Protein AF-A0A5M3X6G3-F1 (afdb_monomer)

pLDDT: mean 70.98, std 25.76, range [21.92, 98.62]

Organism: NCBI:txid150177

Mean predicted aligned error: 21.23 Å

Sequence (704 aa):
MRSRAGIAAGLLLVACGLAGCAAGDTDVGHRAASPAGEVAQDPITIQSFGLAEDNYIAMLFAEALRQTGRSAETKFIEDTTIEEQGAPATLSLVYDLDLLEHLAGPEFQAVRSQEFQSELPGRLPQSHVVVAPLPVVRKDILIFDSNEIKSEQVTKFFANTPGQEPGDLAGKDVTVRETFGSGLTTELQTRYPLLKLSFEKPDKLRKAVEGRDVPIAIVPETMTSRSGYKTARTPDGFLPERTLLAVTTGIDDATRQLLREVATRLDATAVRKAVAAGPASFPQSARRWLDDKGPKLAPVAQSTSPCAGSCGQAPDLNFLPSGAIIAAFLLLSGSVWLVRRFRLFGPSPRRNRLGEDESGLEPTSTPAHVSDPLPPGLTAGNQLLSAQTAEDEVSAQDPEESVSATQVLEHARQDDPEGENEPFVAGRPPKPIRVRLPPVVTSAIAGTALDWGLIGKTTVRAASVRGRTHSYDGEPRQDAYGVRLSSDRRWVIAVVADGLGSAVRAEIAATAAVARALSIIDDDLATDPRLDWYQVMERIAGAITEAVDSPATGQAQAKASAKPATTLTAVVIPAEGPGEVVCAAVGDSPALLLAEGYWQPIVTAEPKAPMLENVTRSLPGAPHAVRIDRREWQADGLLIITTDGFHDSLGDGRTGFAQHVAEKWKKPPGILEFLRYIDFRASGFHDDRTVVAIWGGEHDTEVA

Structure (mmCIF, N/CA/C/O backbone):
data_AF-A0A5M3X6G3-F1
#
_entry.id   AF-A0A5M3X6G3-F1
#
loop_
_atom_site.group_PDB
_atom_site.id
_atom_site.type_symbol
_atom_site.label_atom_id
_atom_site.label_alt_id
_atom_site.label_comp_id
_atom_site.label_asym_id
_atom_site.label_entity_id
_atom_site.label_seq_id
_atom_site.pdbx_PDB_ins_code
_atom_site.Cartn_x
_atom_site.Cartn_y
_atom_site.Cartn_z
_atom_site.occupancy
_atom_site.B_iso_or_equiv
_atom_site.auth_seq_id
_atom_site.auth_comp_id
_atom_site.auth_asym_id
_atom_site.auth_atom_id
_atom_site.pdbx_PDB_model_num
ATOM 1 N N . MET A 1 1 ? -42.906 39.439 32.242 1.00 36.72 1 MET A N 1
ATOM 2 C CA . MET A 1 1 ? -43.280 40.609 31.409 1.00 36.72 1 MET A CA 1
ATOM 3 C C . MET A 1 1 ? -42.632 41.858 31.998 1.00 36.72 1 MET A C 1
ATOM 5 O O . MET A 1 1 ? -42.722 42.024 33.206 1.00 36.72 1 MET A O 1
ATOM 9 N N . ARG A 1 2 ? -42.052 42.709 31.130 1.00 27.27 2 ARG A N 1
ATOM 10 C CA . ARG A 1 2 ? -41.134 43.856 31.377 1.00 27.27 2 ARG A CA 1
ATOM 11 C C . ARG A 1 2 ? -39.700 43.431 31.737 1.00 27.27 2 ARG A C 1
ATOM 13 O O . ARG A 1 2 ? -39.543 42.582 32.596 1.00 27.27 2 ARG A O 1
ATOM 20 N N . SER A 1 3 ? -38.622 43.952 31.153 1.00 28.05 3 SER A N 1
ATOM 21 C CA . SER A 1 3 ? -38.377 44.770 29.952 1.00 28.05 3 SER A CA 1
ATOM 22 C C . SER A 1 3 ? -36.883 44.635 29.592 1.00 28.05 3 SER A C 1
ATOM 24 O O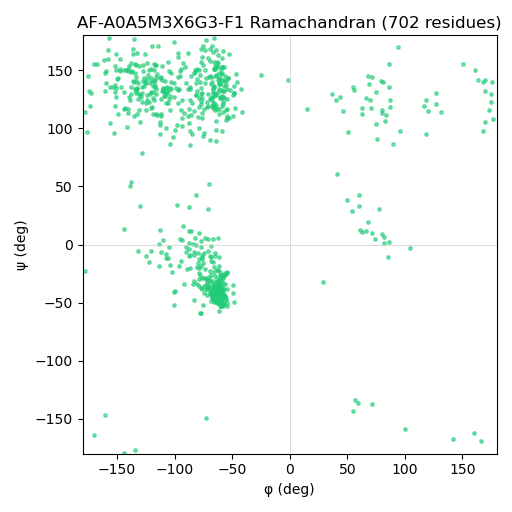 . SER A 1 3 ? -36.078 44.251 30.432 1.00 28.05 3 SER A O 1
ATOM 26 N N . ARG A 1 4 ? -36.545 44.922 28.331 1.00 34.31 4 ARG A N 1
ATOM 27 C CA . ARG A 1 4 ? -35.248 44.729 27.655 1.00 34.31 4 ARG A CA 1
ATOM 28 C C . ARG A 1 4 ? -34.100 45.664 28.083 1.00 34.31 4 ARG A C 1
ATOM 30 O O . ARG A 1 4 ? -34.369 46.800 28.452 1.00 34.31 4 ARG A O 1
ATOM 37 N N . ALA A 1 5 ? -32.891 45.171 27.749 1.00 31.70 5 ALA A N 1
ATOM 38 C CA . ALA A 1 5 ? -31.652 45.847 27.302 1.00 31.70 5 ALA A CA 1
ATOM 39 C C . ALA A 1 5 ? -30.924 46.713 28.341 1.00 31.70 5 ALA A C 1
ATOM 41 O O . ALA A 1 5 ? -31.557 47.449 29.077 1.00 31.70 5 ALA A O 1
ATOM 42 N N . GLY A 1 6 ? -29.600 46.724 28.477 1.00 26.88 6 GLY A N 1
ATOM 43 C CA . GLY A 1 6 ? -28.427 46.310 27.687 1.00 26.88 6 GLY A CA 1
ATOM 44 C C . GLY A 1 6 ? -27.298 47.282 28.106 1.00 26.88 6 GLY A C 1
ATOM 45 O O . GLY A 1 6 ? -27.654 48.344 28.601 1.00 26.88 6 GLY A O 1
ATOM 46 N N . ILE A 1 7 ? -26.002 46.944 27.990 1.00 25.67 7 ILE A N 1
ATOM 47 C CA . ILE A 1 7 ? -24.832 47.865 27.863 1.00 25.67 7 ILE A CA 1
ATOM 48 C C . ILE A 1 7 ? -23.509 47.081 28.017 1.00 25.67 7 ILE A C 1
ATOM 50 O O . ILE A 1 7 ? -23.399 46.173 28.837 1.00 25.67 7 ILE A O 1
ATOM 54 N N . ALA A 1 8 ? -22.521 47.474 27.208 1.00 26.59 8 ALA A N 1
ATOM 55 C CA . ALA A 1 8 ? -21.130 47.026 27.164 1.00 26.59 8 ALA A CA 1
ATOM 56 C C . ALA A 1 8 ? -20.180 47.889 28.029 1.00 26.59 8 ALA A C 1
ATOM 58 O O . ALA A 1 8 ? -20.452 49.067 28.236 1.00 26.59 8 ALA A O 1
ATOM 59 N N . ALA A 1 9 ? -19.039 47.324 28.446 1.00 26.06 9 ALA A N 1
ATOM 60 C CA . ALA A 1 9 ? -17.760 47.973 28.818 1.00 26.06 9 ALA A CA 1
ATOM 61 C C . ALA A 1 9 ? -16.747 46.835 29.110 1.00 26.06 9 ALA A C 1
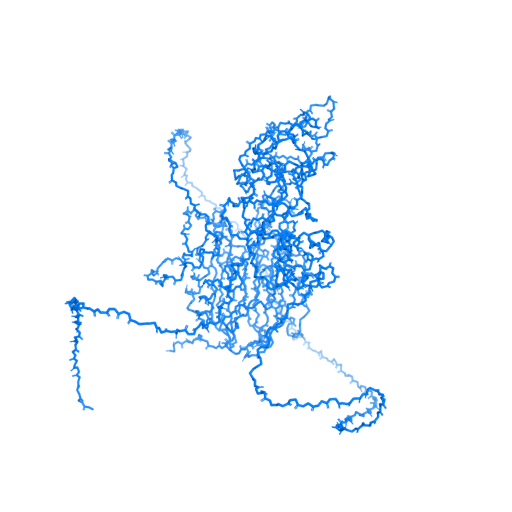ATOM 63 O O . ALA A 1 9 ? -17.169 45.795 29.602 1.00 26.06 9 ALA A O 1
ATOM 64 N N . GLY A 1 10 ? -15.439 46.860 28.841 1.00 25.11 10 GLY A N 1
ATOM 65 C CA . GLY A 1 10 ? -14.467 47.940 28.656 1.00 25.11 10 GLY A CA 1
ATOM 66 C C . GLY A 1 10 ? -13.234 47.619 29.527 1.00 25.11 10 GLY A C 1
ATOM 67 O O . GLY A 1 10 ? -13.358 47.563 30.745 1.00 25.11 10 GLY A O 1
ATOM 68 N N . LEU A 1 11 ? -12.080 47.354 28.897 1.00 24.48 11 LEU A N 1
ATOM 69 C CA . LEU A 1 11 ? -10.770 47.019 29.494 1.00 24.48 11 LEU A CA 1
ATOM 70 C C . LEU A 1 11 ? -10.213 48.112 30.432 1.00 24.48 11 LEU A C 1
ATOM 72 O O . LEU A 1 11 ? -10.357 49.292 30.121 1.00 24.48 11 LEU A O 1
ATOM 76 N N . LEU A 1 12 ? -9.407 47.727 31.438 1.00 22.05 12 LEU A N 1
ATOM 77 C CA . LEU A 1 12 ? -8.282 48.553 31.912 1.00 22.05 12 LEU A CA 1
ATOM 78 C C . LEU A 1 12 ? -7.130 47.720 32.524 1.00 22.05 12 LEU A C 1
ATOM 80 O O . LEU A 1 12 ? -7.343 46.862 33.376 1.00 22.05 12 LEU A O 1
ATOM 84 N N . LEU A 1 13 ? -5.912 48.030 32.070 1.00 24.23 13 LEU A N 1
ATOM 85 C CA . LEU A 1 13 ? -4.588 47.594 32.540 1.00 24.23 13 LEU A CA 1
ATOM 86 C C . LEU A 1 13 ? -4.116 48.442 33.735 1.00 24.23 13 LEU A C 1
ATOM 88 O O . LEU A 1 13 ? -4.338 49.652 33.733 1.00 24.23 13 LEU A O 1
ATOM 92 N N . VAL A 1 14 ? -3.347 47.856 34.663 1.00 23.34 14 VAL A N 1
ATOM 93 C CA . VAL A 1 14 ? -2.443 48.600 35.564 1.00 23.34 14 VAL A CA 1
ATOM 94 C C . VAL A 1 14 ? -1.122 47.842 35.728 1.00 23.34 14 VAL A C 1
ATOM 96 O O . VAL A 1 14 ? -1.103 46.671 36.095 1.00 23.34 14 VAL A O 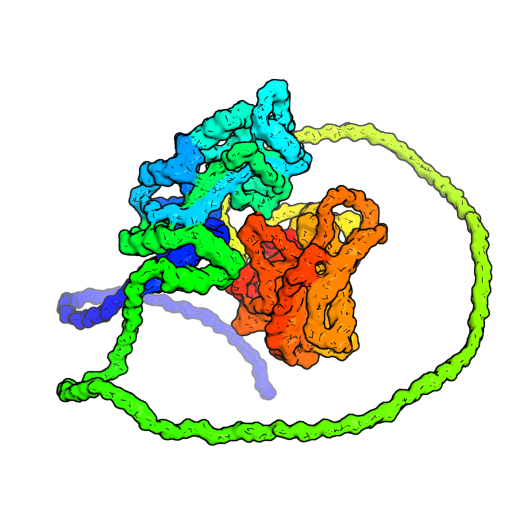1
ATOM 99 N N . ALA A 1 15 ? -0.025 48.554 35.470 1.00 24.38 15 ALA A N 1
ATOM 100 C CA . ALA A 1 15 ? 1.355 48.190 35.770 1.00 24.38 15 ALA A CA 1
ATOM 101 C C . ALA A 1 15 ? 1.853 49.003 36.978 1.00 24.38 15 ALA A C 1
ATOM 103 O O . ALA A 1 15 ? 1.470 50.161 37.120 1.00 24.38 15 ALA A O 1
ATOM 104 N N . CYS A 1 16 ? 2.761 48.443 37.783 1.00 23.52 16 CYS A N 1
ATOM 105 C CA . CYS A 1 16 ? 3.640 49.203 38.678 1.00 23.52 16 CYS A CA 1
ATOM 106 C C . CYS A 1 16 ? 4.946 48.432 38.914 1.00 23.52 16 CYS A C 1
ATOM 108 O O . CYS A 1 16 ? 4.927 47.227 39.154 1.00 23.52 16 CYS A O 1
ATOM 110 N N . GLY A 1 17 ? 6.070 49.151 38.878 1.00 21.92 17 GLY A N 1
ATOM 111 C CA . GLY A 1 17 ? 7.398 48.656 39.223 1.00 21.92 17 GLY A CA 1
ATOM 112 C C . GLY A 1 17 ? 8.164 49.604 40.155 1.00 21.92 17 GLY A C 1
ATOM 113 O O . GLY A 1 17 ? 7.830 50.780 40.259 1.00 21.92 17 GLY A O 1
ATOM 114 N N . LEU A 1 18 ? 9.232 49.029 40.729 1.00 26.78 18 LEU A N 1
ATOM 115 C CA . LEU A 1 18 ? 10.490 49.601 41.253 1.00 26.78 18 LEU A CA 1
ATOM 116 C C . LEU A 1 18 ? 10.584 50.214 42.680 1.00 26.78 18 LEU A C 1
ATOM 118 O O . LEU A 1 18 ? 10.227 51.358 42.918 1.00 26.78 18 LEU A O 1
ATOM 122 N N . ALA A 1 19 ? 11.259 49.428 43.544 1.00 25.84 19 ALA A N 1
ATOM 123 C CA . ALA A 1 19 ? 12.592 49.648 44.161 1.00 25.84 19 ALA A CA 1
ATOM 124 C C . ALA A 1 19 ? 12.812 50.468 45.467 1.00 25.84 19 ALA A C 1
ATOM 126 O O . ALA A 1 19 ? 12.377 51.604 45.609 1.00 25.84 19 ALA A O 1
ATOM 127 N N . GLY A 1 20 ? 13.663 49.880 46.338 1.00 21.92 20 GLY A N 1
ATOM 128 C CA . GLY A 1 20 ? 14.385 50.449 47.504 1.00 21.92 20 GLY A CA 1
ATOM 129 C C . GLY A 1 20 ? 14.143 49.634 48.795 1.00 21.92 20 GLY A C 1
ATOM 130 O O . GLY A 1 20 ? 12.993 49.345 49.084 1.00 21.92 20 GLY A O 1
ATOM 131 N N . CYS A 1 21 ? 15.084 49.185 49.641 1.00 23.92 21 CYS A N 1
ATOM 132 C CA . CYS A 1 21 ? 16.528 49.378 49.841 1.00 23.92 21 CYS A CA 1
ATOM 133 C C . CYS A 1 21 ? 17.120 48.174 50.633 1.00 23.92 21 CYS A C 1
ATOM 135 O O . CYS A 1 21 ? 16.384 47.369 51.197 1.00 23.92 21 CYS A O 1
ATOM 137 N N . ALA A 1 22 ? 18.454 48.079 50.662 1.00 26.20 22 ALA A N 1
ATOM 138 C CA . ALA A 1 22 ? 19.296 46.985 51.167 1.00 26.20 22 ALA A CA 1
ATOM 139 C C . ALA A 1 22 ? 19.470 46.879 52.702 1.00 26.20 22 ALA A C 1
ATOM 141 O O . ALA A 1 22 ? 19.398 47.899 53.383 1.00 26.20 22 ALA A O 1
ATOM 142 N N . ALA A 1 23 ? 19.817 45.675 53.200 1.00 25.97 23 ALA A N 1
ATOM 143 C CA . ALA A 1 23 ? 20.966 45.368 54.090 1.00 25.97 23 ALA A CA 1
ATOM 144 C C . ALA A 1 23 ? 20.835 43.985 54.779 1.00 25.97 23 ALA A C 1
ATOM 146 O O . ALA A 1 23 ? 19.763 43.655 55.275 1.00 25.97 23 ALA A O 1
ATOM 147 N N . GLY A 1 24 ? 21.955 43.254 54.916 1.00 23.95 24 GLY A N 1
ATOM 148 C CA . GLY A 1 24 ? 22.216 42.416 56.101 1.00 23.95 24 GLY A CA 1
ATOM 149 C C . GLY A 1 24 ? 22.366 40.901 55.913 1.00 23.95 24 GLY A C 1
ATOM 150 O O . GLY A 1 24 ? 21.385 40.174 55.929 1.00 23.95 24 GLY A O 1
ATOM 151 N N . ASP A 1 25 ? 23.627 40.490 55.793 1.00 25.03 25 ASP A N 1
ATOM 152 C CA . ASP A 1 25 ? 24.298 39.220 56.118 1.00 25.03 25 ASP A CA 1
ATOM 153 C C . ASP A 1 25 ? 23.567 38.011 56.756 1.00 25.03 25 ASP A C 1
ATOM 155 O O . ASP A 1 25 ? 22.822 38.118 57.724 1.00 25.03 25 ASP A O 1
ATOM 159 N N . THR A 1 26 ? 23.995 36.845 56.242 1.00 30.72 26 THR A N 1
ATOM 160 C CA . THR A 1 26 ? 24.227 35.527 56.878 1.00 30.72 26 THR A CA 1
ATOM 161 C C . THR A 1 26 ? 23.172 34.943 57.822 1.00 30.72 26 THR A C 1
ATOM 163 O O . THR A 1 26 ? 23.079 35.368 58.966 1.00 30.72 26 THR A O 1
ATOM 166 N N . ASP A 1 27 ? 22.563 33.814 57.433 1.00 26.00 27 ASP A N 1
ATOM 167 C CA . ASP A 1 27 ? 22.699 32.594 58.244 1.00 26.00 27 ASP A CA 1
ATOM 168 C C . ASP A 1 27 ? 22.373 31.308 57.465 1.00 26.00 27 ASP A C 1
ATOM 170 O O . ASP A 1 27 ? 21.547 31.267 56.551 1.00 26.00 27 ASP A O 1
ATOM 174 N N . VAL A 1 28 ? 23.084 30.257 57.849 1.00 36.03 28 VAL A N 1
ATOM 175 C CA . VAL A 1 28 ? 23.098 28.903 57.305 1.00 36.03 28 VAL A CA 1
ATOM 176 C C . VAL A 1 28 ? 21.853 28.147 57.773 1.00 36.03 28 VAL A C 1
ATOM 178 O O . VAL A 1 28 ? 21.602 28.017 58.966 1.00 36.03 28 VAL A O 1
ATOM 181 N N . GLY A 1 29 ? 21.089 27.580 56.836 1.00 26.77 29 GLY A N 1
ATOM 182 C CA . GLY A 1 29 ? 19.922 26.754 57.145 1.00 26.77 29 GLY A CA 1
ATOM 183 C C . GLY A 1 29 ? 19.805 25.571 56.194 1.00 26.77 29 GLY A C 1
ATOM 184 O O . GLY A 1 29 ? 19.343 25.718 55.065 1.00 26.77 29 GLY A O 1
ATOM 185 N N . HIS A 1 30 ? 20.231 24.397 56.665 1.00 32.41 30 HIS A N 1
ATOM 186 C CA . HIS A 1 30 ? 20.061 23.094 56.024 1.00 32.41 30 HIS A CA 1
ATOM 187 C C . HIS A 1 30 ? 18.664 22.919 55.401 1.00 32.41 30 HIS A C 1
ATOM 189 O O . HIS A 1 30 ? 17.669 22.781 56.112 1.00 32.41 30 HIS A O 1
ATOM 195 N N . ARG A 1 31 ? 18.599 22.817 54.068 1.00 26.47 31 ARG A N 1
ATOM 196 C CA . ARG A 1 31 ? 17.497 22.137 53.379 1.00 26.47 31 ARG A CA 1
ATOM 197 C C . ARG A 1 31 ? 17.935 20.720 53.044 1.00 26.47 31 ARG A C 1
ATOM 199 O O . ARG A 1 31 ? 18.950 20.513 52.386 1.00 26.47 31 ARG A O 1
ATOM 206 N N . ALA A 1 32 ? 17.161 19.767 53.550 1.00 27.48 32 ALA A N 1
ATOM 207 C CA . ALA A 1 32 ? 17.272 18.354 53.248 1.00 27.48 32 ALA A CA 1
ATOM 208 C C . ALA A 1 32 ? 17.329 18.137 51.729 1.00 27.48 32 ALA A C 1
ATOM 210 O O . ALA A 1 32 ? 16.487 18.648 50.986 1.00 27.48 32 ALA A O 1
ATOM 211 N N . ALA A 1 33 ? 18.335 17.383 51.289 1.00 27.03 33 ALA A N 1
ATOM 212 C CA . ALA A 1 33 ? 18.422 16.888 49.930 1.00 27.03 33 ALA A CA 1
ATOM 213 C C . ALA A 1 33 ? 17.174 16.046 49.633 1.00 27.03 33 ALA A C 1
ATOM 215 O O . ALA A 1 33 ? 16.898 15.063 50.321 1.00 27.03 33 ALA A O 1
ATOM 216 N N . SER A 1 34 ? 16.415 16.451 48.615 1.00 27.97 34 SER A N 1
ATOM 217 C CA . SER A 1 34 ? 15.502 15.531 47.936 1.00 27.97 34 SER A CA 1
ATOM 218 C C . SER A 1 34 ? 16.338 14.397 47.332 1.00 27.97 34 SER A C 1
ATOM 220 O O . SER A 1 34 ? 17.454 14.670 46.878 1.00 27.97 34 SER A O 1
ATOM 222 N N . PRO A 1 35 ? 15.861 13.139 47.339 1.00 33.38 35 PRO A N 1
ATOM 223 C CA . PRO A 1 35 ? 16.593 12.060 46.696 1.00 33.38 35 PRO A CA 1
ATOM 224 C C . PRO A 1 35 ? 16.747 12.416 45.216 1.00 33.38 35 PRO A C 1
ATOM 226 O O . PRO A 1 35 ? 15.798 12.890 44.590 1.00 33.38 35 PRO A O 1
ATOM 229 N N . ALA A 1 36 ? 17.970 12.264 44.706 1.00 32.94 36 ALA A N 1
ATOM 230 C CA . ALA A 1 36 ? 18.313 12.517 43.317 1.00 32.94 36 ALA A CA 1
ATOM 231 C C . ALA A 1 36 ? 17.283 11.831 42.414 1.00 32.94 36 ALA A C 1
ATOM 233 O O . ALA A 1 36 ? 17.127 10.612 42.470 1.00 32.94 36 ALA A O 1
ATOM 234 N N . GLY A 1 37 ? 16.553 12.629 41.634 1.00 31.05 37 GLY A N 1
ATOM 235 C CA . GLY A 1 37 ? 15.714 12.100 40.573 1.00 31.05 37 GLY A CA 1
ATOM 236 C C . GLY A 1 37 ? 16.590 11.277 39.637 1.00 31.05 37 GLY A C 1
ATOM 237 O O . GLY A 1 37 ? 17.673 11.727 39.259 1.00 31.05 37 GLY A O 1
ATOM 238 N N . GLU A 1 38 ? 16.139 10.071 39.298 1.00 35.50 38 GLU A N 1
ATOM 239 C CA . GLU A 1 38 ? 16.630 9.363 38.122 1.00 35.50 38 GLU A CA 1
ATOM 240 C C . GLU A 1 38 ? 16.576 10.343 36.950 1.00 35.50 38 GLU A C 1
ATOM 242 O O . GLU A 1 38 ? 15.502 10.767 36.521 1.00 35.50 38 GLU A O 1
ATOM 247 N N . VAL A 1 39 ? 17.747 10.763 36.476 1.00 37.66 39 VAL A N 1
ATOM 248 C CA . VAL A 1 39 ? 17.858 11.480 35.212 1.00 37.66 39 VAL A CA 1
ATOM 249 C C . VAL A 1 39 ? 17.406 10.478 34.158 1.00 37.66 39 VAL A C 1
ATOM 251 O O . VAL A 1 39 ? 18.110 9.502 33.901 1.00 37.66 39 VAL A O 1
ATOM 254 N N . ALA A 1 40 ? 16.202 10.669 33.618 1.00 44.25 40 ALA A N 1
ATOM 255 C CA . ALA A 1 40 ? 15.722 9.901 32.482 1.00 44.25 40 ALA A CA 1
ATOM 256 C C . ALA A 1 40 ? 16.764 10.044 31.365 1.00 44.25 40 ALA A C 1
ATOM 258 O O . ALA A 1 40 ? 16.984 11.142 30.864 1.00 44.25 40 ALA A O 1
ATOM 259 N N . GLN A 1 41 ? 17.481 8.960 31.064 1.00 62.88 41 GLN A N 1
ATOM 260 C CA . GLN A 1 41 ? 18.448 8.948 29.972 1.00 62.88 41 GLN A CA 1
ATOM 261 C C . GLN A 1 41 ? 17.689 9.116 28.656 1.00 62.88 41 GLN A C 1
ATOM 263 O O . GLN A 1 41 ? 16.661 8.460 28.461 1.00 62.88 41 GLN A O 1
ATOM 268 N N . ASP A 1 42 ? 18.202 9.968 27.769 1.00 73.94 42 ASP A N 1
ATOM 269 C CA . ASP A 1 42 ? 17.629 10.147 26.438 1.00 73.94 42 ASP A CA 1
ATOM 270 C C . ASP A 1 42 ? 17.546 8.792 25.707 1.00 73.94 42 ASP A C 1
ATOM 272 O O . ASP A 1 42 ? 18.438 7.942 25.859 1.00 73.94 42 ASP A O 1
ATOM 276 N N . PRO A 1 43 ? 16.460 8.539 24.952 1.00 84.25 43 PRO A N 1
ATOM 277 C CA . PRO A 1 43 ? 16.277 7.278 24.251 1.00 84.25 43 PRO A CA 1
ATOM 278 C C . PRO A 1 43 ? 17.385 7.056 23.220 1.00 84.25 43 PRO A C 1
ATOM 280 O O . PRO A 1 43 ? 17.795 7.974 22.514 1.00 84.25 43 PRO A O 1
ATOM 283 N N . ILE A 1 44 ? 17.839 5.807 23.093 1.00 90.00 44 ILE A N 1
ATOM 284 C CA . ILE A 1 44 ? 18.743 5.428 22.006 1.00 90.00 44 ILE A CA 1
ATOM 285 C C . ILE A 1 44 ? 17.940 5.411 20.705 1.00 90.00 44 ILE A C 1
ATOM 287 O O . ILE A 1 44 ? 16.964 4.665 20.584 1.00 90.00 44 ILE A O 1
ATOM 291 N N . THR A 1 45 ? 18.365 6.198 19.722 1.00 90.12 45 THR A N 1
ATOM 292 C CA . THR A 1 45 ? 17.752 6.203 18.392 1.00 90.12 45 THR A CA 1
ATOM 293 C C . THR A 1 45 ? 18.300 5.045 17.561 1.00 90.12 45 THR A C 1
ATOM 295 O O . THR A 1 45 ? 19.510 4.882 17.428 1.00 90.12 45 THR A O 1
ATOM 298 N N . ILE A 1 46 ? 17.428 4.236 16.965 1.00 90.81 46 ILE A N 1
ATOM 299 C CA . ILE A 1 46 ? 17.799 3.167 16.034 1.00 90.81 46 ILE A CA 1
ATOM 300 C C . ILE A 1 46 ? 17.309 3.538 14.640 1.00 90.81 46 ILE A C 1
ATOM 302 O O . ILE A 1 46 ? 16.106 3.587 14.392 1.00 90.81 46 ILE A O 1
ATOM 306 N N . GLN A 1 47 ? 18.235 3.797 13.727 1.00 88.12 47 GLN A N 1
ATOM 307 C CA . GLN A 1 47 ? 17.946 4.268 12.378 1.00 88.12 47 GLN A CA 1
ATOM 308 C C . GLN A 1 47 ? 18.029 3.121 11.362 1.00 88.12 47 GLN A C 1
ATOM 310 O O . GLN A 1 47 ? 18.932 2.289 11.443 1.00 88.12 47 GLN A O 1
ATOM 315 N N . SER A 1 48 ? 17.099 3.063 10.403 1.00 83.94 48 SER A N 1
ATOM 316 C CA . SER A 1 48 ? 17.098 2.062 9.321 1.00 83.94 48 SER A CA 1
ATOM 317 C C . SER A 1 48 ? 16.438 2.588 8.042 1.00 83.94 48 SER A C 1
ATOM 319 O O . SER A 1 48 ? 15.664 3.540 8.098 1.00 83.94 48 SER A O 1
ATOM 321 N N . PHE A 1 49 ? 16.661 1.925 6.905 1.00 69.88 49 PHE A N 1
ATOM 322 C CA . PHE A 1 49 ? 16.052 2.278 5.611 1.00 69.88 49 PHE A CA 1
ATOM 323 C C . PHE A 1 49 ? 14.579 1.864 5.444 1.00 69.88 49 PHE A C 1
ATOM 325 O O . PHE A 1 49 ? 14.007 2.014 4.367 1.00 69.88 49 PHE A O 1
ATOM 332 N N . GLY A 1 50 ? 13.953 1.287 6.475 1.00 65.00 50 GLY A N 1
ATOM 333 C CA . GLY A 1 50 ? 12.539 0.890 6.427 1.00 65.00 50 GLY A CA 1
ATOM 334 C C . GLY A 1 50 ? 12.224 -0.363 5.599 1.00 65.00 50 GLY A C 1
ATOM 335 O O . GLY A 1 50 ? 11.057 -0.733 5.482 1.00 65.00 50 GLY A O 1
ATOM 336 N N . LEU A 1 51 ? 13.233 -1.063 5.071 1.00 75.88 51 LEU A N 1
ATOM 337 C CA . LEU A 1 51 ? 13.072 -2.396 4.475 1.00 75.88 51 LEU A CA 1
ATOM 338 C C . LEU A 1 51 ? 12.676 -3.417 5.555 1.00 75.88 51 LEU A C 1
ATOM 340 O O . LEU A 1 51 ? 13.038 -3.248 6.717 1.00 75.88 51 LEU A O 1
ATOM 344 N N . ALA A 1 52 ? 11.940 -4.484 5.214 1.00 73.31 52 ALA A N 1
ATOM 345 C CA . ALA A 1 52 ? 11.412 -5.402 6.236 1.00 73.31 52 ALA A CA 1
ATOM 346 C C . ALA A 1 52 ? 12.493 -6.071 7.087 1.00 73.31 52 ALA A C 1
ATOM 348 O O . ALA A 1 52 ? 12.304 -6.196 8.296 1.00 73.31 52 ALA A O 1
ATOM 349 N N . GLU A 1 53 ? 13.592 -6.521 6.480 1.00 83.88 53 GLU A N 1
ATOM 350 C CA . GLU A 1 53 ? 14.694 -7.141 7.212 1.00 83.88 53 GLU A CA 1
ATOM 351 C C . GLU A 1 53 ? 15.326 -6.141 8.187 1.00 83.88 53 GLU A C 1
ATOM 353 O O . GLU A 1 53 ? 15.447 -6.433 9.376 1.00 83.88 53 GLU A O 1
ATOM 358 N N . ASP A 1 54 ? 15.661 -4.947 7.698 1.00 84.38 54 ASP A N 1
ATOM 359 C CA . ASP A 1 54 ? 16.291 -3.873 8.465 1.00 84.38 54 ASP A CA 1
ATOM 360 C C . ASP A 1 54 ? 15.367 -3.401 9.599 1.00 84.38 54 ASP A C 1
ATOM 362 O O . ASP A 1 54 ? 15.811 -3.229 10.732 1.00 84.38 54 ASP A O 1
ATOM 366 N N . ASN A 1 55 ? 14.064 -3.268 9.328 1.00 82.69 55 ASN A N 1
ATOM 367 C CA . ASN A 1 55 ? 13.049 -2.880 10.306 1.00 82.69 55 ASN A CA 1
ATOM 368 C C . ASN A 1 55 ? 12.871 -3.954 11.390 1.00 82.69 55 ASN A C 1
ATOM 370 O O . ASN A 1 55 ? 12.884 -3.644 12.581 1.00 82.69 55 ASN A O 1
ATOM 374 N N . TYR A 1 56 ? 12.785 -5.235 11.015 1.00 88.44 56 TYR A N 1
ATOM 375 C CA . TYR A 1 56 ? 12.760 -6.320 11.998 1.00 88.44 56 TYR A CA 1
ATOM 376 C C . TYR A 1 56 ? 14.002 -6.287 12.899 1.00 88.44 56 TYR A C 1
ATOM 378 O O . TYR A 1 56 ? 13.884 -6.415 14.118 1.00 88.44 56 TYR A O 1
ATOM 386 N N . ILE A 1 57 ? 15.187 -6.078 12.319 1.00 93.94 57 ILE A N 1
ATOM 387 C CA . ILE A 1 57 ? 16.442 -5.996 13.072 1.00 93.94 57 ILE A CA 1
ATOM 388 C C . ILE A 1 57 ? 16.473 -4.756 13.975 1.00 93.94 57 ILE A C 1
ATOM 390 O O . ILE A 1 57 ? 16.895 -4.856 15.128 1.00 93.94 57 ILE A O 1
ATOM 394 N N . ALA A 1 58 ? 15.974 -3.609 13.510 1.00 90.06 58 ALA A N 1
ATOM 395 C CA . ALA A 1 58 ? 15.848 -2.403 14.323 1.00 90.06 58 ALA A CA 1
ATOM 396 C C . ALA A 1 58 ? 14.943 -2.646 15.540 1.00 90.06 58 ALA A C 1
ATOM 398 O O . ALA A 1 58 ? 15.310 -2.316 16.668 1.00 90.06 58 ALA A O 1
ATOM 399 N N . MET A 1 59 ? 13.796 -3.303 15.338 1.00 89.50 59 MET A N 1
ATOM 400 C CA . MET A 1 59 ? 12.885 -3.678 16.422 1.00 89.50 59 MET A CA 1
ATOM 401 C C . MET A 1 59 ? 13.493 -4.717 17.368 1.00 89.50 59 MET A C 1
ATOM 403 O O . MET A 1 59 ? 13.270 -4.642 18.577 1.00 89.50 59 MET A O 1
ATOM 407 N N . LEU A 1 60 ? 14.284 -5.655 16.844 1.00 95.00 60 LEU A N 1
ATOM 408 C CA . LEU A 1 60 ? 15.026 -6.626 17.643 1.00 95.00 60 LEU A CA 1
ATOM 409 C C . LEU A 1 60 ? 16.033 -5.940 18.572 1.00 95.00 60 LEU A C 1
ATOM 411 O O . LEU A 1 60 ? 16.070 -6.245 19.764 1.00 95.00 60 LEU A O 1
ATOM 415 N N . PHE A 1 61 ? 16.814 -4.991 18.054 1.00 95.56 61 PHE A N 1
ATOM 416 C CA . PHE A 1 61 ? 17.737 -4.211 18.875 1.00 95.56 61 PHE A CA 1
ATOM 417 C C . PHE A 1 61 ? 17.007 -3.321 19.880 1.00 95.56 61 PHE A C 1
ATOM 419 O O . PHE A 1 61 ? 17.407 -3.277 21.042 1.00 95.56 61 PHE A O 1
ATOM 426 N N . ALA A 1 62 ? 15.908 -2.675 19.477 1.00 91.94 62 ALA A N 1
ATOM 427 C CA . ALA A 1 62 ? 15.093 -1.873 20.386 1.00 91.94 62 ALA A CA 1
ATOM 428 C C . ALA A 1 62 ? 14.579 -2.715 21.559 1.00 91.94 62 ALA A C 1
ATOM 430 O O . ALA A 1 62 ? 14.635 -2.288 22.710 1.00 91.94 62 ALA A O 1
ATOM 431 N N . GLU A 1 63 ? 14.108 -3.932 21.287 1.00 92.12 63 GLU A N 1
ATOM 432 C CA . GLU A 1 63 ? 13.615 -4.828 22.326 1.00 92.12 63 GLU A CA 1
ATOM 433 C C . GLU A 1 63 ? 14.736 -5.350 23.234 1.00 92.12 63 GLU A C 1
ATOM 435 O O . GLU A 1 63 ? 14.556 -5.394 24.450 1.00 92.12 63 GLU A O 1
ATOM 440 N N . ALA A 1 64 ? 15.912 -5.664 22.684 1.00 92.88 64 ALA A N 1
ATOM 441 C CA . ALA A 1 64 ? 17.074 -6.057 23.481 1.00 92.88 64 ALA A CA 1
ATOM 442 C C . ALA A 1 64 ? 17.499 -4.948 24.458 1.00 92.88 64 ALA A C 1
ATOM 444 O O . ALA A 1 64 ? 17.791 -5.219 25.622 1.00 92.88 64 ALA A O 1
ATOM 445 N N . LEU A 1 65 ? 17.476 -3.688 24.010 1.00 91.88 65 LEU A N 1
ATOM 446 C CA . LEU A 1 65 ? 17.744 -2.529 24.863 1.00 91.88 65 LEU A CA 1
ATOM 447 C C . LEU A 1 65 ? 16.675 -2.379 25.955 1.00 91.88 65 LEU A C 1
ATOM 449 O O . LEU A 1 65 ? 17.021 -2.234 27.130 1.00 91.88 65 LEU A O 1
ATOM 453 N N . ARG A 1 66 ? 15.388 -2.519 25.611 1.00 88.56 66 ARG A N 1
ATOM 454 C CA . ARG A 1 66 ? 14.281 -2.451 26.585 1.00 88.56 66 ARG A CA 1
ATOM 455 C C . ARG A 1 66 ? 14.367 -3.528 27.663 1.00 88.56 66 ARG A C 1
ATOM 457 O O . ARG A 1 66 ? 14.084 -3.229 28.821 1.00 88.56 66 ARG A O 1
ATOM 464 N N . GLN A 1 67 ? 14.817 -4.742 27.333 1.00 86.69 67 GLN A N 1
ATOM 465 C CA . GLN A 1 67 ? 15.041 -5.805 28.325 1.00 86.69 67 GLN A CA 1
ATOM 466 C C . GLN A 1 67 ? 16.116 -5.441 29.368 1.00 86.69 67 GLN A C 1
ATOM 468 O O . GLN A 1 67 ? 16.098 -5.977 30.475 1.00 86.69 67 GLN A O 1
ATOM 473 N N . THR A 1 68 ? 17.010 -4.497 29.053 1.00 85.06 68 THR A N 1
ATOM 474 C CA . THR A 1 68 ? 18.005 -3.949 29.997 1.00 85.06 68 THR A CA 1
ATOM 475 C C . THR A 1 68 ? 17.560 -2.672 30.712 1.00 85.06 68 THR A C 1
ATOM 477 O O . THR A 1 68 ? 18.338 -2.092 31.465 1.00 85.06 68 THR A O 1
ATOM 480 N N . GLY A 1 69 ? 16.321 -2.218 30.496 1.00 82.81 69 GLY A N 1
ATOM 481 C CA . GLY A 1 69 ? 15.806 -0.968 31.060 1.00 82.81 69 GLY A CA 1
ATOM 482 C C . GLY A 1 69 ? 16.236 0.295 30.306 1.00 82.81 69 GLY A C 1
ATOM 483 O O . GLY A 1 69 ? 15.982 1.396 30.788 1.00 82.81 69 GLY A O 1
ATOM 484 N N . ARG A 1 70 ? 16.863 0.172 29.126 1.00 84.56 70 ARG A N 1
ATOM 485 C CA . ARG A 1 70 ? 17.209 1.315 28.266 1.00 84.56 70 ARG A CA 1
ATOM 486 C C . ARG A 1 70 ? 16.032 1.662 27.355 1.00 84.56 70 ARG A C 1
ATOM 488 O O . ARG A 1 70 ? 15.439 0.778 26.735 1.00 84.56 70 ARG A O 1
ATOM 495 N N . SER A 1 71 ? 15.707 2.950 27.253 1.00 85.56 71 SER A N 1
ATOM 496 C CA . SER A 1 71 ? 14.727 3.431 26.277 1.00 85.56 71 SER A CA 1
ATOM 497 C C . SER A 1 71 ? 15.328 3.401 24.871 1.00 85.56 71 SER A C 1
ATOM 499 O O . SER A 1 71 ? 16.501 3.731 24.688 1.00 85.56 71 SER A O 1
ATOM 501 N N . ALA A 1 72 ? 14.531 2.987 23.888 1.00 88.62 72 ALA A N 1
ATOM 502 C CA . ALA A 1 72 ? 14.941 2.915 22.493 1.00 88.62 72 ALA A CA 1
ATOM 503 C C . ALA A 1 72 ? 13.764 3.212 21.559 1.00 88.62 72 ALA A C 1
ATOM 505 O O . ALA A 1 72 ? 12.664 2.662 21.730 1.00 88.62 72 ALA A O 1
ATOM 506 N N . GLU A 1 73 ? 14.032 4.028 20.547 1.00 83.75 73 GLU A N 1
ATOM 507 C CA . GLU A 1 73 ? 13.094 4.410 19.496 1.00 83.75 73 GLU A CA 1
ATOM 508 C C . GLU A 1 73 ? 13.643 4.047 18.117 1.00 83.75 73 GLU A C 1
ATOM 510 O O . GLU A 1 73 ? 14.851 3.997 17.912 1.00 83.75 73 GLU A O 1
ATOM 515 N N . THR A 1 74 ? 12.755 3.758 17.170 1.00 80.19 74 THR A N 1
ATOM 516 C CA . THR A 1 74 ? 13.130 3.411 15.795 1.00 80.19 74 THR A CA 1
ATOM 517 C C . THR A 1 74 ? 12.757 4.551 14.860 1.00 80.19 74 THR A C 1
ATOM 519 O O . THR A 1 74 ? 11.615 5.006 14.884 1.00 80.19 74 THR A O 1
ATOM 522 N N . LYS A 1 75 ? 13.691 4.974 14.009 1.00 77.81 75 LYS A N 1
ATOM 523 C CA . LYS A 1 75 ? 13.522 6.049 13.029 1.00 77.81 75 LYS A CA 1
ATOM 524 C C . LYS A 1 75 ? 13.862 5.534 11.631 1.00 77.81 75 LYS A C 1
ATOM 526 O O . LYS A 1 75 ? 14.836 4.802 11.455 1.00 77.81 75 LYS A O 1
ATOM 531 N N . PHE A 1 76 ? 13.073 5.923 10.634 1.00 72.88 76 PHE A N 1
ATOM 532 C CA . PHE A 1 76 ? 13.395 5.639 9.237 1.00 72.88 76 PHE A CA 1
ATOM 533 C C . PHE A 1 76 ? 14.221 6.771 8.633 1.00 72.88 76 PHE A C 1
ATOM 535 O O . PHE A 1 76 ? 13.961 7.943 8.909 1.00 72.88 76 PHE A O 1
ATOM 542 N N . ILE A 1 77 ? 15.224 6.402 7.842 1.00 68.88 77 ILE A N 1
ATOM 543 C CA . ILE A 1 77 ? 16.105 7.324 7.126 1.00 68.88 77 ILE A CA 1
ATOM 544 C C . ILE A 1 77 ? 16.050 7.028 5.628 1.00 68.88 77 ILE A C 1
ATOM 546 O O . ILE A 1 77 ? 15.883 5.879 5.219 1.00 68.88 77 ILE A O 1
ATOM 550 N N . GLU A 1 78 ? 16.163 8.078 4.819 1.00 56.44 78 GLU A N 1
ATOM 551 C CA . GLU A 1 78 ? 16.121 7.976 3.355 1.00 56.44 78 GLU A CA 1
ATOM 552 C C . GLU A 1 78 ? 17.515 7.904 2.720 1.00 56.44 78 GLU A C 1
ATOM 554 O O . GLU A 1 78 ? 17.638 7.434 1.589 1.00 56.44 78 GLU A O 1
ATOM 559 N N . ASP A 1 79 ? 18.554 8.316 3.453 1.00 61.66 79 ASP A N 1
ATOM 560 C CA . ASP A 1 79 ? 19.948 8.329 3.008 1.00 61.66 79 ASP A CA 1
ATOM 561 C C . ASP A 1 79 ? 20.862 7.684 4.062 1.00 61.66 79 ASP A C 1
ATOM 563 O O . ASP A 1 79 ? 20.575 7.667 5.257 1.00 61.66 79 ASP A O 1
ATOM 567 N N . THR A 1 80 ? 21.981 7.154 3.588 1.00 62.78 80 THR A N 1
ATOM 568 C CA . THR A 1 80 ? 23.140 6.619 4.308 1.00 62.78 80 THR A CA 1
ATOM 569 C C . THR A 1 80 ? 23.904 7.615 5.178 1.00 62.78 80 THR A C 1
ATOM 571 O O . THR A 1 80 ? 24.942 7.246 5.733 1.00 62.78 80 THR A O 1
ATOM 574 N N . THR A 1 81 ? 23.434 8.855 5.324 1.00 64.75 81 THR A N 1
ATOM 575 C CA . THR A 1 81 ? 24.099 9.863 6.154 1.00 64.75 81 THR A CA 1
ATOM 576 C C . THR A 1 81 ? 24.223 9.370 7.589 1.00 64.75 81 THR A C 1
ATOM 578 O O . THR A 1 81 ? 23.214 9.076 8.234 1.00 64.75 81 THR A O 1
ATOM 581 N N . ILE A 1 82 ? 25.452 9.310 8.102 1.00 68.69 82 ILE A N 1
ATOM 582 C CA . ILE A 1 82 ? 25.698 9.075 9.524 1.00 68.69 82 ILE A CA 1
ATOM 583 C C . ILE A 1 82 ? 26.089 10.406 10.173 1.00 68.69 82 ILE A C 1
ATOM 585 O O . ILE A 1 82 ? 26.954 11.113 9.661 1.00 68.69 82 ILE A O 1
ATOM 589 N N . GLU A 1 83 ? 25.409 10.774 11.262 1.00 62.06 83 GLU A N 1
ATOM 590 C CA . GLU A 1 83 ? 25.578 12.072 11.929 1.00 62.06 83 GLU A CA 1
ATOM 591 C C . GLU A 1 83 ? 27.007 12.277 12.464 1.00 62.06 83 GLU A C 1
ATOM 593 O O . GLU A 1 83 ? 27.605 11.378 13.054 1.00 62.06 83 GLU A O 1
ATOM 598 N N . GLU A 1 84 ? 27.561 13.481 12.299 1.00 55.81 84 GLU A N 1
ATOM 599 C CA . GLU A 1 84 ? 28.913 13.811 12.761 1.00 55.81 84 GLU A CA 1
ATOM 600 C C . GLU A 1 84 ? 29.020 13.957 14.299 1.00 55.81 84 GLU A C 1
ATOM 602 O O . GLU A 1 84 ? 28.056 13.822 15.054 1.00 55.81 84 GLU A O 1
ATOM 607 N N . GLN A 1 85 ? 30.244 14.174 14.798 1.00 50.34 85 GLN A N 1
ATOM 608 C CA . GLN A 1 85 ? 30.570 14.206 16.230 1.00 50.34 85 GLN A CA 1
ATOM 609 C C . GLN A 1 85 ? 29.620 15.097 17.056 1.00 50.34 85 GLN A C 1
ATOM 611 O O . GLN A 1 85 ? 29.432 16.270 16.750 1.00 50.34 85 GLN A O 1
ATOM 616 N N . GLY A 1 86 ? 29.090 14.553 18.158 1.00 53.31 86 GLY A N 1
ATOM 617 C CA . GLY A 1 86 ? 28.119 15.236 19.028 1.00 53.31 86 GLY A CA 1
ATOM 618 C C . GLY A 1 86 ? 26.677 14.741 18.876 1.00 53.31 86 GLY A C 1
ATOM 619 O O . GLY A 1 86 ? 25.816 15.182 19.633 1.00 53.31 86 GLY A O 1
ATOM 620 N N . ALA A 1 87 ? 26.433 13.809 17.949 1.00 60.81 87 ALA A N 1
ATOM 621 C CA . ALA A 1 87 ? 25.152 13.138 17.762 1.00 60.81 87 ALA A CA 1
ATOM 622 C C . ALA A 1 87 ? 24.638 12.433 19.041 1.00 60.81 87 ALA A C 1
ATOM 624 O O . ALA A 1 87 ? 25.444 11.878 19.805 1.00 60.81 87 ALA A O 1
ATOM 625 N N . PRO A 1 88 ? 23.310 12.412 19.270 1.00 73.75 88 PRO A N 1
ATOM 626 C CA . PRO A 1 88 ? 22.691 11.625 20.334 1.00 73.75 88 PRO A CA 1
ATOM 627 C C . PRO A 1 88 ? 23.014 10.131 20.178 1.00 73.75 88 PRO A C 1
ATOM 629 O O . PRO A 1 88 ? 23.398 9.664 19.104 1.00 73.75 88 PRO A O 1
ATOM 632 N N . ALA A 1 89 ? 22.864 9.363 21.262 1.00 88.75 89 ALA A N 1
ATOM 633 C CA . ALA A 1 89 ? 23.152 7.930 21.278 1.00 88.75 89 ALA A CA 1
ATOM 634 C C . ALA A 1 89 ? 22.355 7.192 20.184 1.00 88.75 89 ALA A C 1
ATOM 636 O O . ALA A 1 89 ? 21.144 7.006 20.306 1.00 88.75 89 ALA A O 1
ATOM 637 N N . THR A 1 90 ? 23.047 6.762 19.126 1.00 91.06 90 THR A N 1
ATOM 638 C CA . THR A 1 90 ? 22.426 6.275 17.889 1.00 91.06 90 THR A CA 1
ATOM 639 C C . THR A 1 90 ? 23.032 4.950 17.434 1.00 91.06 90 THR A C 1
ATOM 641 O O . THR A 1 90 ? 24.247 4.743 17.495 1.00 91.06 90 THR A O 1
ATOM 644 N N . LEU A 1 91 ? 22.170 4.048 16.967 1.00 93.06 91 LEU A N 1
ATOM 645 C CA . LEU A 1 91 ? 22.504 2.825 16.243 1.00 93.06 91 LEU A CA 1
ATOM 646 C C . LEU A 1 91 ? 21.952 2.933 14.816 1.00 93.06 91 LEU A C 1
ATOM 648 O O . LEU A 1 91 ? 20.742 2.874 14.620 1.00 93.06 91 LEU A O 1
ATOM 652 N N . SER A 1 92 ? 22.823 3.038 13.821 1.00 92.06 92 SER A N 1
ATOM 653 C CA . SER A 1 92 ? 22.447 3.108 12.408 1.00 92.06 92 SER A CA 1
ATOM 654 C C . SER A 1 92 ? 22.623 1.744 11.740 1.00 92.06 92 SER A C 1
ATOM 656 O O . SER A 1 92 ? 23.691 1.129 11.822 1.00 92.06 92 SER A O 1
ATOM 658 N N . LEU A 1 93 ? 21.562 1.265 11.087 1.00 92.25 93 LEU A N 1
ATOM 659 C CA . LEU A 1 93 ? 21.573 0.079 10.235 1.00 92.25 93 LEU A CA 1
ATOM 660 C C . LEU A 1 93 ? 21.823 0.516 8.793 1.00 92.25 93 LEU A C 1
ATOM 662 O O . LEU A 1 93 ? 20.921 1.029 8.133 1.00 92.25 93 LEU A O 1
ATOM 666 N N . VAL A 1 94 ? 23.058 0.340 8.329 1.00 90.75 94 VAL A N 1
ATOM 667 C CA . VAL A 1 94 ? 23.538 0.864 7.043 1.00 90.75 94 VAL A CA 1
ATOM 668 C C . VAL A 1 94 ? 24.303 -0.197 6.270 1.00 90.75 94 VAL A C 1
ATOM 670 O O . VAL A 1 94 ? 24.996 -1.016 6.864 1.00 90.75 94 VAL A O 1
ATOM 673 N N . TYR A 1 95 ? 24.183 -0.216 4.947 1.00 91.19 95 TYR A N 1
ATOM 674 C CA . TYR A 1 95 ? 24.908 -1.178 4.119 1.00 91.19 95 TYR A CA 1
ATOM 675 C C . TYR A 1 95 ? 26.373 -0.763 3.947 1.00 91.19 95 TYR A C 1
ATOM 677 O O . TYR A 1 95 ? 26.676 0.414 3.760 1.00 91.19 95 TYR A O 1
ATOM 685 N N . ASP A 1 96 ? 27.283 -1.736 4.001 1.00 92.44 96 ASP A N 1
ATOM 686 C CA . ASP A 1 96 ? 28.731 -1.512 3.925 1.00 92.44 96 ASP A CA 1
ATOM 687 C C . ASP A 1 96 ? 29.178 -0.757 2.667 1.00 92.44 96 ASP A C 1
ATOM 689 O O . ASP A 1 96 ? 29.964 0.182 2.773 1.00 92.44 96 ASP A O 1
ATOM 693 N N . LEU A 1 97 ? 28.663 -1.139 1.497 1.00 91.94 97 LEU A N 1
ATOM 694 C CA . LEU A 1 97 ? 28.977 -0.497 0.225 1.00 91.94 97 LEU A CA 1
ATOM 695 C C . LEU A 1 97 ? 28.447 0.936 0.168 1.00 91.94 97 LEU A C 1
ATOM 697 O O . LEU A 1 97 ? 29.201 1.834 -0.180 1.00 91.94 97 LEU A O 1
ATOM 701 N N . ASP A 1 98 ? 27.190 1.164 0.552 1.00 88.69 98 ASP A N 1
ATOM 702 C CA . ASP A 1 98 ? 26.593 2.506 0.511 1.00 88.69 98 ASP A CA 1
ATOM 703 C C . ASP A 1 98 ? 27.328 3.466 1.457 1.00 88.69 98 ASP A C 1
ATOM 705 O O . ASP A 1 98 ? 27.618 4.609 1.112 1.00 88.69 98 ASP A O 1
ATOM 709 N N . LEU A 1 99 ? 27.714 2.970 2.635 1.00 89.75 99 LEU A N 1
ATOM 710 C CA . LEU A 1 99 ? 28.514 3.733 3.582 1.00 89.75 99 LEU A CA 1
ATOM 711 C C . LEU A 1 99 ? 29.927 4.013 3.059 1.00 89.75 99 LEU A C 1
ATOM 713 O O . LEU A 1 99 ? 30.442 5.120 3.212 1.00 89.75 99 LEU A O 1
ATOM 717 N N . LEU A 1 100 ? 30.575 3.019 2.449 1.00 90.62 100 LEU A N 1
ATOM 718 C CA . LEU A 1 100 ? 31.904 3.204 1.876 1.00 90.62 100 LEU A CA 1
ATOM 719 C C . LEU A 1 100 ? 31.871 4.224 0.737 1.00 90.62 100 LEU A C 1
ATOM 721 O O . LEU A 1 100 ? 32.743 5.082 0.673 1.00 90.62 100 LEU A O 1
ATOM 725 N N . GLU A 1 101 ? 30.854 4.167 -0.116 1.00 90.25 101 GLU A N 1
ATOM 726 C CA . GLU A 1 101 ? 30.622 5.130 -1.189 1.00 90.25 101 GLU A CA 1
ATOM 727 C C . GLU A 1 101 ? 30.400 6.547 -0.670 1.00 90.25 101 GLU A C 1
ATOM 729 O O . GLU A 1 101 ? 30.980 7.492 -1.202 1.00 90.25 101 GLU A O 1
ATOM 734 N N . HIS A 1 102 ? 29.620 6.694 0.401 1.00 87.88 102 HIS A N 1
ATOM 735 C CA . HIS A 1 102 ? 29.408 7.981 1.050 1.00 87.88 102 HIS A CA 1
ATOM 736 C C . HIS A 1 102 ? 30.719 8.571 1.605 1.00 87.88 102 HIS A C 1
ATOM 738 O O . HIS A 1 102 ? 30.984 9.760 1.443 1.00 87.88 102 HIS A O 1
ATOM 744 N N . LEU A 1 103 ? 31.569 7.744 2.227 1.00 88.19 103 LEU A N 1
ATOM 745 C CA . LEU A 1 103 ? 32.804 8.193 2.887 1.00 88.19 103 LEU A CA 1
ATOM 746 C C . LEU A 1 103 ? 34.005 8.344 1.943 1.00 88.19 103 LEU A C 1
ATOM 748 O O . LEU A 1 103 ? 34.880 9.175 2.180 1.00 88.19 103 LEU A O 1
ATOM 752 N N . ALA A 1 104 ? 34.108 7.494 0.923 1.00 88.31 104 ALA A N 1
ATOM 753 C CA . ALA A 1 104 ? 35.259 7.419 0.023 1.00 88.31 104 ALA A CA 1
ATOM 754 C C . ALA A 1 104 ? 34.987 8.012 -1.365 1.00 88.31 104 ALA A C 1
ATOM 756 O O . ALA A 1 104 ? 35.926 8.159 -2.151 1.00 88.31 104 ALA A O 1
ATOM 757 N N . GLY A 1 105 ? 33.725 8.296 -1.698 1.00 86.56 105 GLY A N 1
ATOM 758 C CA . GLY A 1 105 ? 33.330 8.581 -3.072 1.00 86.56 105 GLY A CA 1
ATOM 759 C C . GLY A 1 105 ? 33.742 7.434 -4.012 1.00 86.56 105 GLY A C 1
ATOM 760 O O . GLY A 1 105 ? 33.721 6.269 -3.613 1.00 86.56 105 GLY A O 1
ATOM 761 N N . PRO A 1 106 ? 34.167 7.727 -5.253 1.00 87.31 106 PRO A N 1
ATOM 762 C CA . PRO A 1 106 ? 34.550 6.699 -6.223 1.00 87.31 106 PRO A CA 1
ATOM 763 C C . PRO A 1 106 ? 35.944 6.079 -5.998 1.00 87.31 106 PRO A C 1
ATOM 765 O O . PRO A 1 106 ? 36.352 5.203 -6.759 1.00 87.31 106 PRO A O 1
ATOM 768 N N . GLU A 1 107 ? 36.728 6.514 -5.009 1.00 88.31 107 GLU A N 1
ATOM 769 C CA . GLU A 1 107 ? 38.174 6.222 -4.975 1.00 88.31 107 GLU A CA 1
ATOM 770 C C . GLU A 1 107 ? 38.558 4.850 -4.387 1.00 88.31 107 GLU A C 1
ATOM 772 O O . GLU A 1 107 ? 39.716 4.436 -4.484 1.00 88.31 107 GLU A O 1
ATOM 777 N N . PHE A 1 108 ? 37.622 4.109 -3.787 1.00 92.06 108 PHE A N 1
ATOM 778 C CA . PHE A 1 108 ? 37.933 2.813 -3.170 1.00 92.06 108 PHE A CA 1
ATOM 779 C C . PHE A 1 108 ? 38.189 1.701 -4.204 1.00 92.06 108 PHE A C 1
ATOM 781 O O . PHE A 1 108 ? 37.649 1.708 -5.317 1.00 92.06 108 PHE A O 1
ATOM 788 N N . GLN A 1 109 ? 39.037 0.738 -3.818 1.00 93.06 109 GLN A N 1
ATOM 789 C CA . GLN A 1 109 ? 39.464 -0.387 -4.666 1.00 93.06 109 GLN A CA 1
ATOM 790 C C . GLN A 1 109 ? 38.790 -1.709 -4.305 1.00 93.06 109 GLN A C 1
ATOM 792 O O . GLN A 1 109 ? 38.817 -2.640 -5.107 1.00 93.06 109 GLN A O 1
ATOM 797 N N . ALA A 1 110 ? 38.203 -1.806 -3.113 1.00 93.19 110 ALA A N 1
ATOM 798 C CA . ALA A 1 110 ? 37.447 -2.976 -2.706 1.00 93.19 110 ALA A CA 1
ATOM 799 C C . ALA A 1 110 ? 36.352 -3.336 -3.730 1.00 93.19 110 ALA A C 1
ATOM 801 O O . ALA A 1 110 ? 35.713 -2.462 -4.323 1.00 93.19 110 ALA A O 1
ATOM 802 N N . VAL A 1 111 ? 36.126 -4.637 -3.922 1.00 93.19 111 VAL A N 1
ATOM 803 C CA . VAL A 1 111 ? 35.137 -5.192 -4.865 1.00 93.19 111 VAL A CA 1
ATOM 804 C C . VAL A 1 111 ? 34.139 -6.146 -4.209 1.00 93.19 111 VAL A C 1
ATOM 806 O O . VAL A 1 111 ? 33.160 -6.554 -4.836 1.00 93.19 111 VAL A O 1
ATOM 809 N N . ARG A 1 112 ? 34.370 -6.524 -2.947 1.00 91.31 112 ARG A N 1
ATOM 810 C CA . ARG A 1 112 ? 33.522 -7.448 -2.181 1.00 91.31 112 ARG A CA 1
ATOM 811 C C . ARG A 1 112 ? 33.239 -6.915 -0.786 1.00 91.31 112 ARG A C 1
ATOM 813 O O . ARG A 1 112 ? 34.077 -6.252 -0.188 1.00 91.31 112 ARG A O 1
ATOM 820 N N . SER A 1 113 ? 32.121 -7.351 -0.212 1.00 86.75 113 SER A N 1
ATOM 821 C CA . SER A 1 113 ? 31.682 -6.985 1.142 1.00 86.75 113 SER A CA 1
ATOM 822 C C . SER A 1 113 ? 32.758 -7.137 2.232 1.00 86.75 113 SER A C 1
ATOM 824 O O . SER A 1 113 ? 32.938 -6.243 3.054 1.00 86.75 113 SER A O 1
ATOM 826 N N . GLN A 1 114 ? 33.557 -8.212 2.209 1.00 89.69 114 GLN A N 1
ATOM 827 C CA . GLN A 1 114 ? 34.661 -8.391 3.169 1.00 89.69 114 GLN A CA 1
ATOM 828 C C . GLN A 1 114 ? 35.746 -7.310 3.041 1.00 89.69 114 GLN A C 1
ATOM 830 O O . GLN A 1 114 ? 36.308 -6.873 4.043 1.00 89.69 114 GLN A O 1
ATOM 835 N N . GLU A 1 115 ? 36.031 -6.875 1.815 1.00 93.75 115 GLU A N 1
ATOM 836 C CA . GLU A 1 115 ? 37.005 -5.823 1.531 1.00 93.75 115 GLU A CA 1
ATOM 837 C C . GLU A 1 115 ? 36.426 -4.455 1.912 1.00 93.75 115 GLU A C 1
ATOM 839 O O . GLU A 1 115 ? 37.114 -3.686 2.584 1.00 93.75 115 GLU A O 1
ATOM 844 N N . PHE A 1 116 ? 35.140 -4.197 1.615 1.00 92.75 116 PHE A N 1
ATOM 845 C CA . PHE A 1 116 ? 34.442 -2.977 2.048 1.00 92.75 116 PHE A CA 1
ATOM 846 C C . PHE A 1 116 ? 34.552 -2.801 3.566 1.00 92.75 116 PHE A C 1
ATOM 848 O O . PHE A 1 116 ? 35.012 -1.772 4.058 1.00 92.75 116 PHE A O 1
ATOM 855 N N . GLN A 1 117 ? 34.223 -3.855 4.317 1.00 90.44 117 GLN A N 1
ATOM 856 C CA . GLN A 1 117 ? 34.286 -3.863 5.780 1.00 90.44 117 GLN A CA 1
ATOM 857 C C . GLN A 1 117 ? 35.703 -3.666 6.329 1.00 90.44 117 GLN A C 1
ATOM 859 O O . GLN A 1 117 ? 35.854 -3.119 7.420 1.00 90.44 117 GLN A O 1
ATOM 864 N N . SER A 1 118 ? 36.738 -4.087 5.598 1.00 90.38 118 SER A N 1
ATOM 865 C CA . SER A 1 118 ? 38.133 -3.889 6.007 1.00 90.38 118 SER A CA 1
ATOM 866 C C . SER A 1 118 ? 38.618 -2.445 5.827 1.00 90.38 118 SER A C 1
ATOM 868 O O . SER A 1 118 ? 39.459 -1.990 6.601 1.00 90.38 118 SER A O 1
ATOM 870 N N . GLU A 1 119 ? 38.063 -1.707 4.859 1.00 89.75 119 GLU A N 1
ATOM 871 C CA . GLU A 1 119 ? 38.407 -0.301 4.611 1.00 89.75 119 GLU A CA 1
ATOM 872 C C . GLU A 1 119 ? 37.650 0.674 5.531 1.00 89.75 119 GLU A C 1
ATOM 874 O O . GLU A 1 119 ? 38.189 1.723 5.892 1.00 89.75 119 GLU A O 1
ATOM 879 N N . LEU A 1 120 ? 36.421 0.336 5.941 1.00 89.12 120 LEU A N 1
ATOM 880 C CA . LEU A 1 120 ? 35.541 1.231 6.707 1.00 89.12 120 LEU A CA 1
ATOM 881 C C . LEU A 1 120 ? 36.147 1.776 8.019 1.00 89.12 120 LEU A C 1
ATOM 883 O O . LEU A 1 120 ? 36.056 2.985 8.233 1.00 89.12 120 LEU A O 1
ATOM 887 N N . PRO A 1 121 ? 36.797 0.980 8.897 1.00 84.25 121 PRO A N 1
ATOM 888 C CA . PRO A 1 121 ? 37.340 1.494 10.159 1.00 84.25 121 PRO A CA 1
ATOM 889 C C . PRO A 1 121 ? 38.365 2.622 9.995 1.00 84.25 121 PRO A C 1
ATOM 891 O O . PRO A 1 121 ? 38.468 3.474 10.870 1.00 84.25 121 PRO A O 1
ATOM 894 N N . GLY A 1 122 ? 39.113 2.643 8.886 1.00 85.06 122 GLY A N 1
ATOM 895 C CA . GLY A 1 122 ? 40.074 3.711 8.589 1.00 85.06 122 GLY A CA 1
ATOM 896 C C . GLY A 1 122 ? 39.436 4.992 8.042 1.00 85.06 122 GLY A C 1
ATOM 897 O O . GLY A 1 122 ? 40.114 6.014 7.965 1.00 85.06 122 GLY A O 1
ATOM 898 N N . ARG A 1 123 ? 38.157 4.938 7.653 1.00 88.25 123 ARG A N 1
ATOM 899 C CA . ARG A 1 123 ? 37.414 6.035 7.012 1.00 88.25 123 ARG A CA 1
ATOM 900 C C . ARG A 1 123 ? 36.284 6.593 7.880 1.00 88.25 123 ARG A C 1
ATOM 902 O O . ARG A 1 123 ? 35.818 7.698 7.627 1.00 88.25 123 ARG A O 1
ATOM 909 N N . LEU A 1 124 ? 35.841 5.847 8.889 1.00 87.75 124 LEU A N 1
ATOM 910 C CA . LEU A 1 124 ? 34.796 6.279 9.812 1.00 87.75 124 LEU A CA 1
ATOM 911 C C . LEU A 1 124 ? 35.280 7.406 10.740 1.00 87.75 124 LEU A C 1
ATOM 913 O O . LEU A 1 124 ? 36.426 7.373 11.201 1.00 87.75 124 LEU A O 1
ATOM 917 N N . PRO A 1 125 ? 34.413 8.374 11.098 1.00 86.69 125 PRO A N 1
ATOM 918 C CA . PRO A 1 125 ? 34.743 9.335 12.142 1.00 86.69 125 PRO A CA 1
ATOM 919 C C . PRO A 1 125 ? 35.021 8.614 13.468 1.00 86.69 125 PRO A C 1
ATOM 921 O O . PRO A 1 125 ? 34.364 7.628 13.788 1.00 86.69 125 PRO A O 1
ATOM 924 N N . GLN A 1 126 ? 35.935 9.137 14.292 1.00 83.38 126 GLN A N 1
ATOM 925 C CA . GLN A 1 126 ? 36.368 8.480 15.543 1.00 83.38 126 GLN A CA 1
ATOM 926 C C . GLN A 1 126 ? 35.231 8.161 16.533 1.00 83.38 126 GLN A C 1
ATOM 928 O O . GLN A 1 126 ? 35.374 7.275 17.371 1.00 83.38 126 GLN A O 1
ATOM 933 N N . SER A 1 127 ? 34.113 8.886 16.459 1.00 84.50 127 SER A N 1
ATOM 934 C CA . SER A 1 127 ? 32.922 8.667 17.287 1.00 84.50 127 SER A CA 1
ATOM 935 C C . SER A 1 127 ? 32.078 7.459 16.862 1.00 84.50 127 SER A C 1
ATOM 937 O O . SER A 1 127 ? 31.170 7.081 17.602 1.00 84.50 127 SER A O 1
ATOM 939 N N . HIS A 1 128 ? 32.363 6.870 15.699 1.00 89.50 128 HIS A N 1
ATOM 940 C CA . HIS A 1 128 ? 31.599 5.788 15.092 1.00 89.50 128 HIS A CA 1
ATOM 941 C C . HIS A 1 128 ? 32.307 4.455 15.257 1.00 89.50 128 HIS A C 1
ATOM 943 O O . HIS A 1 128 ? 33.501 4.319 14.990 1.00 89.50 128 HIS A O 1
ATOM 949 N N . VAL A 1 129 ? 31.549 3.435 15.646 1.00 91.19 129 VAL A N 1
ATOM 950 C CA . VAL A 1 129 ? 32.083 2.086 15.829 1.00 91.19 129 VAL A CA 1
ATOM 951 C C . VAL A 1 129 ? 31.195 1.074 15.128 1.00 91.19 129 VAL A C 1
ATOM 953 O O . VAL A 1 129 ? 30.003 0.980 15.419 1.00 91.19 129 VAL A O 1
ATOM 956 N N . VAL A 1 130 ? 31.792 0.270 14.244 1.00 93.06 130 VAL A N 1
ATOM 957 C CA . VAL A 1 130 ? 31.123 -0.895 13.655 1.00 93.06 130 VAL A CA 1
ATOM 958 C C . VAL A 1 130 ? 30.962 -1.971 14.730 1.00 93.06 130 VAL A C 1
ATOM 960 O O . VAL A 1 130 ? 31.931 -2.479 15.309 1.00 93.06 130 VAL A O 1
ATOM 963 N N . VAL A 1 131 ? 29.713 -2.323 15.011 1.00 92.12 131 VAL A N 1
ATOM 964 C CA . VAL A 1 131 ? 29.347 -3.354 15.982 1.00 92.12 131 VAL A CA 1
ATOM 965 C C . VAL A 1 131 ? 29.550 -4.732 15.375 1.00 92.12 131 VAL A C 1
ATOM 967 O O . VAL A 1 131 ? 30.326 -5.523 15.904 1.00 92.12 131 VAL A O 1
ATOM 970 N N . ALA A 1 132 ? 28.868 -5.024 14.271 1.00 90.50 132 ALA A N 1
ATOM 971 C CA . ALA A 1 132 ? 28.973 -6.290 13.557 1.00 90.50 132 ALA A CA 1
ATOM 972 C C . ALA A 1 132 ? 28.305 -6.188 12.174 1.00 90.50 132 ALA A C 1
ATOM 974 O O . ALA A 1 132 ? 27.375 -5.389 12.013 1.00 90.50 132 ALA A O 1
ATOM 975 N N . PRO A 1 133 ? 28.722 -7.021 11.203 1.00 94.25 133 PRO A N 1
ATOM 976 C CA . PRO A 1 133 ? 27.891 -7.323 10.048 1.00 94.25 133 PRO A CA 1
ATOM 977 C C . PRO A 1 133 ? 26.659 -8.131 10.476 1.00 94.25 133 PRO A C 1
ATOM 979 O O . PRO A 1 133 ? 26.726 -8.972 11.375 1.00 94.25 133 PRO A O 1
ATOM 982 N N . LEU A 1 134 ? 25.533 -7.866 9.826 1.00 95.94 134 LEU A N 1
ATOM 983 C CA . LEU A 1 134 ? 24.237 -8.493 10.068 1.00 95.94 134 LEU A CA 1
ATOM 984 C C . LEU A 1 134 ? 23.913 -9.480 8.937 1.00 95.94 134 LEU A C 1
ATOM 986 O O . LEU A 1 134 ? 24.442 -9.351 7.833 1.00 95.94 134 LEU A O 1
ATOM 990 N N . PRO A 1 135 ? 23.039 -10.478 9.163 1.00 94.44 135 PRO A N 1
ATOM 991 C CA . PRO A 1 135 ? 22.791 -11.549 8.197 1.00 94.44 135 PRO A CA 1
ATOM 992 C C . PRO A 1 135 ? 21.812 -11.135 7.081 1.00 94.44 135 PRO A C 1
ATOM 994 O O . PRO A 1 135 ? 20.918 -11.900 6.713 1.00 94.44 135 PRO A O 1
ATOM 997 N N . VAL A 1 136 ? 21.972 -9.919 6.557 1.00 91.31 136 VAL A N 1
ATOM 998 C CA . VAL A 1 136 ? 21.180 -9.339 5.469 1.00 91.31 136 VAL A CA 1
ATOM 999 C C . VAL A 1 136 ? 22.146 -8.897 4.382 1.00 91.31 136 VAL A C 1
ATOM 1001 O O . VAL A 1 136 ? 22.980 -8.018 4.597 1.00 91.31 136 VAL A O 1
ATOM 1004 N N . VAL A 1 137 ? 22.033 -9.539 3.222 1.00 90.12 137 VAL A N 1
ATOM 1005 C CA . VAL A 1 137 ? 22.842 -9.250 2.039 1.00 90.12 137 VAL A CA 1
ATOM 1006 C C . VAL A 1 137 ? 21.905 -8.856 0.913 1.00 90.12 137 VAL A C 1
ATOM 1008 O O . VAL A 1 137 ? 20.924 -9.553 0.644 1.00 90.12 137 VAL A O 1
ATOM 1011 N N . ARG A 1 138 ? 22.223 -7.752 0.249 1.00 86.38 138 ARG A N 1
ATOM 1012 C CA . ARG A 1 138 ? 21.537 -7.275 -0.950 1.00 86.38 138 ARG A CA 1
ATOM 1013 C C . ARG A 1 138 ? 22.517 -7.240 -2.107 1.00 86.38 138 ARG A C 1
ATOM 1015 O O . ARG A 1 138 ? 23.726 -7.155 -1.901 1.00 86.38 138 ARG A O 1
ATOM 1022 N N . LYS A 1 139 ? 21.999 -7.323 -3.326 1.00 87.38 139 LYS A N 1
ATOM 1023 C CA . LYS A 1 139 ? 22.813 -7.189 -4.533 1.00 87.38 139 LYS A CA 1
ATOM 1024 C C . LYS A 1 139 ? 22.358 -5.986 -5.328 1.00 87.38 139 LYS A C 1
ATOM 1026 O O . LYS A 1 139 ? 21.178 -5.639 -5.321 1.00 87.38 139 LYS A O 1
ATOM 1031 N N . ASP A 1 140 ? 23.291 -5.395 -6.046 1.00 91.00 140 ASP A N 1
ATOM 1032 C CA . ASP A 1 140 ? 22.927 -4.566 -7.179 1.00 91.00 140 ASP A CA 1
ATOM 1033 C C . ASP A 1 140 ? 22.295 -5.451 -8.256 1.00 91.00 140 ASP A C 1
ATOM 1035 O O . ASP A 1 140 ? 22.605 -6.641 -8.382 1.00 91.00 140 ASP A O 1
ATOM 1039 N N . ILE A 1 141 ? 21.400 -4.865 -9.038 1.00 89.69 141 ILE A N 1
ATOM 1040 C CA . ILE A 1 141 ? 20.712 -5.524 -10.140 1.00 89.69 141 ILE A CA 1
ATOM 1041 C C . ILE A 1 141 ? 20.852 -4.714 -11.418 1.00 89.69 141 ILE A C 1
ATOM 1043 O O . ILE A 1 141 ? 20.945 -3.486 -11.404 1.00 89.69 141 ILE A O 1
ATOM 1047 N N . LEU A 1 142 ? 20.860 -5.436 -12.536 1.00 90.12 142 LEU A N 1
ATOM 1048 C CA . LEU A 1 142 ? 20.889 -4.842 -13.859 1.00 90.12 142 LEU A CA 1
ATOM 1049 C C . LEU A 1 142 ? 19.464 -4.572 -14.351 1.00 90.12 142 LEU A C 1
ATOM 1051 O O . LEU A 1 142 ? 18.703 -5.481 -14.683 1.00 90.12 142 LEU A O 1
ATOM 1055 N N . ILE A 1 143 ? 19.190 -3.283 -14.403 1.00 90.88 143 ILE A N 1
ATOM 1056 C CA . ILE A 1 143 ? 18.124 -2.513 -15.022 1.00 90.88 143 ILE A CA 1
ATOM 1057 C C . ILE A 1 143 ? 17.985 -2.455 -16.538 1.00 90.88 143 ILE A C 1
ATOM 1059 O O . ILE A 1 143 ? 18.957 -2.018 -17.131 1.00 90.88 143 ILE A O 1
ATOM 1063 N N . PHE A 1 144 ? 16.859 -2.730 -17.205 1.00 89.44 144 PHE A N 1
ATOM 1064 C CA . PHE A 1 144 ? 16.663 -2.186 -18.570 1.00 89.44 144 PHE A CA 1
ATOM 1065 C C . PHE A 1 144 ? 15.203 -1.898 -18.947 1.00 89.44 144 PHE A C 1
ATOM 1067 O O . PHE A 1 144 ? 14.281 -2.622 -18.556 1.00 89.44 144 PHE A O 1
ATOM 1074 N N . ASP A 1 145 ? 14.996 -0.822 -19.705 1.00 87.44 145 ASP A N 1
ATOM 1075 C CA . ASP A 1 145 ? 13.689 -0.431 -20.213 1.00 87.44 145 ASP A CA 1
ATOM 1076 C C . ASP A 1 145 ? 13.316 -1.337 -21.392 1.00 87.44 145 ASP A C 1
ATOM 1078 O O . ASP A 1 145 ? 13.931 -1.296 -22.457 1.00 87.44 145 ASP A O 1
ATOM 1082 N N . SER A 1 146 ? 12.281 -2.161 -21.215 1.00 83.00 146 SER A N 1
ATOM 1083 C CA . SER A 1 146 ? 11.867 -3.118 -22.245 1.00 83.00 146 SER A CA 1
ATOM 1084 C C . SER A 1 146 ? 11.141 -2.514 -23.456 1.00 83.00 146 SER A C 1
ATOM 1086 O O . SER A 1 146 ? 10.910 -3.231 -24.432 1.00 83.00 146 SER A O 1
ATOM 1088 N N . ASN A 1 147 ? 10.805 -1.220 -23.415 1.00 81.62 147 ASN A N 1
ATOM 1089 C CA . ASN A 1 147 ? 10.328 -0.461 -24.571 1.00 81.62 147 ASN A CA 1
ATOM 1090 C C . ASN A 1 147 ? 11.484 -0.035 -25.486 1.00 81.62 147 ASN A C 1
ATOM 1092 O O . ASN A 1 147 ? 11.283 0.079 -26.695 1.00 81.62 147 ASN A O 1
ATOM 1096 N N . GLU A 1 148 ? 12.678 0.171 -24.925 1.00 81.56 148 GLU A N 1
ATOM 1097 C CA . GLU A 1 148 ? 13.868 0.603 -25.667 1.00 81.56 148 GLU A CA 1
ATOM 1098 C C . GLU A 1 148 ? 14.819 -0.556 -25.991 1.00 81.56 148 GLU A C 1
ATOM 1100 O O . GLU A 1 148 ? 15.361 -0.625 -27.094 1.00 81.56 148 GLU A O 1
ATOM 1105 N N . ILE A 1 149 ? 15.004 -1.491 -25.054 1.00 84.06 149 ILE A N 1
ATOM 1106 C CA . ILE A 1 149 ? 15.995 -2.566 -25.140 1.00 84.06 149 ILE A CA 1
ATOM 1107 C C . ILE A 1 149 ? 15.312 -3.928 -24.992 1.00 84.06 149 ILE A C 1
ATOM 1109 O O . ILE A 1 149 ? 14.647 -4.232 -24.000 1.00 84.06 149 ILE A O 1
ATOM 1113 N N . LYS A 1 150 ? 15.511 -4.819 -25.969 1.00 84.00 150 LYS A N 1
ATOM 1114 C CA . LYS A 1 150 ? 15.007 -6.197 -25.892 1.00 84.00 150 LYS A CA 1
ATOM 1115 C C . LYS A 1 150 ? 15.888 -7.049 -24.982 1.00 84.00 150 LYS A C 1
ATOM 1117 O O . LYS A 1 150 ? 17.110 -6.950 -25.017 1.00 84.00 150 LYS A O 1
ATOM 1122 N N . SER A 1 151 ? 15.283 -7.995 -24.262 1.00 83.94 151 SER A N 1
ATOM 1123 C CA . SER A 1 151 ? 16.008 -8.917 -23.370 1.00 83.94 151 SER A CA 1
ATOM 1124 C C . SER A 1 151 ? 17.136 -9.679 -24.077 1.00 83.94 151 SER A C 1
ATOM 1126 O O . SER A 1 151 ? 18.215 -9.830 -23.517 1.00 83.94 151 SER A O 1
ATOM 1128 N N . GLU A 1 152 ? 16.931 -10.089 -25.334 1.00 80.75 152 GLU A N 1
ATOM 1129 C CA . GLU A 1 152 ? 17.969 -10.746 -26.141 1.00 80.75 152 GLU A CA 1
ATOM 1130 C C . GLU A 1 152 ? 19.187 -9.853 -26.412 1.00 80.75 152 GLU A C 1
ATOM 1132 O O . GLU A 1 152 ? 20.295 -10.373 -26.521 1.00 80.75 152 GLU A O 1
ATOM 1137 N N . GLN A 1 153 ? 19.001 -8.531 -26.534 1.00 80.94 153 GLN A N 1
ATOM 1138 C CA . GLN A 1 153 ? 20.108 -7.585 -26.719 1.00 80.94 153 GLN A CA 1
ATOM 1139 C C . GLN A 1 153 ? 20.958 -7.525 -25.453 1.00 80.94 153 GLN A C 1
ATOM 1141 O O . GLN A 1 153 ? 22.174 -7.643 -25.545 1.00 80.94 153 GLN A O 1
ATOM 1146 N N . VAL A 1 154 ? 20.324 -7.458 -24.277 1.00 82.38 154 VAL A N 1
ATOM 1147 C CA . VAL A 1 154 ? 21.026 -7.493 -22.985 1.00 82.38 154 VAL A CA 1
ATOM 1148 C C . VAL A 1 154 ? 21.778 -8.813 -22.817 1.00 82.38 154 VAL A C 1
ATOM 1150 O O . VAL A 1 154 ? 22.969 -8.815 -22.521 1.00 82.38 154 VAL A O 1
ATOM 1153 N N . THR A 1 155 ? 21.131 -9.951 -23.084 1.00 79.38 155 THR A N 1
ATOM 1154 C CA . THR A 1 155 ? 21.794 -11.261 -22.994 1.00 79.38 155 THR A CA 1
ATOM 1155 C C . THR A 1 155 ? 22.991 -11.362 -23.941 1.00 79.38 155 THR A C 1
ATOM 1157 O O . THR A 1 155 ? 24.055 -11.799 -23.515 1.00 79.38 155 THR A O 1
ATOM 1160 N N . LYS A 1 156 ? 22.854 -10.932 -25.204 1.00 76.69 156 LYS A N 1
ATOM 1161 C CA . LYS A 1 156 ? 23.952 -10.949 -26.188 1.00 76.69 156 LYS A CA 1
ATOM 1162 C C . LYS A 1 156 ? 25.086 -9.999 -25.815 1.00 76.69 156 LYS A C 1
ATOM 1164 O O . LYS A 1 156 ? 26.243 -10.356 -26.006 1.00 76.69 156 LYS A O 1
ATOM 1169 N N . PHE A 1 157 ? 24.762 -8.823 -25.285 1.00 79.12 157 PHE A N 1
ATOM 1170 C CA . PHE A 1 157 ? 25.745 -7.824 -24.880 1.00 79.12 157 PHE A CA 1
ATOM 1171 C C . PHE A 1 157 ? 26.664 -8.349 -23.774 1.00 79.12 157 PHE A C 1
ATOM 1173 O O . PHE A 1 157 ? 27.883 -8.257 -23.892 1.00 79.12 157 PHE A O 1
ATOM 1180 N N . PHE A 1 158 ? 26.098 -8.972 -22.737 1.00 75.88 158 PHE A N 1
ATOM 1181 C CA . PHE A 1 158 ? 26.909 -9.494 -21.638 1.00 75.88 158 PHE A CA 1
ATOM 1182 C C . PHE A 1 158 ? 27.566 -10.853 -21.946 1.00 75.88 158 PHE A C 1
ATOM 1184 O O . PHE A 1 158 ? 28.552 -11.193 -21.302 1.00 75.88 158 PHE A O 1
ATOM 1191 N N . ALA A 1 159 ? 27.093 -11.622 -22.936 1.00 71.00 159 ALA A N 1
ATOM 1192 C CA . ALA A 1 159 ? 27.575 -12.977 -23.246 1.00 71.00 159 ALA A CA 1
ATOM 1193 C C . ALA A 1 159 ? 29.026 -13.090 -23.778 1.00 71.00 159 ALA A C 1
ATOM 1195 O O . ALA A 1 159 ? 29.435 -14.201 -24.111 1.00 71.00 159 ALA A O 1
ATOM 1196 N N . ASN A 1 160 ? 29.809 -11.999 -23.854 1.00 60.50 160 ASN A N 1
ATOM 1197 C CA . ASN A 1 160 ? 31.236 -11.992 -24.228 1.00 60.50 160 ASN A CA 1
ATOM 1198 C C . ASN A 1 160 ? 31.573 -12.943 -25.396 1.00 60.50 160 ASN A C 1
ATOM 1200 O O . ASN A 1 160 ? 32.341 -13.890 -25.230 1.00 60.50 160 ASN A O 1
ATOM 1204 N N . THR A 1 161 ? 30.986 -12.747 -26.581 1.00 54.47 161 THR A N 1
ATOM 1205 C CA . THR A 1 161 ? 31.274 -13.623 -27.733 1.00 54.47 161 THR A CA 1
ATOM 1206 C C . THR A 1 161 ? 32.426 -13.057 -28.575 1.00 54.47 161 THR A C 1
ATOM 1208 O O . THR A 1 161 ? 32.257 -12.008 -29.198 1.00 54.47 161 THR A O 1
ATOM 1211 N N . PRO A 1 162 ? 33.603 -13.714 -28.643 1.00 46.75 162 PRO A N 1
ATOM 1212 C CA . PRO A 1 162 ? 34.708 -13.248 -29.476 1.00 46.75 162 PRO A CA 1
ATOM 1213 C C . PRO A 1 162 ? 34.349 -13.367 -30.963 1.00 46.75 162 PRO A C 1
ATOM 1215 O O . PRO A 1 162 ? 33.983 -14.444 -31.430 1.00 46.75 162 PRO A O 1
ATOM 1218 N N . GLY A 1 163 ? 34.481 -12.276 -31.721 1.00 49.50 163 GLY A N 1
ATOM 1219 C CA . GLY A 1 163 ? 34.320 -12.277 -33.182 1.00 49.50 163 GLY A CA 1
ATOM 1220 C C . GLY A 1 163 ? 32.890 -12.105 -33.711 1.00 49.50 163 GLY A C 1
ATOM 1221 O O . GLY A 1 163 ? 32.712 -12.104 -34.927 1.00 49.50 163 GLY A O 1
ATOM 1222 N N . GLN A 1 164 ? 31.885 -11.923 -32.848 1.00 48.00 164 GLN A N 1
ATOM 1223 C CA . GLN A 1 164 ? 30.594 -11.347 -33.245 1.00 48.00 164 GLN A CA 1
ATOM 1224 C C . GLN A 1 164 ? 30.594 -9.843 -32.963 1.00 48.00 164 GLN A C 1
ATOM 1226 O O . GLN A 1 164 ? 31.174 -9.403 -31.971 1.00 48.00 164 GLN A O 1
ATOM 1231 N N . GLU A 1 165 ? 29.934 -9.057 -33.821 1.00 52.81 165 GLU A N 1
ATOM 1232 C CA . GLU A 1 165 ? 29.605 -7.673 -33.469 1.00 52.81 165 GLU A CA 1
ATOM 1233 C C . GLU A 1 165 ? 28.831 -7.688 -32.141 1.00 52.81 165 GLU A C 1
ATOM 1235 O O . GLU A 1 165 ? 27.933 -8.530 -31.989 1.00 52.81 165 GLU A O 1
ATOM 1240 N N . PRO A 1 166 ? 29.181 -6.821 -31.170 1.00 53.47 166 PRO A N 1
ATOM 1241 C CA . PRO A 1 166 ? 28.451 -6.722 -29.915 1.00 53.47 166 PRO A CA 1
ATOM 1242 C C . PRO A 1 166 ? 26.956 -6.636 -30.217 1.00 53.47 166 PRO A C 1
ATOM 1244 O O . PRO A 1 166 ? 26.554 -5.911 -31.127 1.00 53.47 166 PRO A O 1
ATOM 1247 N N . GLY A 1 167 ? 26.123 -7.370 -29.476 1.00 54.12 167 GLY A N 1
ATOM 1248 C CA . GLY A 1 167 ? 24.690 -7.100 -29.508 1.00 54.12 167 GLY A CA 1
ATOM 1249 C C . GLY A 1 167 ? 24.495 -5.627 -29.166 1.00 54.12 167 GLY A C 1
ATOM 1250 O O . GLY A 1 167 ? 24.775 -5.231 -28.039 1.00 54.12 167 GLY A O 1
ATOM 1251 N N . ASP A 1 168 ? 24.112 -4.816 -30.150 1.00 61.31 168 ASP A N 1
ATOM 1252 C CA . ASP A 1 168 ? 24.049 -3.372 -29.977 1.00 61.31 168 ASP A CA 1
ATOM 1253 C C . ASP A 1 168 ? 22.968 -3.052 -28.937 1.00 61.31 168 ASP A C 1
ATOM 1255 O O . ASP A 1 168 ? 21.778 -3.308 -29.167 1.00 61.31 168 ASP A O 1
ATOM 1259 N N . LEU A 1 169 ? 23.367 -2.481 -27.796 1.00 67.56 169 LEU A N 1
ATOM 1260 C CA . LEU A 1 169 ? 22.458 -1.815 -26.855 1.00 67.56 169 LEU A CA 1
ATOM 1261 C C . LEU A 1 169 ? 21.939 -0.488 -27.451 1.00 67.56 169 LEU A C 1
ATOM 1263 O O . LEU A 1 169 ? 21.717 0.467 -26.720 1.00 67.56 169 LEU A O 1
ATOM 1267 N N . ALA A 1 170 ? 21.797 -0.396 -28.779 1.00 59.28 170 ALA A N 1
ATOM 1268 C CA . ALA A 1 170 ? 21.535 0.827 -29.537 1.00 59.28 170 ALA A CA 1
ATOM 1269 C C . ALA A 1 170 ? 22.487 1.989 -29.173 1.00 59.28 170 ALA A C 1
ATOM 1271 O O . ALA A 1 170 ? 22.063 3.141 -29.065 1.00 59.28 170 ALA A O 1
ATOM 1272 N N . GLY A 1 171 ? 23.765 1.684 -28.925 1.00 66.81 171 GLY A N 1
ATOM 1273 C CA . GLY A 1 171 ? 24.790 2.651 -28.529 1.00 66.81 171 GLY A CA 1
ATOM 1274 C C . GLY A 1 171 ? 24.609 3.263 -27.135 1.00 66.81 171 GLY A C 1
ATOM 1275 O O . GLY A 1 171 ? 25.161 4.333 -26.886 1.00 66.81 171 GLY A O 1
ATOM 1276 N N . LYS A 1 172 ? 23.826 2.639 -26.245 1.00 80.06 172 LYS A N 1
ATOM 1277 C CA . LYS A 1 172 ? 23.584 3.131 -24.882 1.00 80.06 172 LYS A CA 1
ATOM 1278 C C . LYS A 1 172 ? 24.632 2.609 -23.896 1.00 80.06 172 LYS A C 1
ATOM 1280 O O . LYS A 1 172 ? 24.915 1.411 -23.861 1.00 80.06 172 LYS A O 1
ATOM 1285 N N . ASP A 1 173 ? 25.150 3.510 -23.070 1.00 89.00 173 ASP A N 1
ATOM 1286 C CA . ASP A 1 173 ? 26.011 3.171 -21.937 1.00 89.00 173 ASP A CA 1
ATOM 1287 C C . ASP A 1 173 ? 25.163 2.667 -20.759 1.00 89.00 173 ASP A C 1
ATOM 1289 O O . ASP A 1 173 ? 24.002 3.055 -20.602 1.00 89.00 173 ASP A O 1
ATOM 1293 N N . VAL A 1 174 ? 25.735 1.789 -19.933 1.00 91.75 174 VAL A N 1
ATOM 1294 C CA . VAL A 1 174 ? 25.083 1.308 -18.710 1.00 91.75 174 VAL A CA 1
ATOM 1295 C C . VAL A 1 174 ? 25.313 2.324 -17.604 1.00 91.75 174 VAL A C 1
ATOM 1297 O O . VAL A 1 174 ? 26.449 2.518 -17.167 1.00 91.75 174 VAL A O 1
ATOM 1300 N N . THR A 1 175 ? 24.238 2.956 -17.139 1.00 95.00 175 THR A N 1
ATOM 1301 C CA . THR A 1 175 ? 24.349 3.994 -16.115 1.00 95.00 175 THR A CA 1
ATOM 1302 C C . THR A 1 175 ? 24.578 3.388 -14.736 1.00 95.00 175 THR A C 1
ATOM 1304 O O . THR A 1 175 ? 23.844 2.506 -14.288 1.00 95.00 175 THR A O 1
ATOM 1307 N N . VAL A 1 176 ? 25.586 3.889 -14.035 1.00 94.88 176 VAL A N 1
ATOM 1308 C CA . VAL A 1 176 ? 25.873 3.577 -12.635 1.00 94.88 176 VAL A CA 1
ATOM 1309 C C . VAL A 1 176 ? 25.958 4.869 -11.831 1.00 94.88 176 VAL A C 1
ATOM 1311 O O . VAL A 1 176 ? 26.055 5.967 -12.380 1.00 94.88 176 VAL A O 1
ATOM 1314 N N . ARG A 1 177 ? 25.891 4.753 -10.508 1.00 92.75 177 ARG A N 1
ATOM 1315 C CA . ARG A 1 177 ? 26.090 5.898 -9.612 1.00 92.75 177 ARG A CA 1
ATOM 1316 C C . ARG A 1 177 ? 27.517 6.442 -9.736 1.00 92.75 177 ARG A C 1
ATOM 1318 O O . ARG A 1 177 ? 28.452 5.679 -9.930 1.00 92.75 177 ARG A O 1
ATOM 1325 N N . GLU A 1 178 ? 27.721 7.748 -9.609 1.00 92.88 178 GLU A N 1
ATOM 1326 C CA . GLU A 1 178 ? 29.063 8.350 -9.714 1.00 92.88 178 GLU A CA 1
ATOM 1327 C C . GLU A 1 178 ? 30.002 7.928 -8.577 1.00 92.88 178 GLU A C 1
ATOM 1329 O O . GLU A 1 178 ? 31.217 7.995 -8.719 1.00 92.88 178 GLU A O 1
ATOM 1334 N N . THR A 1 179 ? 29.439 7.437 -7.474 1.00 89.00 179 THR A N 1
ATOM 1335 C CA . THR A 1 179 ? 30.156 6.846 -6.342 1.00 89.00 179 THR A CA 1
ATOM 1336 C C . THR A 1 179 ? 30.541 5.382 -6.569 1.00 89.00 179 THR A C 1
ATOM 1338 O O . THR A 1 179 ? 31.163 4.781 -5.701 1.00 89.00 179 THR A O 1
ATOM 1341 N N . PHE A 1 180 ? 30.203 4.791 -7.722 1.00 87.75 180 PHE A N 1
ATOM 1342 C CA . PHE A 1 180 ? 30.479 3.392 -8.052 1.00 87.75 180 PHE A CA 1
ATOM 1343 C C . PHE A 1 180 ? 31.995 3.161 -8.124 1.00 87.75 180 PHE A C 1
ATOM 1345 O O . PHE A 1 180 ? 32.642 3.503 -9.114 1.00 87.75 180 PHE A O 1
ATOM 1352 N N . GLY A 1 181 ? 32.563 2.631 -7.038 1.00 90.88 181 GLY A N 1
ATOM 1353 C CA . GLY A 1 181 ? 34.004 2.613 -6.780 1.00 90.88 181 GLY A CA 1
ATOM 1354 C C . GLY A 1 181 ? 34.875 2.175 -7.956 1.00 90.88 181 GLY A C 1
ATOM 1355 O O . GLY A 1 181 ? 34.515 1.312 -8.759 1.00 90.88 181 GLY A O 1
ATOM 1356 N N . SER A 1 182 ? 36.068 2.752 -8.043 1.00 92.00 182 SER A N 1
ATOM 1357 C CA . SER A 1 182 ? 37.023 2.495 -9.124 1.00 92.00 182 SER A CA 1
ATOM 1358 C C . SER A 1 182 ? 37.448 1.023 -9.217 1.00 92.00 182 SER A C 1
ATOM 1360 O O . SER A 1 182 ? 37.616 0.512 -10.328 1.00 92.00 182 SER A O 1
ATOM 1362 N N . GLY A 1 183 ? 37.523 0.309 -8.088 1.00 93.75 183 GLY A N 1
ATOM 1363 C CA . GLY A 1 183 ? 37.718 -1.144 -8.067 1.00 93.75 183 GLY A CA 1
ATOM 1364 C C . GLY A 1 183 ? 36.569 -1.902 -8.738 1.00 93.75 183 GLY A C 1
ATOM 1365 O O . GLY A 1 183 ? 36.800 -2.726 -9.622 1.00 93.75 183 GLY A O 1
ATOM 1366 N N . LEU A 1 184 ? 35.318 -1.574 -8.389 1.00 94.38 184 LEU A N 1
ATOM 1367 C CA . LEU A 1 184 ? 34.115 -2.171 -8.989 1.00 94.38 184 LEU A CA 1
ATOM 1368 C C . LEU A 1 184 ? 33.999 -1.860 -10.483 1.00 94.38 184 LEU A C 1
ATOM 1370 O O . LEU A 1 184 ? 33.658 -2.738 -11.274 1.00 94.38 184 LEU A O 1
ATOM 1374 N N . THR A 1 185 ? 34.322 -0.627 -10.872 1.00 93.94 185 THR A N 1
ATOM 1375 C CA . THR A 1 185 ? 34.389 -0.196 -12.273 1.00 93.94 185 THR A CA 1
ATOM 1376 C C . THR A 1 185 ? 35.401 -1.036 -13.053 1.00 93.94 185 THR A C 1
ATOM 1378 O O . THR A 1 185 ? 35.066 -1.601 -14.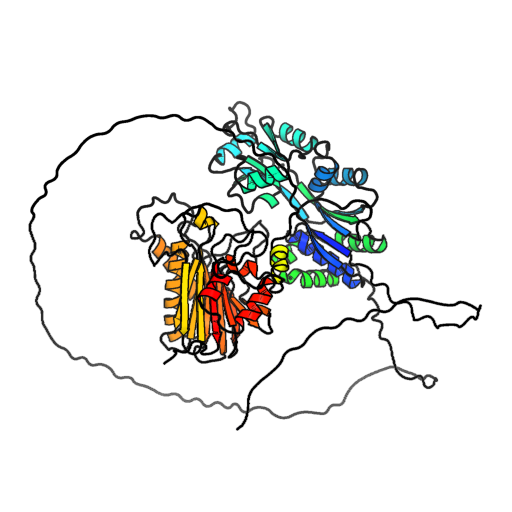096 1.00 93.94 185 THR A O 1
ATOM 1381 N N . THR A 1 186 ? 36.618 -1.178 -12.519 1.00 94.50 186 THR A N 1
ATOM 1382 C CA . THR A 1 186 ? 37.695 -1.961 -13.142 1.00 94.50 186 THR A CA 1
ATOM 1383 C C . THR A 1 186 ? 37.316 -3.435 -13.255 1.00 94.50 186 THR A C 1
ATOM 1385 O O . THR A 1 186 ? 37.532 -4.050 -14.299 1.00 94.50 186 THR A O 1
ATOM 1388 N N . GLU A 1 187 ? 36.710 -4.006 -12.214 1.00 93.75 187 GLU A N 1
ATOM 1389 C CA . GLU A 1 187 ? 36.269 -5.402 -12.198 1.00 93.75 187 GLU A CA 1
ATOM 1390 C C . GLU A 1 187 ? 35.149 -5.653 -13.220 1.00 93.75 187 GLU A C 1
ATOM 1392 O O . GLU A 1 187 ? 35.220 -6.620 -13.982 1.00 93.75 187 GLU A O 1
ATOM 1397 N N . LEU A 1 188 ? 34.150 -4.763 -13.310 1.00 90.19 188 LEU A N 1
ATOM 1398 C CA . LEU A 1 188 ? 33.089 -4.858 -14.318 1.00 90.19 188 LEU A CA 1
ATOM 1399 C C . LEU A 1 188 ? 33.639 -4.758 -15.741 1.00 90.19 188 LEU A C 1
ATOM 1401 O O . LEU A 1 188 ? 33.267 -5.568 -16.584 1.00 90.19 188 LEU A O 1
ATOM 1405 N N . GLN A 1 189 ? 34.533 -3.807 -16.015 1.00 89.06 189 GLN A N 1
ATOM 1406 C CA . GLN A 1 189 ? 35.140 -3.641 -17.340 1.00 89.06 189 GLN A CA 1
ATOM 1407 C C . GLN A 1 189 ? 36.093 -4.790 -17.692 1.00 89.06 189 GLN A C 1
ATOM 1409 O O . GLN A 1 189 ? 36.177 -5.191 -18.849 1.00 89.06 189 GLN A O 1
ATOM 1414 N N . THR A 1 190 ? 36.777 -5.372 -16.706 1.00 89.94 190 THR A N 1
ATOM 1415 C CA . THR A 1 190 ? 37.624 -6.558 -16.911 1.00 89.94 190 THR A CA 1
ATOM 1416 C C . THR A 1 190 ? 36.778 -7.778 -17.269 1.00 89.94 190 THR A C 1
ATOM 1418 O O . THR A 1 190 ? 37.125 -8.530 -18.181 1.00 89.94 190 THR A O 1
ATOM 1421 N N . ARG A 1 191 ? 35.648 -7.969 -16.577 1.00 87.69 191 ARG A N 1
ATOM 1422 C CA . ARG A 1 191 ? 34.699 -9.056 -16.859 1.00 87.69 191 ARG A CA 1
ATOM 1423 C C . ARG A 1 191 ? 33.946 -8.840 -18.160 1.00 87.69 191 ARG A C 1
ATOM 1425 O O . ARG A 1 191 ? 33.699 -9.808 -18.870 1.00 87.69 191 ARG A O 1
ATOM 1432 N N . TYR A 1 192 ? 33.613 -7.596 -18.485 1.00 85.12 192 TYR A N 1
ATOM 1433 C CA . TYR A 1 192 ? 32.820 -7.209 -19.647 1.00 85.12 192 TYR A CA 1
ATOM 1434 C C . TYR A 1 192 ? 33.552 -6.119 -20.443 1.00 85.12 192 TYR A C 1
ATOM 1436 O O . TYR A 1 192 ? 33.186 -4.951 -20.351 1.00 85.12 192 TYR A O 1
ATOM 1444 N N . PRO A 1 193 ? 34.565 -6.462 -21.266 1.00 82.00 193 PRO A N 1
ATOM 1445 C CA . PRO A 1 193 ? 35.407 -5.468 -21.952 1.00 82.00 193 PRO A CA 1
ATOM 1446 C C . PRO A 1 193 ? 34.667 -4.545 -22.927 1.00 82.00 193 PRO A C 1
ATOM 1448 O O . PRO A 1 193 ? 35.185 -3.501 -23.312 1.00 82.00 193 PRO A O 1
ATOM 1451 N N . LEU A 1 194 ? 33.465 -4.942 -23.355 1.00 78.56 194 LEU A N 1
ATOM 1452 C CA . LEU A 1 194 ? 32.593 -4.162 -24.237 1.00 78.56 194 LEU A CA 1
ATOM 1453 C C . LEU A 1 194 ? 31.635 -3.236 -23.465 1.00 78.56 194 LEU A C 1
ATOM 1455 O O . LEU A 1 194 ? 30.929 -2.438 -24.082 1.00 78.56 194 LEU A O 1
ATOM 1459 N N . LEU A 1 195 ? 31.602 -3.339 -22.133 1.00 84.88 195 LEU A N 1
ATOM 1460 C CA . LEU A 1 195 ? 30.767 -2.526 -21.261 1.00 84.88 195 LEU A CA 1
ATOM 1461 C C . LEU A 1 195 ? 31.287 -1.092 -21.207 1.00 84.88 195 LEU A C 1
ATOM 1463 O O . LEU A 1 195 ? 32.386 -0.826 -20.720 1.00 84.88 195 LEU A O 1
ATOM 1467 N N . LYS A 1 196 ? 30.453 -0.156 -21.654 1.00 87.56 196 LYS A N 1
ATOM 1468 C CA . LYS A 1 196 ? 30.642 1.269 -21.401 1.00 87.56 196 LYS A CA 1
ATOM 1469 C C . LYS A 1 196 ? 29.762 1.691 -20.239 1.00 87.56 196 LYS A C 1
ATOM 1471 O O . LYS A 1 196 ? 28.592 1.309 -20.183 1.00 87.56 196 LYS A O 1
ATOM 1476 N N . LEU A 1 197 ? 30.345 2.456 -19.324 1.00 91.69 197 LEU A N 1
ATOM 1477 C CA . LEU A 1 197 ? 29.661 2.973 -18.149 1.00 91.69 197 LEU A CA 1
ATOM 1478 C C . LEU A 1 197 ? 29.480 4.479 -18.286 1.00 91.69 197 LEU A C 1
ATOM 1480 O O . LEU A 1 197 ? 30.435 5.195 -18.592 1.00 91.69 197 LEU A O 1
ATOM 1484 N N . SER A 1 198 ? 28.266 4.936 -18.018 1.00 94.25 198 SER A N 1
ATOM 1485 C CA . SER A 1 198 ? 27.956 6.333 -17.737 1.00 94.25 198 SER A CA 1
ATOM 1486 C C . SER A 1 198 ? 27.749 6.490 -16.232 1.00 94.25 198 SER A C 1
ATOM 1488 O O . SER A 1 198 ? 27.290 5.570 -15.556 1.00 94.25 198 SER A O 1
ATOM 1490 N N . PHE A 1 199 ? 28.105 7.651 -15.695 1.00 94.44 199 PHE A N 1
ATOM 1491 C CA . PHE A 1 199 ? 28.052 7.922 -14.261 1.00 94.44 199 PHE A CA 1
ATOM 1492 C C . PHE A 1 199 ? 27.054 9.042 -13.989 1.00 94.44 199 PHE A C 1
ATOM 1494 O O . PHE A 1 199 ? 27.055 10.051 -14.692 1.00 94.44 199 PHE A O 1
ATOM 1501 N N . GLU A 1 200 ? 26.214 8.868 -12.974 1.00 94.56 200 GLU A N 1
ATOM 1502 C CA . GLU A 1 200 ? 25.207 9.853 -12.578 1.00 94.56 200 GLU A CA 1
ATOM 1503 C C . GLU A 1 200 ? 25.145 9.986 -11.052 1.00 94.56 200 GLU A C 1
ATOM 1505 O O . GLU A 1 200 ? 25.368 9.016 -10.326 1.00 94.56 200 GLU A O 1
ATOM 1510 N N . LYS A 1 201 ? 24.826 11.180 -10.541 1.00 90.00 201 LYS A N 1
ATOM 1511 C CA . LYS A 1 201 ? 24.713 11.400 -9.088 1.00 90.00 201 LYS A CA 1
ATOM 1512 C C . LYS A 1 201 ? 23.670 10.458 -8.482 1.00 90.00 201 LYS A C 1
ATOM 1514 O O . LYS A 1 201 ? 22.618 10.317 -9.104 1.00 90.00 201 LYS A O 1
ATOM 1519 N N . PRO A 1 202 ? 23.865 9.887 -7.277 1.00 84.81 202 PRO A N 1
ATOM 1520 C CA . PRO A 1 202 ? 22.911 8.947 -6.680 1.00 84.81 202 PRO A CA 1
ATOM 1521 C C . PRO A 1 202 ? 21.449 9.430 -6.716 1.00 84.81 202 PRO A C 1
ATOM 1523 O O . PRO A 1 202 ? 20.586 8.728 -7.243 1.00 84.81 202 PRO A O 1
ATOM 1526 N N . ASP A 1 203 ? 21.179 10.669 -6.291 1.00 82.88 203 ASP A N 1
ATOM 1527 C CA . ASP A 1 203 ? 19.824 11.247 -6.308 1.00 82.88 203 ASP A CA 1
ATOM 1528 C C . ASP A 1 203 ? 19.261 11.452 -7.715 1.00 82.88 203 ASP A C 1
ATOM 1530 O O . ASP A 1 203 ? 18.061 11.294 -7.952 1.00 82.88 203 ASP A O 1
ATOM 1534 N N . LYS A 1 204 ? 20.119 11.835 -8.666 1.00 88.44 204 LYS A N 1
ATOM 1535 C CA . LYS A 1 204 ? 19.716 12.027 -10.061 1.00 88.44 204 LYS A CA 1
ATOM 1536 C C . LYS A 1 204 ? 19.441 10.692 -10.730 1.00 88.44 204 LYS A C 1
ATOM 1538 O O . LYS A 1 204 ? 18.422 10.568 -11.396 1.00 88.44 204 LYS A O 1
ATOM 1543 N N . LEU A 1 205 ? 20.291 9.694 -10.502 1.00 88.81 205 LEU A N 1
ATOM 1544 C CA . LEU A 1 205 ? 20.096 8.335 -10.986 1.00 88.81 205 LEU A CA 1
ATOM 1545 C C . LEU A 1 205 ? 18.802 7.751 -10.424 1.00 88.81 205 LEU A C 1
ATOM 1547 O O . LEU A 1 205 ? 18.028 7.160 -11.169 1.00 88.81 205 LEU A O 1
ATOM 1551 N N . ARG A 1 206 ? 18.524 7.973 -9.135 1.00 84.12 206 ARG A N 1
ATOM 1552 C CA . ARG A 1 206 ? 17.259 7.578 -8.518 1.00 84.12 206 ARG A CA 1
ATOM 1553 C C . ARG A 1 206 ? 16.058 8.210 -9.205 1.00 84.12 206 ARG A C 1
ATOM 1555 O O . ARG A 1 206 ? 15.181 7.478 -9.650 1.00 84.12 206 ARG A O 1
ATOM 1562 N N . LYS A 1 207 ? 16.049 9.535 -9.357 1.00 84.75 207 LYS A N 1
ATOM 1563 C CA . LYS A 1 207 ? 14.967 10.250 -10.054 1.00 84.75 207 LYS A CA 1
ATOM 1564 C C . LYS A 1 207 ? 14.812 9.787 -11.501 1.00 8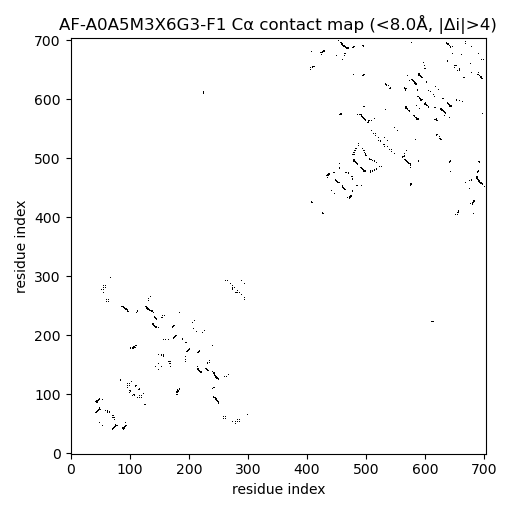4.75 207 LYS A C 1
ATOM 1566 O O . LYS A 1 207 ? 13.693 9.612 -11.961 1.00 84.75 207 LYS A O 1
ATOM 1571 N N . ALA A 1 208 ? 15.921 9.549 -12.195 1.00 86.25 208 ALA A N 1
ATOM 1572 C CA . ALA A 1 208 ? 15.914 9.119 -13.584 1.00 86.25 208 ALA A CA 1
ATOM 1573 C C . ALA A 1 208 ? 15.412 7.672 -13.740 1.00 86.25 208 ALA A C 1
ATOM 1575 O O . ALA A 1 208 ? 14.693 7.372 -14.686 1.00 86.25 208 ALA A O 1
ATOM 1576 N N . VAL A 1 209 ? 15.712 6.775 -12.795 1.00 85.06 209 VAL A N 1
ATOM 1577 C CA . VAL A 1 209 ? 15.109 5.433 -12.756 1.00 85.06 209 VAL A CA 1
ATOM 1578 C C . VAL A 1 209 ? 13.619 5.504 -12.414 1.00 85.06 209 VAL A C 1
ATOM 1580 O O . VAL A 1 209 ? 12.824 4.825 -13.057 1.00 85.06 209 VAL A O 1
ATOM 1583 N N . GLU A 1 210 ? 13.216 6.325 -11.442 1.00 81.06 210 GLU A N 1
ATOM 1584 C CA . GLU A 1 210 ? 11.803 6.524 -11.082 1.00 81.06 210 GLU A CA 1
ATOM 1585 C C . GLU A 1 210 ? 10.991 7.120 -12.251 1.00 81.06 210 GLU A C 1
ATOM 1587 O O . GLU A 1 210 ? 9.857 6.704 -12.478 1.00 81.06 210 GLU A O 1
ATOM 1592 N N . GLY A 1 211 ? 11.586 8.037 -13.022 1.00 81.62 211 GLY A N 1
ATOM 1593 C CA . GLY A 1 211 ? 10.993 8.677 -14.202 1.00 81.62 211 GLY A CA 1
ATOM 1594 C C . GLY A 1 211 ? 11.102 7.886 -15.512 1.00 81.62 211 GLY A C 1
ATOM 1595 O O . GLY A 1 211 ? 10.501 8.288 -16.503 1.00 81.62 211 GLY A O 1
ATOM 1596 N N . ARG A 1 212 ? 11.820 6.753 -15.522 1.00 84.44 212 ARG A N 1
ATOM 1597 C CA . ARG A 1 212 ? 12.166 5.968 -16.728 1.00 84.44 212 ARG A CA 1
ATOM 1598 C C . ARG A 1 212 ? 12.998 6.720 -17.778 1.00 84.44 212 ARG A C 1
ATOM 1600 O O . ARG A 1 212 ? 12.901 6.446 -18.970 1.00 84.44 212 ARG A O 1
ATOM 1607 N N . ASP A 1 213 ? 13.863 7.624 -17.338 1.00 86.44 213 ASP A N 1
ATOM 1608 C CA . ASP A 1 213 ? 14.721 8.448 -18.201 1.00 86.44 213 ASP A CA 1
ATOM 1609 C C . ASP A 1 213 ? 16.065 7.776 -18.555 1.00 86.44 213 ASP A C 1
ATOM 1611 O O . ASP A 1 213 ? 16.871 8.329 -19.306 1.00 86.44 213 ASP A O 1
ATOM 1615 N N . VAL A 1 214 ? 16.347 6.587 -18.006 1.00 89.19 214 VAL A N 1
ATOM 1616 C CA . VAL A 1 214 ? 17.614 5.864 -18.216 1.00 89.19 214 VAL A CA 1
ATOM 1617 C C . VAL A 1 214 ? 17.355 4.509 -18.866 1.00 89.19 214 VAL A C 1
ATOM 1619 O O . VAL A 1 214 ? 16.753 3.656 -18.240 1.00 89.19 214 VAL A O 1
ATOM 1622 N N . PRO A 1 215 ? 17.847 4.202 -20.067 1.00 88.50 215 PRO A N 1
ATOM 1623 C CA . PRO A 1 215 ? 17.468 2.965 -20.755 1.00 88.50 215 PRO A CA 1
ATOM 1624 C C . PRO A 1 215 ? 18.011 1.686 -20.094 1.00 88.50 215 PRO A C 1
ATOM 1626 O O . PRO A 1 215 ? 17.380 0.633 -20.184 1.00 88.50 215 PRO A O 1
ATOM 1629 N N . ILE A 1 216 ? 19.170 1.752 -19.433 1.00 90.31 216 ILE A N 1
ATOM 1630 C CA . ILE A 1 216 ? 19.828 0.617 -18.770 1.00 90.31 216 ILE A CA 1
ATOM 1631 C C . ILE A 1 216 ? 20.717 1.114 -17.625 1.00 90.31 216 ILE A C 1
ATOM 1633 O O . ILE A 1 216 ? 21.436 2.097 -17.787 1.00 90.31 216 ILE A O 1
ATOM 1637 N N . ALA A 1 217 ? 20.665 0.455 -16.464 1.00 93.25 217 ALA A N 1
ATOM 1638 C CA . ALA A 1 217 ? 21.413 0.882 -15.279 1.00 93.25 217 ALA A CA 1
ATOM 1639 C C . ALA A 1 217 ? 21.781 -0.277 -14.343 1.00 93.25 217 ALA A C 1
ATOM 1641 O O . ALA A 1 217 ? 21.062 -1.271 -14.285 1.00 93.25 217 ALA A O 1
ATOM 1642 N N . ILE A 1 218 ? 22.858 -0.140 -13.565 1.00 92.50 218 ILE A N 1
ATOM 1643 C CA . ILE A 1 218 ? 23.126 -1.006 -12.404 1.00 92.50 218 ILE A CA 1
ATOM 1644 C C . ILE A 1 218 ? 22.797 -0.213 -11.145 1.00 92.50 218 ILE A C 1
ATOM 1646 O O . ILE A 1 218 ? 23.423 0.807 -10.852 1.00 92.50 218 ILE A O 1
ATOM 1650 N N . VAL A 1 219 ? 21.799 -0.688 -10.407 1.00 90.25 219 VAL A N 1
ATOM 1651 C CA . VAL A 1 219 ? 21.270 -0.015 -9.219 1.00 90.25 219 VAL A CA 1
ATOM 1652 C C . VAL A 1 219 ? 21.092 -1.002 -8.071 1.00 90.25 219 VAL A C 1
ATOM 1654 O O . VAL A 1 219 ? 20.919 -2.196 -8.327 1.00 90.25 219 VAL A O 1
ATOM 1657 N N . PRO A 1 220 ? 21.104 -0.537 -6.811 1.00 85.06 220 PRO A N 1
ATOM 1658 C CA . PRO A 1 220 ? 20.609 -1.323 -5.688 1.00 85.06 220 PRO A CA 1
ATOM 1659 C C . PRO A 1 220 ? 19.260 -1.987 -6.010 1.00 85.06 220 PRO A C 1
ATOM 1661 O O . PRO A 1 220 ? 18.374 -1.348 -6.583 1.00 85.06 220 PRO A O 1
ATOM 1664 N N . GLU A 1 221 ? 19.061 -3.241 -5.591 1.00 77.50 221 GLU A N 1
ATOM 1665 C CA . GLU A 1 221 ? 17.770 -3.944 -5.732 1.00 77.50 221 GLU A CA 1
ATOM 1666 C C . GLU A 1 221 ? 16.580 -3.113 -5.222 1.00 77.50 221 GLU A C 1
ATOM 1668 O O . GLU A 1 221 ? 15.498 -3.101 -5.815 1.00 77.50 221 GLU A O 1
ATOM 1673 N N . THR A 1 222 ? 16.824 -2.336 -4.170 1.00 68.25 222 THR A N 1
ATOM 1674 C CA . THR A 1 222 ? 15.870 -1.448 -3.505 1.00 68.25 222 THR A CA 1
ATOM 1675 C C . THR A 1 222 ? 15.377 -0.290 -4.370 1.00 68.25 222 THR A C 1
ATOM 1677 O O . THR A 1 222 ? 14.467 0.401 -3.943 1.00 68.25 222 THR A O 1
ATOM 1680 N N . MET A 1 223 ? 15.912 -0.060 -5.574 1.00 70.94 223 MET A N 1
ATOM 1681 C CA . MET A 1 223 ? 15.492 1.037 -6.461 1.00 70.94 223 MET A CA 1
ATOM 1682 C C . MET A 1 223 ? 14.451 0.631 -7.522 1.00 70.94 223 MET A C 1
ATOM 1684 O O . MET A 1 223 ? 14.100 1.441 -8.377 1.00 70.94 223 MET A O 1
ATOM 1688 N N . THR A 1 224 ? 13.943 -0.610 -7.512 1.00 55.00 224 THR A N 1
ATOM 1689 C CA . THR A 1 224 ? 13.219 -1.170 -8.678 1.00 55.00 224 THR A CA 1
ATOM 1690 C C . THR A 1 224 ? 11.707 -1.332 -8.571 1.00 55.00 224 THR A C 1
ATOM 1692 O O . THR A 1 224 ? 11.057 -1.576 -9.585 1.00 55.00 224 THR A O 1
ATOM 1695 N N . SER A 1 225 ? 11.090 -1.134 -7.406 1.00 44.06 225 SER A N 1
ATOM 1696 C CA . SER A 1 225 ? 9.657 -1.440 -7.227 1.00 44.06 225 SER A CA 1
ATOM 1697 C C . SER A 1 225 ? 8.680 -0.458 -7.884 1.00 44.06 225 SER A C 1
ATOM 1699 O O . SER A 1 225 ? 7.481 -0.536 -7.611 1.00 44.06 225 SER A O 1
ATOM 1701 N N . ARG A 1 226 ? 9.163 0.516 -8.661 1.00 42.47 226 ARG A N 1
ATOM 1702 C CA . ARG A 1 226 ? 8.335 1.616 -9.185 1.00 42.47 226 ARG A CA 1
ATOM 1703 C C . ARG A 1 226 ? 8.491 1.884 -10.677 1.00 42.47 226 ARG A C 1
ATOM 1705 O O . ARG A 1 226 ? 7.766 2.715 -11.202 1.00 42.47 226 ARG A O 1
ATOM 1712 N N . SER A 1 227 ? 9.405 1.212 -11.374 1.00 52.53 227 SER A N 1
ATOM 1713 C CA . SER A 1 227 ? 9.955 1.797 -12.600 1.00 52.53 227 SER A CA 1
ATOM 1714 C C . SER A 1 227 ? 9.613 1.070 -13.911 1.00 52.53 227 SER A C 1
ATOM 1716 O O . SER A 1 227 ? 10.014 1.519 -14.975 1.00 52.53 227 SER A O 1
ATOM 1718 N N . GLY A 1 228 ? 8.843 -0.025 -13.919 1.00 65.31 228 GLY A N 1
ATOM 1719 C CA . GLY A 1 228 ? 8.467 -0.696 -15.182 1.00 65.31 228 GLY A CA 1
ATOM 1720 C C . GLY A 1 228 ? 9.653 -1.259 -15.993 1.00 65.31 228 GLY A C 1
ATOM 1721 O O . GLY A 1 228 ? 9.481 -1.675 -17.142 1.00 65.31 228 GLY A O 1
ATOM 1722 N N . TYR A 1 229 ? 10.848 -1.292 -15.394 1.00 83.19 229 TYR A N 1
ATOM 1723 C CA . TYR A 1 229 ? 12.043 -1.922 -15.940 1.00 83.19 229 TYR A CA 1
ATOM 1724 C C . TYR A 1 229 ? 11.965 -3.440 -15.814 1.00 83.19 229 TYR A C 1
ATOM 1726 O O . TYR A 1 229 ? 11.340 -3.990 -14.906 1.00 83.19 229 TYR A O 1
ATOM 1734 N N . LYS A 1 230 ? 12.675 -4.133 -16.703 1.00 85.31 230 LYS A N 1
ATOM 1735 C CA . LYS A 1 230 ? 13.000 -5.548 -16.529 1.00 85.31 230 LYS A CA 1
ATOM 1736 C C . LYS A 1 230 ? 14.372 -5.690 -15.887 1.00 85.31 230 LYS A C 1
ATOM 1738 O O . LYS A 1 230 ? 15.253 -4.857 -16.085 1.00 85.31 230 LYS A O 1
ATOM 1743 N N . THR A 1 231 ? 14.554 -6.778 -15.149 1.00 87.38 231 THR A N 1
ATOM 1744 C CA . THR A 1 231 ? 15.850 -7.158 -14.591 1.00 87.38 231 THR A CA 1
ATOM 1745 C C . THR A 1 231 ? 16.536 -8.180 -15.491 1.00 87.38 231 THR A C 1
ATOM 1747 O O . THR A 1 231 ? 15.895 -9.045 -16.097 1.00 87.38 231 THR A O 1
ATOM 1750 N N . ALA A 1 232 ? 17.856 -8.084 -15.596 1.00 84.19 232 ALA A N 1
ATOM 1751 C CA . ALA A 1 232 ? 18.697 -9.057 -16.278 1.00 84.19 232 ALA A CA 1
ATOM 1752 C C . ALA A 1 232 ? 19.783 -9.584 -15.338 1.00 84.19 232 ALA A C 1
ATOM 1754 O O . ALA A 1 232 ? 20.163 -8.940 -14.362 1.00 84.19 232 ALA A O 1
ATOM 1755 N N . ARG A 1 233 ? 20.286 -10.782 -15.643 1.00 82.19 233 ARG A N 1
ATOM 1756 C CA . ARG A 1 233 ? 21.444 -11.362 -14.960 1.00 82.19 233 ARG A CA 1
ATOM 1757 C C . ARG A 1 233 ? 22.671 -11.227 -15.841 1.00 82.19 233 ARG A C 1
ATOM 1759 O O . ARG A 1 233 ? 22.599 -11.468 -17.046 1.00 82.19 233 ARG A O 1
ATOM 1766 N N . THR A 1 234 ? 23.790 -10.898 -15.219 1.00 80.75 234 THR A N 1
ATOM 1767 C CA . THR A 1 234 ? 25.106 -11.024 -15.834 1.00 80.75 234 THR A CA 1
ATOM 1768 C C . THR A 1 234 ? 25.454 -12.522 -15.990 1.00 80.75 234 THR A C 1
ATOM 1770 O O . THR A 1 234 ? 25.028 -13.328 -15.157 1.00 80.75 234 THR A O 1
ATOM 1773 N N . PRO A 1 235 ? 26.160 -12.955 -17.055 1.00 78.88 235 PRO A N 1
ATOM 1774 C CA . PRO A 1 235 ? 26.415 -14.373 -17.335 1.00 78.88 235 PRO A CA 1
ATOM 1775 C C . PRO A 1 235 ? 27.152 -15.128 -16.233 1.00 78.88 235 PRO A C 1
ATOM 1777 O O . PRO A 1 235 ? 26.862 -16.297 -15.994 1.00 78.88 235 PRO A O 1
ATOM 1780 N N . ASP A 1 236 ? 28.093 -14.468 -15.562 1.00 82.75 236 ASP A N 1
ATOM 1781 C CA . ASP A 1 236 ? 28.819 -15.026 -14.419 1.00 82.75 236 ASP A CA 1
ATOM 1782 C C . ASP A 1 236 ? 28.132 -14.733 -13.073 1.00 82.75 236 ASP A C 1
ATOM 1784 O O . ASP A 1 236 ? 28.598 -15.180 -12.024 1.00 82.75 236 ASP A O 1
ATOM 1788 N N . GLY A 1 237 ? 27.017 -13.996 -13.099 1.00 82.62 237 GLY A N 1
ATOM 1789 C CA . GLY A 1 237 ? 26.268 -13.565 -11.925 1.00 82.62 237 GLY A CA 1
ATOM 1790 C C . GLY A 1 237 ? 26.961 -12.491 -11.086 1.00 82.62 237 GLY A C 1
ATOM 1791 O O . GLY A 1 237 ? 26.493 -12.220 -9.979 1.00 82.62 237 GLY A O 1
ATOM 1792 N N . PHE A 1 238 ? 28.057 -11.895 -11.566 1.00 88.06 238 PHE A N 1
ATOM 1793 C CA . PHE A 1 238 ? 28.761 -10.842 -10.849 1.00 88.06 238 PHE A CA 1
ATOM 1794 C C . PHE A 1 238 ? 27.985 -9.525 -10.914 1.00 88.06 238 PHE A C 1
ATOM 1796 O O . PHE A 1 238 ? 27.811 -8.954 -11.993 1.00 88.06 238 PHE A O 1
ATOM 1803 N N . LEU A 1 239 ? 27.555 -9.058 -9.743 1.00 90.25 239 LEU A N 1
ATOM 1804 C CA . LEU A 1 239 ? 27.123 -7.698 -9.428 1.00 90.25 239 LEU A CA 1
ATOM 1805 C C . LEU A 1 239 ? 27.513 -7.415 -7.962 1.00 90.25 239 LEU A C 1
ATOM 1807 O O . LEU A 1 239 ? 27.581 -8.371 -7.180 1.00 90.25 239 LEU A O 1
ATOM 1811 N N . PRO A 1 240 ? 27.789 -6.152 -7.584 1.00 90.62 240 PRO A N 1
ATOM 1812 C CA . PRO A 1 240 ? 28.174 -5.800 -6.218 1.00 90.62 240 PRO A CA 1
ATOM 1813 C C . PRO A 1 240 ? 27.187 -6.334 -5.172 1.00 90.62 240 PRO A C 1
ATOM 1815 O O . PRO A 1 240 ? 25.973 -6.183 -5.313 1.00 90.62 240 PRO A O 1
ATOM 1818 N N . GLU A 1 241 ? 27.714 -6.950 -4.114 1.00 90.88 241 GLU A N 1
ATOM 1819 C CA . GLU A 1 241 ? 26.938 -7.384 -2.950 1.00 90.88 241 GLU A CA 1
ATOM 1820 C C . GLU A 1 241 ? 27.232 -6.468 -1.770 1.00 90.88 241 GLU A C 1
ATOM 1822 O O . GLU A 1 241 ? 28.394 -6.176 -1.486 1.00 90.88 241 GLU A O 1
ATOM 1827 N N . ARG A 1 242 ? 26.183 -6.067 -1.059 1.00 90.69 242 ARG A N 1
ATOM 1828 C CA . ARG A 1 242 ? 26.250 -5.201 0.113 1.00 90.69 242 ARG A CA 1
ATOM 1829 C C . ARG A 1 242 ? 25.696 -5.926 1.333 1.00 90.69 242 ARG A C 1
ATOM 1831 O O . ARG A 1 242 ? 24.657 -6.584 1.248 1.00 90.69 242 ARG A O 1
ATOM 1838 N N . THR A 1 243 ? 26.376 -5.801 2.462 1.00 93.44 243 THR A N 1
ATOM 1839 C CA . THR A 1 243 ? 25.984 -6.411 3.738 1.00 93.44 243 THR A CA 1
ATOM 1840 C C . THR A 1 243 ? 25.535 -5.329 4.702 1.00 93.44 243 THR A C 1
ATOM 1842 O O . THR A 1 243 ? 26.209 -4.312 4.856 1.00 93.44 243 THR A O 1
ATOM 1845 N N . LEU A 1 244 ? 24.402 -5.548 5.367 1.00 93.38 244 LEU A N 1
ATOM 1846 C CA . LEU A 1 244 ? 23.903 -4.634 6.388 1.00 93.38 244 LEU A CA 1
ATOM 1847 C C . LEU A 1 244 ? 24.847 -4.633 7.601 1.00 93.38 244 LEU A C 1
ATOM 1849 O O . LEU A 1 244 ? 25.226 -5.689 8.107 1.00 93.38 244 LEU A O 1
ATOM 1853 N N . LEU A 1 245 ? 25.208 -3.453 8.090 1.00 93.94 245 LEU A N 1
ATOM 1854 C CA . LEU A 1 245 ? 26.055 -3.238 9.257 1.00 93.94 245 LEU A CA 1
ATOM 1855 C C . LEU A 1 245 ? 25.271 -2.543 10.367 1.00 93.94 245 LEU A C 1
ATOM 1857 O O . LEU A 1 245 ? 24.435 -1.682 10.113 1.00 93.94 245 LEU A O 1
ATOM 1861 N N . ALA A 1 246 ? 25.611 -2.876 11.608 1.00 94.31 246 ALA A N 1
ATOM 1862 C CA . ALA A 1 246 ? 25.248 -2.089 12.779 1.00 94.31 246 ALA A CA 1
ATOM 1863 C C . ALA A 1 246 ? 26.400 -1.132 13.126 1.00 94.31 246 ALA A C 1
ATOM 1865 O O . ALA A 1 246 ? 27.487 -1.591 13.491 1.00 94.31 246 ALA A O 1
ATOM 1866 N N . VAL A 1 247 ? 26.175 0.179 13.035 1.00 92.75 247 VAL A N 1
ATOM 1867 C CA . VAL A 1 247 ? 27.164 1.224 13.356 1.00 92.75 247 VAL A CA 1
ATOM 1868 C C . VAL A 1 247 ? 26.632 2.087 14.494 1.00 92.75 247 VAL A C 1
ATOM 1870 O O . VAL A 1 247 ? 25.484 2.509 14.461 1.00 92.75 247 VAL A O 1
ATOM 1873 N N . THR A 1 248 ? 27.439 2.329 15.526 1.00 93.06 248 THR A N 1
ATOM 1874 C CA . THR A 1 248 ? 27.008 3.096 16.708 1.00 93.06 248 THR A CA 1
ATOM 1875 C C . THR A 1 248 ? 27.774 4.392 16.877 1.00 93.06 248 THR A C 1
ATOM 1877 O O . THR A 1 248 ? 28.996 4.376 16.715 1.00 93.06 248 THR A O 1
ATOM 1880 N N . THR A 1 249 ? 27.082 5.427 17.353 1.00 90.94 249 THR A N 1
ATOM 1881 C CA . THR A 1 249 ? 27.631 6.747 17.703 1.00 90.94 249 THR A CA 1
ATOM 1882 C C . THR A 1 249 ? 27.088 7.174 19.060 1.00 90.94 249 THR A C 1
ATOM 1884 O O . THR A 1 249 ? 25.908 6.992 19.337 1.00 90.94 249 THR A O 1
ATOM 1887 N N . GLY A 1 250 ? 27.942 7.678 19.955 1.00 87.38 250 GLY A N 1
ATOM 1888 C CA . GLY A 1 250 ? 27.501 8.139 21.283 1.00 87.38 250 GLY A CA 1
ATOM 1889 C C . GLY A 1 250 ? 26.973 7.038 22.222 1.00 87.38 250 GLY A C 1
ATOM 1890 O O . GLY A 1 250 ? 26.395 7.345 23.259 1.00 87.38 250 GLY A O 1
ATOM 1891 N N . ILE A 1 251 ? 27.166 5.757 21.882 1.00 89.12 251 ILE A N 1
ATOM 1892 C CA . ILE A 1 251 ? 26.750 4.600 22.693 1.00 89.12 251 ILE A CA 1
ATOM 1893 C C . ILE A 1 251 ? 27.927 4.079 23.527 1.00 89.12 251 ILE A C 1
ATOM 1895 O O . ILE A 1 251 ? 29.020 3.870 22.994 1.00 89.12 251 ILE A O 1
ATOM 1899 N N . ASP A 1 252 ? 27.685 3.834 24.819 1.00 90.06 252 ASP A N 1
ATOM 1900 C CA . ASP A 1 252 ? 28.657 3.285 25.770 1.00 90.06 252 ASP A CA 1
ATOM 1901 C C . ASP A 1 252 ? 29.075 1.833 25.456 1.00 90.06 252 ASP A C 1
ATOM 1903 O O . ASP A 1 252 ? 28.354 1.077 24.801 1.00 90.06 252 ASP A O 1
ATOM 1907 N N . ASP A 1 253 ? 30.251 1.425 25.943 1.00 90.06 253 ASP A N 1
ATOM 1908 C CA . ASP A 1 253 ? 30.846 0.122 25.614 1.00 90.06 253 ASP A CA 1
ATOM 1909 C C . ASP A 1 253 ? 29.999 -1.074 26.073 1.00 90.06 253 ASP A C 1
ATOM 1911 O O . ASP A 1 253 ? 29.941 -2.082 25.367 1.00 90.06 253 ASP A O 1
ATOM 1915 N N . ALA A 1 254 ? 29.306 -0.966 27.212 1.00 90.19 254 ALA A N 1
ATOM 1916 C CA . ALA A 1 254 ? 28.457 -2.040 27.728 1.00 90.19 254 ALA A CA 1
ATOM 1917 C C . ALA A 1 254 ? 27.244 -2.273 26.816 1.00 90.19 254 ALA A C 1
ATOM 1919 O O . ALA A 1 254 ? 26.948 -3.405 26.426 1.00 90.19 254 ALA A O 1
ATOM 1920 N N . THR A 1 255 ? 26.584 -1.192 26.402 1.00 91.88 255 THR A N 1
ATOM 1921 C CA . THR A 1 255 ? 25.477 -1.239 25.441 1.00 91.88 255 THR A CA 1
ATOM 1922 C C . THR A 1 255 ? 25.957 -1.736 24.080 1.00 91.88 255 THR A C 1
ATOM 1924 O O . THR A 1 255 ? 25.323 -2.591 23.463 1.00 91.88 255 THR A O 1
ATOM 1927 N N . ARG A 1 256 ? 27.126 -1.278 23.622 1.00 93.94 256 ARG A N 1
ATOM 1928 C CA . ARG A 1 256 ? 27.731 -1.747 22.371 1.00 93.94 256 ARG A CA 1
ATOM 1929 C C . ARG A 1 256 ? 28.043 -3.246 22.406 1.00 93.94 256 ARG A C 1
ATOM 1931 O O . ARG A 1 256 ? 27.854 -3.929 21.399 1.00 93.94 256 ARG A O 1
ATOM 1938 N N . GLN A 1 257 ? 28.497 -3.770 23.545 1.00 94.38 257 GLN A N 1
ATOM 1939 C CA . GLN A 1 257 ? 28.732 -5.201 23.730 1.00 94.38 257 GLN A CA 1
ATOM 1940 C C . GLN A 1 257 ? 27.427 -6.002 23.645 1.00 94.38 257 GLN A C 1
ATOM 1942 O O . GLN A 1 257 ? 27.390 -7.004 22.934 1.00 94.38 257 GLN A O 1
ATOM 1947 N N . LEU A 1 258 ? 26.347 -5.537 24.281 1.00 93.94 258 LEU A N 1
ATOM 1948 C CA . LEU A 1 258 ? 25.026 -6.160 24.161 1.00 93.94 258 LEU A CA 1
ATOM 1949 C C . LEU A 1 258 ? 24.561 -6.237 22.701 1.00 93.94 258 LEU A C 1
ATOM 1951 O O . LEU A 1 258 ? 24.186 -7.307 22.219 1.00 93.94 258 LEU A O 1
ATOM 1955 N N . LEU A 1 259 ? 24.617 -5.111 21.984 1.00 95.56 259 LEU A N 1
ATOM 1956 C CA . LEU A 1 259 ? 24.239 -5.053 20.570 1.00 95.56 259 LEU A CA 1
ATOM 1957 C C . LEU A 1 259 ? 25.090 -6.026 19.736 1.00 95.56 259 LEU A C 1
ATOM 1959 O O . LEU A 1 259 ? 24.566 -6.729 18.873 1.00 95.56 259 LEU A O 1
ATOM 1963 N N . ARG A 1 260 ? 26.388 -6.149 20.037 1.00 96.19 260 ARG A N 1
ATOM 1964 C CA . ARG A 1 260 ? 27.286 -7.118 19.388 1.00 96.19 260 ARG A CA 1
ATOM 1965 C C . ARG A 1 260 ? 26.872 -8.564 19.661 1.00 96.19 260 ARG A C 1
ATOM 1967 O O . ARG A 1 260 ? 26.865 -9.381 18.742 1.00 96.19 260 ARG A O 1
ATOM 1974 N N . GLU A 1 261 ? 26.505 -8.901 20.893 1.00 95.19 261 GLU A N 1
ATOM 1975 C CA . GLU A 1 261 ? 26.044 -10.250 21.244 1.00 95.19 261 GLU A CA 1
ATOM 1976 C C . GLU A 1 261 ? 24.731 -10.620 20.545 1.00 95.19 261 GLU A C 1
ATOM 1978 O O . GLU A 1 261 ? 24.595 -11.741 20.056 1.00 95.19 261 GLU A O 1
ATOM 1983 N N . VAL A 1 262 ? 23.784 -9.684 20.442 1.00 95.75 262 VAL A N 1
ATOM 1984 C CA . VAL A 1 262 ? 22.547 -9.886 19.671 1.00 95.75 262 VAL A CA 1
ATOM 1985 C C . VAL A 1 262 ? 22.871 -10.093 18.190 1.00 95.75 262 VAL A C 1
ATOM 1987 O O . VAL A 1 262 ? 22.431 -11.081 17.602 1.00 95.75 262 VAL A O 1
ATOM 1990 N N . ALA A 1 263 ? 23.688 -9.212 17.604 1.00 95.31 263 ALA A N 1
ATOM 1991 C CA . ALA A 1 263 ? 24.054 -9.259 16.190 1.00 95.31 263 ALA A CA 1
ATOM 1992 C C . ALA A 1 263 ? 24.751 -10.572 15.804 1.00 95.31 263 ALA A C 1
ATOM 1994 O O . ALA A 1 263 ? 24.392 -11.197 14.814 1.00 95.31 263 ALA A O 1
ATOM 1995 N N . THR A 1 264 ? 25.716 -11.023 16.611 1.00 93.88 264 THR A N 1
ATOM 1996 C CA . THR A 1 264 ? 26.488 -12.248 16.333 1.00 93.88 264 THR A CA 1
ATOM 1997 C C . THR A 1 264 ? 25.677 -13.538 16.459 1.00 93.88 264 THR A C 1
ATOM 1999 O O . THR A 1 264 ? 26.044 -14.551 15.866 1.00 93.88 264 THR A O 1
ATOM 2002 N N . ARG A 1 265 ? 24.578 -13.525 17.221 1.00 94.62 265 ARG A N 1
ATOM 2003 C CA . ARG A 1 265 ? 23.668 -14.672 17.365 1.00 94.62 265 ARG A CA 1
ATOM 2004 C C . ARG A 1 265 ? 22.558 -14.686 16.322 1.00 94.62 265 ARG A C 1
ATOM 2006 O O . ARG A 1 265 ? 21.953 -15.736 16.099 1.00 94.62 265 ARG A O 1
ATOM 2013 N N . LEU A 1 266 ? 22.256 -13.535 15.727 1.00 95.00 266 LEU A N 1
ATOM 2014 C CA . LEU A 1 266 ? 21.214 -13.404 14.724 1.00 95.00 266 LEU A CA 1
ATOM 2015 C C . LEU A 1 266 ? 21.614 -14.136 13.441 1.00 95.00 266 LEU A C 1
ATOM 2017 O O . LEU A 1 266 ? 22.666 -13.889 12.860 1.00 95.00 266 LEU A O 1
ATOM 2021 N N . ASP A 1 267 ? 20.736 -15.025 12.979 1.00 92.44 267 ASP A N 1
ATOM 2022 C CA . ASP A 1 267 ? 20.917 -15.775 11.740 1.00 92.44 267 ASP A CA 1
ATOM 2023 C C . ASP A 1 267 ? 19.903 -15.333 10.667 1.00 92.44 267 ASP A C 1
ATOM 2025 O O . ASP A 1 267 ? 18.804 -14.860 10.970 1.00 92.44 267 ASP A O 1
ATOM 2029 N N . ALA A 1 268 ? 20.258 -15.507 9.389 1.00 89.44 268 ALA A N 1
ATOM 2030 C CA . ALA A 1 268 ? 19.411 -15.093 8.263 1.00 89.44 268 ALA A CA 1
ATOM 2031 C C . ALA A 1 268 ? 18.046 -15.808 8.247 1.00 89.44 268 ALA A C 1
ATOM 2033 O O . ALA A 1 268 ? 17.069 -15.294 7.707 1.00 89.44 268 ALA A O 1
ATOM 2034 N N . THR A 1 269 ? 17.958 -17.012 8.822 1.00 90.56 269 THR A N 1
ATOM 2035 C CA . THR A 1 269 ? 16.712 -17.788 8.862 1.00 90.56 269 THR A CA 1
ATOM 2036 C C . THR A 1 269 ? 15.727 -17.185 9.855 1.00 90.56 269 THR A C 1
ATOM 2038 O O . THR A 1 269 ? 14.536 -17.126 9.560 1.00 90.56 269 THR A O 1
ATOM 2041 N N . ALA A 1 270 ? 16.210 -16.698 10.998 1.00 89.00 270 ALA A N 1
ATOM 2042 C CA . ALA A 1 270 ? 15.406 -15.974 11.971 1.00 89.00 270 ALA A CA 1
ATOM 2043 C C . ALA A 1 270 ? 14.8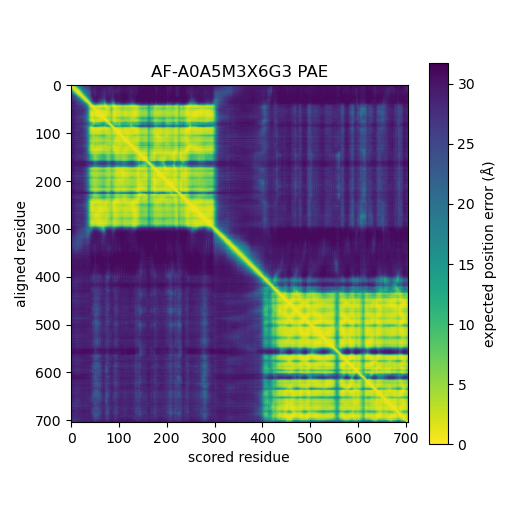24 -14.690 11.369 1.00 89.00 270 ALA A C 1
ATOM 2045 O O . ALA A 1 270 ? 13.620 -14.469 11.486 1.00 89.00 270 ALA A O 1
ATOM 2046 N N . VAL A 1 271 ? 15.648 -13.909 10.660 1.00 87.75 271 VAL A N 1
ATOM 2047 C CA . VAL A 1 271 ? 15.203 -12.691 9.963 1.00 87.75 271 VAL A CA 1
ATOM 2048 C C . VAL A 1 271 ? 14.138 -13.029 8.919 1.00 87.75 271 VAL A C 1
ATOM 2050 O O . VAL A 1 271 ? 13.030 -12.508 8.993 1.00 87.75 271 VAL A O 1
ATOM 2053 N N . ARG A 1 272 ? 14.403 -13.984 8.014 1.00 82.81 272 ARG A N 1
ATOM 2054 C CA . ARG A 1 272 ? 13.424 -14.407 6.994 1.00 82.81 272 ARG A CA 1
ATOM 2055 C C . ARG A 1 272 ? 12.112 -14.904 7.592 1.00 82.81 272 ARG A C 1
ATOM 2057 O O . ARG A 1 272 ? 11.051 -14.593 7.068 1.00 82.81 272 ARG A O 1
ATOM 2064 N N . LYS A 1 273 ? 12.168 -15.684 8.675 1.00 82.31 273 LYS A N 1
ATOM 2065 C CA . LYS A 1 273 ? 10.968 -16.209 9.339 1.00 82.31 273 LYS A CA 1
ATOM 2066 C C . LYS A 1 273 ? 10.126 -15.087 9.943 1.00 82.31 273 LYS A C 1
ATOM 2068 O O . LYS A 1 273 ? 8.905 -15.145 9.846 1.00 82.31 273 LYS A O 1
ATOM 2073 N N . ALA A 1 274 ? 10.768 -14.098 10.562 1.00 75.31 274 ALA A N 1
ATOM 2074 C CA . ALA A 1 274 ? 10.072 -12.942 11.107 1.00 75.31 274 ALA A CA 1
ATOM 2075 C C . ALA A 1 274 ? 9.458 -12.091 9.989 1.00 75.31 274 ALA A C 1
ATOM 2077 O O . ALA A 1 274 ? 8.269 -11.797 10.045 1.00 75.31 274 ALA A O 1
ATOM 2078 N N . VAL A 1 275 ? 10.224 -11.792 8.934 1.00 70.69 275 VAL A N 1
ATOM 2079 C CA . VAL A 1 275 ? 9.737 -11.060 7.754 1.00 70.69 275 VAL A CA 1
ATOM 2080 C C . VAL A 1 275 ? 8.551 -11.771 7.097 1.00 70.69 275 VAL A C 1
ATOM 2082 O O . VAL A 1 275 ? 7.537 -11.134 6.833 1.00 70.69 275 VAL A O 1
ATOM 2085 N N . ALA A 1 276 ? 8.613 -13.096 6.934 1.00 61.97 276 ALA A N 1
ATOM 2086 C CA . ALA A 1 276 ? 7.513 -13.898 6.394 1.00 61.97 276 ALA A CA 1
ATOM 2087 C C . ALA A 1 276 ? 6.254 -13.903 7.284 1.00 61.97 276 ALA A C 1
ATOM 2089 O O . ALA A 1 276 ? 5.149 -14.087 6.782 1.00 61.97 276 ALA A O 1
ATOM 2090 N N . ALA A 1 277 ? 6.403 -13.703 8.597 1.00 62.88 277 ALA A N 1
ATOM 2091 C CA . ALA A 1 277 ? 5.280 -13.548 9.524 1.00 62.88 277 ALA A CA 1
ATOM 2092 C C . ALA A 1 277 ? 4.666 -12.132 9.497 1.00 62.88 277 ALA A C 1
ATOM 2094 O O . ALA A 1 277 ? 3.619 -11.899 10.101 1.00 62.88 277 ALA A O 1
ATOM 2095 N N . GLY A 1 278 ? 5.293 -11.199 8.778 1.00 59.28 278 GLY A N 1
ATOM 2096 C CA . GLY A 1 278 ? 4.801 -9.852 8.527 1.00 59.28 278 GLY A CA 1
ATOM 2097 C C . GLY A 1 278 ? 5.158 -8.836 9.626 1.00 59.28 278 GLY A C 1
ATOM 2098 O O . GLY A 1 278 ? 5.338 -9.219 10.789 1.00 59.28 278 GLY A O 1
ATOM 2099 N N . PRO A 1 279 ? 5.216 -7.529 9.293 1.00 62.75 279 PRO A N 1
ATOM 2100 C CA . PRO A 1 279 ? 5.658 -6.465 10.205 1.00 62.75 279 PRO A CA 1
ATOM 2101 C C . PRO A 1 279 ? 4.882 -6.369 11.523 1.00 62.75 279 PRO A C 1
ATOM 2103 O O . PRO A 1 279 ? 5.469 -6.110 12.570 1.00 62.75 279 PRO A O 1
ATOM 2106 N N . ALA A 1 280 ? 3.576 -6.659 11.509 1.00 59.84 280 ALA A N 1
ATOM 2107 C CA . ALA A 1 280 ? 2.744 -6.664 12.717 1.00 59.84 280 ALA A CA 1
ATOM 2108 C C . ALA A 1 280 ? 3.233 -7.669 13.780 1.00 59.84 280 ALA A C 1
ATOM 2110 O O . ALA A 1 280 ? 3.009 -7.482 14.975 1.00 59.84 280 ALA A O 1
ATOM 2111 N N . SER A 1 281 ? 3.930 -8.727 13.355 1.00 74.56 281 SER A N 1
ATOM 2112 C CA . SER A 1 281 ? 4.493 -9.741 14.245 1.00 74.56 281 SER A CA 1
ATOM 2113 C C . SER A 1 281 ? 5.892 -9.394 14.759 1.00 74.56 281 SER A C 1
ATOM 2115 O O . SER A 1 281 ? 6.382 -10.085 15.651 1.00 74.56 281 SER A O 1
ATOM 2117 N N . PHE A 1 282 ? 6.557 -8.361 14.227 1.00 83.69 282 PHE A N 1
ATOM 2118 C CA . PHE A 1 282 ? 7.959 -8.066 14.539 1.00 83.69 282 PHE A CA 1
ATOM 2119 C C . PHE A 1 282 ? 8.224 -7.837 16.031 1.00 83.69 282 PHE A C 1
ATOM 2121 O O . PHE A 1 282 ? 9.153 -8.474 16.528 1.00 83.69 282 PHE A O 1
ATOM 2128 N N . PRO A 1 283 ? 7.420 -7.057 16.794 1.00 80.00 283 PRO A N 1
ATOM 2129 C CA . PRO A 1 283 ? 7.655 -6.909 18.231 1.00 80.00 283 PRO A CA 1
ATOM 2130 C C . PRO A 1 283 ? 7.617 -8.251 18.971 1.00 80.00 283 PRO A C 1
ATOM 2132 O O . PRO A 1 283 ? 8.490 -8.559 19.782 1.00 80.00 283 PRO A O 1
ATOM 2135 N N . GLN A 1 284 ? 6.612 -9.081 18.681 1.00 82.75 284 GLN A N 1
ATOM 2136 C CA . GLN A 1 284 ? 6.436 -10.368 19.352 1.00 82.75 284 GLN A CA 1
ATOM 2137 C C . GLN A 1 284 ? 7.493 -11.390 18.910 1.00 82.75 284 GLN A C 1
ATOM 2139 O O . GLN A 1 284 ? 7.996 -12.154 19.733 1.00 82.75 284 GLN A O 1
ATOM 2144 N N . SER A 1 285 ? 7.852 -11.390 17.627 1.00 84.25 285 SER A N 1
ATOM 2145 C CA . SER A 1 285 ? 8.893 -12.245 17.057 1.00 84.25 285 SER A CA 1
ATOM 2146 C C . SER A 1 285 ? 10.272 -11.890 17.608 1.00 84.25 285 SER A C 1
ATOM 2148 O O . SER A 1 285 ? 11.014 -12.797 17.974 1.00 84.25 285 SER A O 1
ATOM 2150 N N . ALA A 1 286 ? 10.579 -10.596 17.745 1.00 89.31 286 ALA A N 1
ATOM 2151 C CA . ALA A 1 286 ? 11.801 -10.102 18.369 1.00 89.31 286 ALA A CA 1
ATOM 2152 C C . ALA A 1 286 ? 11.904 -10.552 19.831 1.00 89.31 286 ALA A C 1
ATOM 2154 O O . ALA A 1 286 ? 12.899 -11.169 20.202 1.00 89.31 286 ALA A O 1
ATOM 2155 N N . ARG A 1 287 ? 10.850 -10.339 20.636 1.00 90.62 287 ARG A N 1
ATOM 2156 C CA . ARG A 1 287 ? 10.785 -10.820 22.031 1.00 90.62 287 ARG A CA 1
ATOM 2157 C C . ARG A 1 287 ? 11.025 -12.315 22.128 1.00 90.62 287 ARG A C 1
ATOM 2159 O O . ARG A 1 287 ? 11.927 -12.758 22.825 1.00 90.62 287 ARG A O 1
ATOM 2166 N N . ARG A 1 288 ? 10.262 -13.092 21.359 1.00 90.56 288 ARG A N 1
ATOM 2167 C CA . ARG A 1 288 ? 10.365 -14.552 21.359 1.00 90.56 288 ARG A CA 1
ATOM 2168 C C . ARG A 1 288 ? 11.756 -15.028 20.945 1.00 90.56 288 ARG A C 1
ATOM 2170 O O . ARG A 1 288 ? 12.247 -16.012 21.489 1.00 90.56 288 ARG A O 1
ATOM 2177 N N . TRP A 1 289 ? 12.371 -14.369 19.966 1.00 94.50 289 TRP A N 1
ATOM 2178 C CA . TRP A 1 289 ? 13.725 -14.699 19.541 1.00 94.50 289 TRP A CA 1
ATOM 2179 C C . TRP A 1 289 ? 14.753 -14.351 20.621 1.00 94.50 289 TRP A C 1
ATOM 2181 O O . TRP A 1 289 ? 15.653 -15.151 20.859 1.00 94.50 289 TRP A O 1
ATOM 2191 N N . LEU A 1 290 ? 14.612 -13.208 21.301 1.00 94.19 290 LEU A N 1
ATOM 2192 C CA . LEU A 1 290 ? 15.485 -12.824 22.414 1.00 94.19 290 LEU A CA 1
ATOM 2193 C C . LEU A 1 290 ? 15.368 -13.802 23.588 1.00 94.19 290 LEU A C 1
ATOM 2195 O O . LEU A 1 290 ? 16.389 -14.210 24.131 1.00 94.19 290 LEU A O 1
ATOM 2199 N N . ASP A 1 291 ? 14.157 -14.251 23.913 1.00 90.50 291 ASP A N 1
ATOM 2200 C CA . ASP A 1 291 ? 13.924 -15.223 24.986 1.00 90.50 291 ASP A CA 1
ATOM 2201 C C . ASP A 1 291 ? 14.541 -16.602 24.677 1.00 90.50 291 ASP A C 1
ATOM 2203 O O . ASP A 1 291 ? 15.060 -17.274 25.569 1.00 90.50 291 ASP A O 1
ATOM 2207 N N . ASP A 1 292 ? 14.489 -17.034 23.411 1.00 91.50 292 ASP A N 1
ATOM 2208 C CA . ASP A 1 292 ? 14.982 -18.347 22.965 1.00 91.50 292 ASP A CA 1
ATOM 2209 C C . ASP A 1 292 ? 16.497 -18.349 22.693 1.00 91.50 292 ASP A C 1
ATOM 2211 O O . ASP A 1 292 ? 17.234 -19.232 23.135 1.00 91.50 292 ASP A O 1
ATOM 2215 N N . LYS A 1 293 ? 16.976 -17.344 21.953 1.00 90.25 293 LYS A N 1
ATOM 2216 C CA . LYS A 1 293 ? 18.333 -17.293 21.387 1.00 90.25 293 LYS A CA 1
ATOM 2217 C C . LYS A 1 293 ? 19.145 -16.071 21.810 1.00 90.25 293 LYS A C 1
ATOM 2219 O O . LYS A 1 293 ? 20.365 -16.071 21.621 1.00 90.25 293 LYS A O 1
ATOM 2224 N N . GLY A 1 294 ? 18.511 -15.045 22.370 1.00 86.38 294 GLY A N 1
ATOM 2225 C CA . GLY A 1 294 ? 19.169 -13.809 22.783 1.00 86.38 294 GLY A CA 1
ATOM 2226 C C . GLY A 1 294 ? 20.194 -13.999 23.909 1.00 86.38 294 GLY A C 1
ATOM 2227 O O . GLY A 1 294 ? 20.304 -15.075 24.515 1.00 86.38 294 GLY A O 1
ATOM 2228 N N . PRO A 1 295 ? 21.021 -12.975 24.173 1.00 87.31 295 PRO A N 1
ATOM 2229 C CA . PRO A 1 295 ? 21.914 -12.983 25.322 1.00 87.31 295 PRO A CA 1
ATOM 2230 C C . PRO A 1 295 ? 21.099 -13.089 26.615 1.00 87.31 295 PRO A C 1
ATOM 2232 O O . PRO A 1 295 ? 20.046 -12.473 26.758 1.00 87.31 295 PRO A O 1
ATOM 2235 N N . LYS A 1 296 ? 21.578 -13.894 27.570 1.00 80.88 296 LYS A N 1
ATOM 2236 C CA . LYS A 1 296 ? 20.908 -14.048 28.865 1.00 80.88 296 LYS A CA 1
ATOM 2237 C C . LYS A 1 296 ? 21.184 -12.813 29.710 1.00 80.88 296 LYS A C 1
ATOM 2239 O O . LYS A 1 296 ? 22.207 -12.735 30.384 1.00 80.88 296 LYS A O 1
ATOM 2244 N N . LEU A 1 297 ? 20.273 -11.856 29.636 1.00 65.94 297 LEU A N 1
ATOM 2245 C CA . LEU A 1 297 ? 20.307 -10.635 30.423 1.00 65.94 297 LEU A CA 1
ATOM 2246 C C . LEU A 1 297 ? 19.836 -10.934 31.852 1.00 65.94 297 LEU A C 1
ATOM 2248 O O . LEU A 1 297 ? 18.853 -11.648 32.055 1.00 65.94 297 LEU A O 1
ATOM 2252 N N . ALA A 1 298 ? 20.546 -10.419 32.857 1.00 54.34 298 ALA A N 1
ATOM 2253 C CA . ALA A 1 298 ? 20.058 -10.471 34.231 1.00 54.34 298 ALA A CA 1
ATOM 2254 C C . ALA A 1 298 ? 18.801 -9.584 34.335 1.00 54.34 298 ALA A C 1
ATOM 2256 O O . ALA A 1 298 ? 18.845 -8.443 33.870 1.00 54.34 298 ALA A O 1
ATOM 2257 N N . PRO A 1 299 ? 17.684 -10.067 34.906 1.00 45.44 299 PRO A N 1
ATOM 2258 C CA . PRO A 1 299 ? 16.473 -9.265 35.007 1.00 45.44 299 PRO A CA 1
ATOM 2259 C C . PRO A 1 299 ? 16.726 -8.019 35.862 1.00 45.44 299 PRO A C 1
ATOM 2261 O O . PRO A 1 299 ? 17.262 -8.110 36.969 1.00 45.44 299 PRO A O 1
ATOM 2264 N N . VAL A 1 300 ? 16.315 -6.857 35.351 1.00 45.53 300 VAL A N 1
ATOM 2265 C CA . VAL A 1 300 ? 16.298 -5.603 36.109 1.00 45.53 300 VAL A CA 1
ATOM 2266 C C . VAL A 1 300 ? 15.292 -5.763 37.249 1.00 45.53 300 VAL A C 1
ATOM 2268 O O . VAL A 1 300 ? 14.109 -6.015 37.015 1.00 45.53 300 VAL A O 1
ATOM 2271 N N . ALA A 1 301 ? 15.762 -5.660 38.492 1.00 35.28 301 ALA A N 1
ATOM 2272 C CA . ALA A 1 301 ? 14.900 -5.697 39.664 1.00 35.28 301 ALA A CA 1
ATOM 2273 C C . ALA A 1 301 ? 13.927 -4.511 39.604 1.00 35.28 301 ALA A C 1
ATOM 2275 O O . ALA A 1 301 ? 14.339 -3.357 39.715 1.00 35.28 301 ALA A O 1
ATOM 2276 N N . GLN A 1 302 ? 12.634 -4.786 39.421 1.00 32.09 302 GLN A N 1
ATOM 2277 C CA . GLN A 1 302 ? 11.601 -3.771 39.588 1.00 32.09 302 GLN A CA 1
ATOM 2278 C C . GLN A 1 302 ? 11.653 -3.283 41.038 1.00 32.09 302 GLN A C 1
ATOM 2280 O O . GLN A 1 302 ? 11.449 -4.057 41.973 1.00 32.09 302 GLN A O 1
ATOM 2285 N N . SER A 1 303 ? 11.962 -2.000 41.217 1.00 29.64 303 SER A N 1
ATOM 2286 C CA . SER A 1 303 ? 11.908 -1.312 42.504 1.00 29.64 303 SER A CA 1
ATOM 2287 C C . SER A 1 303 ? 10.460 -1.288 43.002 1.00 29.64 303 SER A C 1
ATOM 2289 O O . SER A 1 303 ? 9.684 -0.382 42.705 1.00 29.64 303 SER A O 1
ATOM 2291 N N . THR A 1 304 ? 10.060 -2.316 43.747 1.00 28.97 304 THR A N 1
ATOM 2292 C CA . THR A 1 304 ? 8.865 -2.254 44.586 1.00 28.97 304 THR A CA 1
ATOM 2293 C C . THR A 1 304 ? 9.239 -1.496 45.851 1.00 28.97 304 THR A C 1
ATOM 2295 O O . THR A 1 304 ? 9.861 -2.049 46.757 1.00 28.97 304 THR A O 1
ATOM 2298 N N . SER A 1 305 ? 8.877 -0.220 45.906 1.00 27.56 305 SER A N 1
ATOM 2299 C CA . SER A 1 305 ? 8.949 0.581 47.125 1.00 27.56 305 SER A CA 1
ATOM 2300 C C . SER A 1 305 ? 7.937 0.036 48.151 1.00 27.56 305 SER A C 1
ATOM 2302 O O . SER A 1 305 ? 6.745 -0.008 47.832 1.00 27.56 305 SER A O 1
ATOM 2304 N N . PRO A 1 306 ? 8.337 -0.401 49.363 1.00 34.34 306 PRO A N 1
ATOM 2305 C CA . PRO A 1 306 ? 7.395 -0.860 50.372 1.00 34.34 306 PRO A CA 1
ATOM 2306 C C . PRO A 1 306 ? 7.111 0.263 51.377 1.00 34.34 306 PRO A C 1
ATOM 2308 O O . PRO A 1 306 ? 7.890 0.522 52.293 1.00 34.34 306 PRO A O 1
ATOM 2311 N N . CYS A 1 307 ? 5.952 0.908 51.254 1.00 28.47 307 CYS A N 1
ATOM 2312 C CA . CYS A 1 307 ? 5.356 1.641 52.368 1.00 28.47 307 CYS A CA 1
ATOM 2313 C C . CYS A 1 307 ? 4.505 0.676 53.202 1.00 28.47 307 CYS A C 1
ATOM 2315 O O . CYS A 1 307 ? 3.360 0.429 52.845 1.00 28.47 307 CYS A O 1
ATOM 2317 N N . ALA A 1 308 ? 5.060 0.152 54.301 1.00 31.89 308 ALA A N 1
ATOM 2318 C CA . ALA A 1 308 ? 4.375 -0.015 55.592 1.00 31.89 308 ALA A CA 1
ATOM 2319 C C . ALA A 1 308 ? 5.238 -0.805 56.596 1.00 31.89 308 ALA A C 1
ATOM 2321 O O . ALA A 1 308 ? 5.464 -1.998 56.439 1.00 31.89 308 ALA A O 1
ATOM 2322 N N . GLY A 1 309 ? 5.624 -0.125 57.681 1.00 29.17 309 GLY A N 1
ATOM 2323 C CA . GLY A 1 309 ? 5.547 -0.671 59.039 1.00 29.17 309 GLY A CA 1
ATOM 2324 C C . GLY A 1 309 ? 6.590 -1.700 59.474 1.00 29.17 309 GLY A C 1
ATOM 2325 O O . GLY A 1 309 ? 6.348 -2.901 59.451 1.00 29.17 309 GLY A O 1
ATOM 2326 N N . SER A 1 310 ? 7.691 -1.212 60.042 1.00 28.27 310 SER A N 1
ATOM 2327 C CA . SER A 1 310 ? 8.541 -1.978 60.952 1.00 28.27 310 SER A CA 1
ATOM 2328 C C . SER A 1 310 ? 7.819 -2.278 62.274 1.00 28.27 310 SER A C 1
ATOM 2330 O O . SER A 1 310 ? 7.449 -1.351 62.999 1.00 28.27 310 SER A O 1
ATOM 2332 N N . CYS A 1 311 ? 7.726 -3.550 62.658 1.00 27.19 311 CYS A N 1
ATOM 2333 C CA . CYS A 1 311 ? 7.700 -3.944 64.066 1.00 27.19 311 CYS A CA 1
ATOM 2334 C C . CYS A 1 311 ? 8.345 -5.328 64.245 1.00 27.19 311 CYS A C 1
ATOM 2336 O O . CYS A 1 311 ? 7.799 -6.323 63.788 1.00 27.19 311 CYS A O 1
ATOM 2338 N N . GLY A 1 312 ? 9.500 -5.352 64.923 1.00 27.50 312 GLY A N 1
ATOM 2339 C CA . GLY A 1 312 ? 9.974 -6.456 65.771 1.00 27.50 312 GLY A CA 1
ATOM 2340 C C . GLY A 1 312 ? 10.523 -7.734 65.118 1.00 27.50 312 GLY A C 1
ATOM 2341 O O . GLY A 1 312 ? 9.768 -8.626 64.755 1.00 27.50 312 GLY A O 1
ATOM 2342 N N . GLN A 1 313 ? 11.855 -7.876 65.124 1.00 28.11 313 GLN A N 1
ATOM 2343 C CA . GLN A 1 313 ? 12.580 -9.166 65.202 1.00 28.11 313 GLN A CA 1
ATOM 2344 C C . GLN A 1 313 ? 12.168 -9.912 66.501 1.00 28.11 313 GLN A C 1
ATOM 2346 O O . GLN A 1 313 ? 11.802 -9.246 67.466 1.00 28.11 313 GLN A O 1
ATOM 2351 N N . ALA A 1 314 ? 12.185 -11.243 66.664 1.00 27.28 314 ALA A N 1
ATOM 2352 C CA . ALA A 1 314 ? 13.146 -12.300 66.298 1.00 27.28 314 ALA A CA 1
ATOM 2353 C C . ALA A 1 314 ? 12.489 -13.711 66.523 1.00 27.28 314 ALA A C 1
ATOM 2355 O O . ALA A 1 314 ? 11.297 -13.756 66.823 1.00 27.28 314 ALA A O 1
ATOM 2356 N N . PRO A 1 315 ? 13.226 -14.845 66.574 1.00 34.84 315 PRO A N 1
ATOM 2357 C CA . PRO A 1 315 ? 13.836 -15.603 65.475 1.00 34.84 315 PRO A CA 1
ATOM 2358 C C . PRO A 1 315 ? 13.314 -17.066 65.365 1.00 34.84 315 PRO A C 1
ATOM 2360 O O . PRO A 1 315 ? 12.623 -17.555 66.251 1.00 34.84 315 PRO A O 1
ATOM 2363 N N . ASP A 1 316 ? 13.700 -17.729 64.266 1.00 26.45 316 ASP A N 1
ATOM 2364 C CA . ASP A 1 316 ? 13.890 -19.174 64.009 1.00 26.45 316 ASP A CA 1
ATOM 2365 C C . ASP A 1 316 ? 12.963 -20.239 64.627 1.00 26.45 316 ASP A C 1
ATOM 2367 O O . ASP A 1 316 ? 12.859 -20.366 65.842 1.00 26.45 316 ASP A O 1
ATOM 2371 N N . LEU A 1 317 ? 12.450 -21.142 63.767 1.00 27.31 317 LEU A N 1
ATOM 2372 C CA . LEU A 1 317 ? 12.604 -22.607 63.900 1.00 27.31 317 LEU A CA 1
ATOM 2373 C C . LEU A 1 317 ? 11.954 -23.381 62.720 1.00 27.31 317 LEU A C 1
ATOM 2375 O O . LEU A 1 317 ? 10.739 -23.464 62.600 1.00 27.31 317 LEU A O 1
ATOM 2379 N N . ASN A 1 318 ? 12.819 -24.035 61.937 1.00 28.12 318 ASN A N 1
ATOM 2380 C CA . ASN A 1 318 ? 12.756 -25.445 61.520 1.00 28.12 318 ASN A CA 1
ATOM 2381 C C . ASN A 1 318 ? 11.701 -26.019 60.528 1.00 28.12 318 ASN A C 1
ATOM 2383 O O . ASN A 1 318 ? 10.516 -26.124 60.811 1.00 28.12 318 ASN A O 1
ATOM 2387 N N . PHE A 1 319 ? 12.281 -26.644 59.484 1.00 27.25 319 PHE A N 1
ATOM 2388 C CA . PHE A 1 319 ? 11.942 -27.929 58.831 1.00 27.25 319 PHE A CA 1
ATOM 2389 C C . PHE A 1 319 ? 10.834 -28.021 57.745 1.00 27.25 319 PHE A C 1
ATOM 2391 O O . PHE A 1 319 ? 9.637 -27.984 57.999 1.00 27.25 319 PHE A O 1
ATOM 2398 N N . LEU A 1 320 ? 11.301 -28.296 56.516 1.00 25.59 320 LEU A N 1
ATOM 2399 C CA . LEU A 1 320 ? 10.654 -29.045 55.412 1.00 25.59 320 LEU A CA 1
ATOM 2400 C C . LEU A 1 320 ? 10.450 -30.544 55.783 1.00 25.59 320 LEU A C 1
ATOM 2402 O O . LEU A 1 320 ? 11.088 -30.993 56.737 1.00 25.59 320 LEU A O 1
ATOM 2406 N N . PRO A 1 321 ? 9.836 -31.415 54.940 1.00 44.88 321 PRO A N 1
ATOM 2407 C CA . PRO A 1 321 ? 8.670 -31.293 54.041 1.00 44.88 321 PRO A CA 1
ATOM 2408 C C . PRO A 1 321 ? 7.692 -32.508 54.161 1.00 44.88 321 PRO A C 1
ATOM 2410 O O . PRO A 1 321 ? 7.971 -33.460 54.886 1.00 44.88 321 PRO A O 1
ATOM 2413 N N . SER A 1 322 ? 6.621 -32.528 53.341 1.00 28.08 322 SER A N 1
ATOM 2414 C CA . SER A 1 322 ? 5.989 -33.700 52.655 1.00 28.08 322 SER A CA 1
ATOM 2415 C C . SER A 1 322 ? 4.473 -33.893 52.872 1.00 28.08 322 SER A C 1
ATOM 2417 O O . SER A 1 322 ? 4.029 -34.206 53.967 1.00 28.08 322 SER A O 1
ATOM 2419 N N . GLY A 1 323 ? 3.715 -33.876 51.765 1.00 27.09 323 GLY A N 1
ATOM 2420 C CA . GLY A 1 323 ? 2.821 -34.993 51.411 1.00 27.09 323 GLY A CA 1
ATOM 2421 C C . GLY A 1 323 ? 1.365 -35.037 51.912 1.00 27.09 323 GLY A C 1
ATOM 2422 O O . GLY A 1 323 ? 1.061 -35.803 52.810 1.00 27.09 323 GLY A O 1
ATOM 2423 N N . ALA A 1 324 ? 0.477 -34.383 51.150 1.00 27.03 324 ALA A N 1
ATOM 2424 C CA . ALA A 1 324 ? -0.817 -34.885 50.637 1.00 27.03 324 ALA A CA 1
ATOM 2425 C C . ALA A 1 324 ? -2.067 -35.121 51.543 1.00 27.03 324 ALA A C 1
ATOM 2427 O O . ALA A 1 324 ? -2.010 -35.717 52.611 1.00 27.03 324 ALA A O 1
ATOM 2428 N N . ILE A 1 325 ? -3.224 -34.822 50.905 1.00 26.78 325 ILE A N 1
ATOM 2429 C CA . ILE A 1 325 ? -4.642 -35.224 51.149 1.00 26.78 325 ILE A CA 1
ATOM 2430 C C . ILE A 1 325 ? -5.354 -34.419 52.270 1.00 26.78 325 ILE A C 1
ATOM 2432 O O . ILE A 1 325 ? -4.900 -34.426 53.403 1.00 26.78 325 ILE A O 1
ATOM 2436 N N . ILE A 1 326 ? -6.418 -33.617 52.049 1.00 27.17 326 ILE A N 1
ATOM 2437 C CA . ILE A 1 326 ? -7.865 -33.901 51.789 1.00 27.17 326 ILE A CA 1
ATOM 2438 C C . ILE A 1 326 ? -8.524 -32.522 51.456 1.00 27.17 326 ILE A C 1
ATOM 2440 O O . ILE A 1 326 ? -8.281 -31.572 52.188 1.00 27.17 326 ILE A O 1
ATOM 2444 N N . ALA A 1 327 ? -9.115 -32.257 50.279 1.00 25.66 327 ALA A N 1
ATOM 2445 C CA . ALA A 1 327 ? -10.521 -32.407 49.822 1.00 25.66 327 ALA A CA 1
ATOM 2446 C C . ALA A 1 327 ? -11.620 -31.491 50.446 1.00 25.66 327 ALA A C 1
ATOM 2448 O O . ALA A 1 327 ? -11.633 -31.256 51.648 1.00 25.66 327 ALA A O 1
ATOM 2449 N N . ALA A 1 328 ? -12.596 -31.127 49.584 1.00 25.69 328 ALA A N 1
ATOM 2450 C CA . ALA A 1 328 ? -13.847 -30.338 49.747 1.00 25.69 328 ALA A CA 1
ATOM 2451 C C . ALA A 1 328 ? -13.676 -28.807 49.595 1.00 25.69 328 ALA A C 1
ATOM 2453 O O . ALA A 1 328 ? -12.900 -28.202 50.315 1.00 25.69 328 ALA A O 1
ATOM 2454 N N . PHE A 1 329 ? -14.289 -28.091 48.643 1.00 26.41 329 PHE A N 1
ATOM 2455 C CA . PHE A 1 329 ? -15.696 -27.977 48.209 1.00 26.41 329 PHE A CA 1
ATOM 2456 C C . PHE A 1 329 ? -15.686 -27.375 46.772 1.00 26.41 329 PHE A C 1
ATOM 2458 O O . PHE A 1 329 ? -14.930 -26.445 46.530 1.00 26.41 329 PHE A O 1
ATOM 2465 N N . LEU A 1 330 ? -16.390 -27.865 45.745 1.00 27.25 330 LEU A N 1
ATOM 2466 C CA . LEU A 1 330 ? -17.816 -27.643 45.463 1.00 27.25 330 LEU A CA 1
ATOM 2467 C C . LEU A 1 330 ? -18.244 -28.544 44.281 1.00 27.25 330 LEU A C 1
ATOM 2469 O O . LEU A 1 330 ? -17.610 -28.545 43.228 1.00 27.25 330 LEU A O 1
ATOM 2473 N N . LEU A 1 331 ? -19.349 -29.270 44.461 1.00 25.94 331 LEU A N 1
ATOM 2474 C CA . LEU A 1 331 ? -20.119 -29.969 43.428 1.00 25.94 331 LEU A CA 1
ATOM 2475 C C . LEU A 1 331 ? -21.519 -29.348 43.345 1.00 25.94 331 LEU A C 1
ATOM 2477 O O . LEU A 1 331 ? -22.030 -28.890 44.364 1.00 25.94 331 LEU A O 1
ATOM 2481 N N . LEU A 1 332 ? -22.119 -29.494 42.154 1.00 27.84 332 LEU A N 1
ATOM 2482 C CA . LEU A 1 332 ? -23.535 -29.406 41.732 1.00 27.84 332 LEU A CA 1
ATOM 2483 C C . LEU A 1 332 ? -23.727 -28.305 40.670 1.00 27.84 332 LEU A C 1
ATOM 2485 O O . LEU A 1 332 ? -23.532 -27.134 40.949 1.00 27.84 332 LEU A O 1
ATOM 2489 N N . SER A 1 333 ? -24.108 -28.601 39.424 1.00 29.14 333 SER A N 1
ATOM 2490 C CA . SER A 1 333 ? -25.056 -29.634 38.982 1.00 29.14 333 SER A CA 1
ATOM 2491 C C . SER A 1 333 ? -24.877 -30.005 37.494 1.00 29.14 333 SER A C 1
ATOM 2493 O O . SER A 1 333 ? -24.669 -29.141 36.647 1.00 29.14 333 SER A O 1
ATOM 2495 N N . GLY A 1 334 ? -24.962 -31.311 37.198 1.00 28.28 334 GLY A N 1
ATOM 2496 C CA . GLY A 1 334 ? -25.134 -31.889 35.856 1.00 28.28 334 GLY A CA 1
ATOM 2497 C C . GLY A 1 334 ? -26.620 -31.962 35.468 1.00 28.28 334 GLY A C 1
ATOM 2498 O O . GLY A 1 334 ? -27.484 -32.025 36.337 1.00 28.28 334 GLY A O 1
ATOM 2499 N N . SER A 1 335 ? -26.961 -31.758 34.192 1.00 31.34 335 SER A N 1
ATOM 2500 C CA . SER A 1 335 ? -27.124 -32.784 33.138 1.00 31.34 335 SER A CA 1
ATOM 2501 C C . SER A 1 335 ? -28.464 -33.530 33.172 1.00 31.34 335 SER A C 1
ATOM 2503 O O . SER A 1 335 ? -28.673 -34.384 34.025 1.00 31.34 335 SER A O 1
ATOM 2505 N N . VAL A 1 336 ? -29.299 -33.328 32.143 1.00 26.58 336 VAL A N 1
ATOM 2506 C CA . VAL A 1 336 ? -30.233 -34.354 31.641 1.00 26.58 336 VAL A CA 1
ATOM 2507 C C . VAL A 1 336 ? -30.278 -34.286 30.112 1.00 26.58 336 VAL A C 1
ATOM 2509 O O . VAL A 1 336 ? -30.716 -33.299 29.529 1.00 26.58 336 VAL A O 1
ATOM 2512 N N . TRP A 1 337 ? -29.839 -35.370 29.474 1.00 26.69 337 TRP A N 1
ATOM 2513 C CA . TRP A 1 337 ? -30.083 -35.714 28.074 1.00 26.69 337 TRP A CA 1
ATOM 2514 C C . TRP A 1 337 ? -30.729 -37.102 28.089 1.00 26.69 337 TRP A C 1
ATOM 2516 O O . TRP A 1 337 ? -30.194 -38.006 28.734 1.00 26.69 337 TRP A O 1
ATOM 2526 N N . LEU A 1 338 ? -31.864 -37.299 27.411 1.00 24.56 338 LEU A N 1
ATOM 2527 C CA . LEU A 1 338 ? -32.380 -38.642 27.143 1.00 24.56 338 LEU A CA 1
ATOM 2528 C C . LEU A 1 338 ? -33.043 -38.729 25.764 1.00 24.56 338 LEU A C 1
ATOM 2530 O O . LEU A 1 338 ? -33.895 -37.931 25.387 1.00 24.56 338 LEU A O 1
ATOM 2534 N N . VAL A 1 339 ? -32.623 -39.769 25.052 1.00 28.77 339 VAL A N 1
ATOM 2535 C CA . VAL A 1 339 ? -33.040 -40.243 23.733 1.00 28.77 339 VAL A CA 1
ATOM 2536 C C . VAL A 1 339 ? -34.423 -40.895 23.777 1.00 28.77 339 VAL A C 1
ATOM 2538 O O . VAL A 1 339 ? -34.685 -41.722 24.649 1.00 28.77 339 VAL A O 1
ATOM 2541 N N . ARG A 1 340 ? -35.236 -40.699 22.729 1.00 25.94 340 ARG A N 1
ATOM 2542 C CA . ARG A 1 340 ? -36.055 -41.791 22.172 1.00 25.94 340 ARG A CA 1
ATOM 2543 C C . ARG A 1 340 ? -36.320 -41.612 20.676 1.00 25.94 340 ARG A C 1
ATOM 2545 O O . ARG A 1 340 ? -36.645 -40.537 20.195 1.00 25.94 340 ARG A O 1
ATOM 2552 N N . ARG A 1 341 ? -36.143 -42.720 19.960 1.00 28.53 341 ARG A N 1
ATOM 2553 C CA . ARG A 1 341 ? -36.212 -42.923 18.509 1.00 28.53 341 ARG A CA 1
ATOM 2554 C C . ARG A 1 341 ? -37.459 -43.759 18.218 1.00 28.53 341 ARG A C 1
ATOM 2556 O O . ARG A 1 341 ? -37.602 -44.783 18.872 1.00 28.53 341 ARG A O 1
ATOM 2563 N N . PHE A 1 342 ? -38.277 -43.405 17.226 1.00 24.83 342 PHE A N 1
ATOM 2564 C CA . PHE A 1 342 ? -39.061 -44.364 16.428 1.00 24.83 342 PHE A CA 1
ATOM 2565 C C . PHE A 1 342 ? -39.414 -43.771 15.051 1.00 24.83 342 PHE A C 1
ATOM 2567 O O . PHE A 1 342 ? -39.772 -42.605 14.934 1.00 24.83 342 PHE A O 1
ATOM 2574 N N . ARG A 1 343 ? -39.236 -44.600 14.014 1.00 28.16 343 ARG A N 1
ATOM 2575 C CA . ARG A 1 343 ? -39.591 -44.391 12.596 1.00 28.16 343 ARG A CA 1
ATOM 2576 C C . ARG A 1 343 ? -41.106 -44.570 12.386 1.00 28.16 343 ARG A C 1
ATOM 2578 O O . ARG A 1 343 ? -41.703 -45.300 13.169 1.00 28.16 343 ARG A O 1
ATOM 2585 N N . LEU A 1 344 ? -41.654 -44.062 11.270 1.00 27.50 344 LEU A N 1
ATOM 2586 C CA . LEU A 1 344 ? -42.252 -44.837 10.151 1.00 27.50 344 LEU A CA 1
ATOM 2587 C C . LEU A 1 344 ? -43.027 -43.924 9.155 1.00 27.50 344 LEU A C 1
ATOM 2589 O O . LEU A 1 344 ? -43.848 -43.124 9.575 1.00 27.50 344 LEU A O 1
ATOM 2593 N N . PHE A 1 345 ? -42.741 -44.138 7.858 1.00 26.31 345 PHE A N 1
ATOM 2594 C CA . PHE A 1 345 ? -43.534 -43.985 6.611 1.00 26.31 345 PHE A CA 1
ATOM 2595 C C . PHE A 1 345 ? -44.234 -42.665 6.193 1.00 26.31 345 PHE A C 1
ATOM 2597 O O . PHE A 1 345 ? -44.915 -42.014 6.970 1.00 26.31 345 PHE A O 1
ATOM 2604 N N . GLY A 1 346 ? -44.067 -42.338 4.893 1.00 24.69 346 GLY A N 1
ATOM 2605 C CA . GLY A 1 346 ? -44.640 -41.199 4.140 1.00 24.69 346 GLY A CA 1
ATOM 2606 C C . GLY A 1 346 ? -46.146 -41.323 3.821 1.00 24.69 346 GLY A C 1
ATOM 2607 O O . GLY A 1 346 ? -46.830 -41.980 4.599 1.00 24.69 346 GLY A O 1
ATOM 2608 N N . PRO A 1 347 ? -46.706 -40.771 2.711 1.00 35.50 347 PRO A N 1
ATOM 2609 C CA . PRO A 1 347 ? -46.073 -40.395 1.433 1.00 35.50 347 PRO A CA 1
ATOM 2610 C C . PRO A 1 347 ? -46.481 -39.007 0.863 1.00 35.50 347 PRO A C 1
ATOM 2612 O O . PRO A 1 347 ? -47.366 -38.325 1.368 1.00 35.50 347 PRO A O 1
ATOM 2615 N N . SER A 1 348 ? -45.860 -38.618 -0.258 1.00 39.09 348 SER A N 1
ATOM 2616 C CA . SER A 1 348 ? -46.368 -37.590 -1.186 1.00 39.09 348 SER A CA 1
ATOM 2617 C C . SER A 1 348 ? -47.621 -38.059 -1.948 1.00 39.09 348 SER A C 1
ATOM 2619 O O . SER A 1 348 ? -47.781 -39.257 -2.194 1.00 39.09 348 SER A O 1
ATOM 2621 N N . PRO A 1 349 ? -48.428 -37.116 -2.461 1.00 37.78 349 PRO A N 1
ATOM 2622 C CA . PRO A 1 349 ? -48.851 -37.152 -3.873 1.00 37.78 349 PRO A CA 1
ATOM 2623 C C . PRO A 1 349 ? -48.709 -35.759 -4.534 1.00 37.78 349 PRO A C 1
ATOM 2625 O O . PRO A 1 349 ? -48.957 -34.738 -3.910 1.00 37.78 349 PRO A O 1
ATOM 2628 N N . ARG A 1 350 ? -48.071 -35.639 -5.708 1.00 27.56 350 ARG A N 1
ATOM 2629 C CA . ARG A 1 350 ? -48.590 -35.787 -7.094 1.00 27.56 350 ARG A CA 1
ATOM 2630 C C . ARG A 1 350 ? -49.544 -34.677 -7.591 1.00 27.56 350 ARG A C 1
ATOM 2632 O O . ARG A 1 350 ? -50.674 -34.591 -7.146 1.00 27.56 350 ARG A O 1
ATOM 2639 N N . ARG A 1 351 ? -49.069 -33.995 -8.652 1.00 28.36 351 ARG A N 1
ATOM 2640 C CA . ARG A 1 351 ? -49.701 -33.703 -9.968 1.00 28.36 351 ARG A CA 1
ATOM 2641 C C . ARG A 1 351 ? -51.194 -33.323 -10.029 1.00 28.36 351 ARG A C 1
ATOM 2643 O O . ARG A 1 351 ? -52.042 -34.179 -9.824 1.00 28.36 351 ARG A O 1
ATOM 2650 N N . ASN A 1 352 ? -51.481 -32.161 -10.623 1.00 26.66 352 ASN A N 1
ATOM 2651 C CA . ASN A 1 352 ? -52.020 -31.986 -11.995 1.00 26.66 352 ASN A CA 1
ATOM 2652 C C . ASN A 1 352 ? -52.063 -30.471 -12.310 1.00 26.66 352 ASN A C 1
ATOM 2654 O O . ASN A 1 352 ? -52.322 -29.690 -11.407 1.00 26.66 352 ASN A O 1
ATOM 2658 N N . ARG A 1 353 ? -51.584 -29.963 -13.456 1.00 29.11 353 ARG A N 1
ATOM 2659 C CA . ARG A 1 353 ? -52.064 -30.090 -14.853 1.00 29.11 353 ARG A CA 1
ATOM 2660 C C . ARG A 1 353 ? -53.463 -29.494 -15.052 1.00 29.11 353 ARG A C 1
ATOM 2662 O O . ARG A 1 353 ? -54.406 -30.076 -14.538 1.00 29.11 353 ARG A O 1
ATOM 2669 N N . LEU A 1 354 ? -53.519 -28.401 -15.817 1.00 31.17 354 LEU A N 1
ATOM 2670 C CA . LEU A 1 354 ? -54.524 -27.892 -16.777 1.00 31.17 354 LEU A CA 1
ATOM 2671 C C . LEU A 1 354 ? -53.959 -26.503 -17.182 1.00 31.17 354 LEU A C 1
ATOM 2673 O O . LEU A 1 354 ? -53.596 -25.743 -16.293 1.00 31.17 354 LEU A O 1
ATOM 2677 N N . GLY A 1 355 ? -53.687 -26.131 -18.430 1.00 25.88 355 GLY A N 1
ATOM 2678 C CA . GLY A 1 355 ? -54.218 -26.584 -19.710 1.00 25.88 355 GLY A CA 1
ATOM 2679 C C . GLY A 1 355 ? -54.928 -25.393 -20.358 1.00 25.88 355 GLY A C 1
ATOM 2680 O O . GLY A 1 355 ? -55.890 -24.923 -19.764 1.00 25.88 355 GLY A O 1
ATOM 2681 N N . GLU A 1 356 ? -54.434 -24.988 -21.537 1.00 32.38 356 GLU A N 1
ATOM 2682 C CA . GLU A 1 356 ? -55.180 -24.330 -22.635 1.00 32.38 356 GLU A CA 1
ATOM 2683 C C . GLU A 1 356 ? -55.453 -22.814 -22.461 1.00 32.38 356 GLU A C 1
ATOM 2685 O O . GLU A 1 356 ? -55.738 -22.348 -21.365 1.00 32.38 356 GLU A O 1
ATOM 2690 N N . ASP A 1 357 ? -55.376 -21.939 -23.470 1.00 29.52 357 ASP A N 1
ATOM 2691 C CA . ASP A 1 357 ? -55.053 -22.058 -24.899 1.00 29.52 357 ASP A CA 1
ATOM 2692 C C . ASP A 1 357 ? -54.882 -20.649 -25.522 1.00 29.52 357 ASP A C 1
ATOM 2694 O O . ASP A 1 357 ? -55.437 -19.678 -25.012 1.00 29.52 357 ASP A O 1
ATOM 2698 N N . GLU A 1 358 ? -54.117 -20.598 -26.624 1.00 30.83 358 GLU A N 1
ATOM 2699 C CA . GLU A 1 358 ? -54.252 -19.773 -27.854 1.00 30.83 358 GLU A CA 1
ATOM 2700 C C . GLU A 1 358 ? -54.599 -18.267 -27.767 1.00 30.83 358 GLU A C 1
ATOM 2702 O O . GLU A 1 358 ? -55.623 -17.840 -27.251 1.00 30.83 358 GLU A O 1
ATOM 2707 N N . SER A 1 359 ? -53.844 -17.344 -28.370 1.00 30.05 359 SER A N 1
ATOM 2708 C CA . SER A 1 359 ? -53.595 -17.156 -29.818 1.00 30.05 359 SER A CA 1
ATOM 2709 C C . SER A 1 359 ? -52.735 -15.872 -29.935 1.00 30.05 359 SER A C 1
ATOM 2711 O O . SER A 1 359 ? -52.910 -14.954 -29.143 1.00 30.05 359 SER A O 1
ATOM 2713 N N . GLY A 1 360 ? -51.704 -15.709 -30.768 1.00 27.02 360 GLY A N 1
ATOM 2714 C CA . GLY A 1 360 ? -51.541 -16.093 -32.165 1.00 27.02 360 GLY A CA 1
ATOM 2715 C C . GLY A 1 360 ? -51.888 -14.889 -33.047 1.00 27.02 360 GLY A C 1
ATOM 2716 O O . GLY A 1 360 ? -53.072 -14.670 -33.249 1.00 27.02 360 GLY A O 1
ATOM 2717 N N . LEU A 1 361 ? -50.888 -14.121 -33.522 1.00 29.69 361 LEU A N 1
ATOM 2718 C CA . LEU A 1 361 ? -50.840 -13.428 -34.833 1.00 29.69 361 LEU A CA 1
ATOM 2719 C C . LEU A 1 361 ? -49.683 -12.402 -34.910 1.00 29.69 361 LEU A C 1
ATOM 2721 O O . LEU A 1 361 ? -49.801 -11.253 -34.502 1.00 29.69 361 LEU A O 1
ATOM 2725 N N . GLU A 1 362 ? -48.578 -12.838 -35.506 1.00 34.09 362 GLU A N 1
ATOM 2726 C CA . GLU A 1 362 ? -47.750 -12.053 -36.442 1.00 34.09 362 GLU A CA 1
ATOM 2727 C C . GLU A 1 362 ? -48.189 -12.464 -37.878 1.00 34.09 362 GLU A C 1
ATOM 2729 O O . GLU A 1 362 ? -48.830 -13.522 -37.966 1.00 34.09 362 GLU A O 1
ATOM 2734 N N . PRO A 1 363 ? -47.884 -11.758 -39.007 1.00 46.19 363 PRO A N 1
ATOM 2735 C CA . PRO A 1 363 ? -46.569 -11.146 -39.279 1.00 46.19 363 PRO A CA 1
ATOM 2736 C C . PRO A 1 363 ? -46.475 -9.945 -40.279 1.00 46.19 363 PRO A C 1
ATOM 2738 O O . PRO A 1 363 ? -47.412 -9.584 -40.986 1.00 46.19 363 PRO A O 1
ATOM 2741 N N . THR A 1 364 ? -45.237 -9.431 -40.406 1.00 30.34 364 THR A N 1
ATOM 2742 C CA . THR A 1 364 ? -44.542 -8.885 -41.612 1.00 30.34 364 THR A CA 1
ATOM 2743 C C . THR A 1 364 ? -45.010 -7.604 -42.328 1.00 30.34 364 THR A C 1
ATOM 2745 O O . THR A 1 364 ? -46.090 -7.576 -42.901 1.00 30.34 364 THR A O 1
ATOM 2748 N N . SER A 1 365 ? -44.084 -6.637 -42.503 1.00 29.20 365 SER A N 1
ATOM 2749 C CA . SER A 1 365 ? -43.491 -6.273 -43.821 1.00 29.20 365 SER A CA 1
ATOM 2750 C C . SER A 1 365 ? -42.540 -5.050 -43.761 1.00 29.20 365 SER A C 1
ATOM 2752 O O . SER A 1 365 ? -42.921 -3.981 -43.296 1.00 29.20 365 SER A O 1
ATOM 2754 N N . THR A 1 366 ? -41.330 -5.194 -44.310 1.00 29.14 366 THR A N 1
ATOM 2755 C CA . THR A 1 366 ? -40.457 -4.147 -44.927 1.00 29.14 366 THR A CA 1
ATOM 2756 C C . THR A 1 366 ? -40.628 -4.273 -46.471 1.00 29.14 366 THR A C 1
ATOM 2758 O O . THR A 1 366 ? -41.253 -5.269 -46.852 1.00 29.14 366 THR A O 1
ATOM 2761 N N . PRO A 1 367 ? -40.093 -3.431 -47.407 1.00 48.09 367 PRO A N 1
ATOM 2762 C CA . PRO A 1 367 ? -39.111 -2.322 -47.312 1.00 48.09 367 PRO A CA 1
ATOM 2763 C C . PRO A 1 367 ? -39.354 -1.091 -48.252 1.00 48.09 367 PRO A C 1
ATOM 2765 O O . PRO A 1 367 ? -40.289 -1.105 -49.044 1.00 48.09 367 PRO A O 1
ATOM 2768 N N . ALA A 1 368 ? -38.485 -0.053 -48.210 1.00 28.27 368 ALA A N 1
ATOM 2769 C CA . ALA A 1 368 ? -37.770 0.550 -49.374 1.00 28.27 368 ALA A CA 1
ATOM 2770 C C . ALA A 1 368 ? -37.209 1.992 -49.160 1.00 28.27 368 ALA A C 1
ATOM 2772 O O . ALA A 1 368 ? -37.756 2.794 -48.414 1.00 28.27 368 ALA A O 1
ATOM 2773 N N . HIS A 1 369 ? -36.105 2.251 -49.882 1.00 30.56 369 HIS A N 1
ATOM 2774 C CA . HIS A 1 369 ? -35.216 3.424 -50.055 1.00 30.56 369 HIS A CA 1
ATOM 2775 C C . HIS A 1 369 ? -35.828 4.796 -50.428 1.00 30.56 369 HIS A C 1
ATOM 2777 O O . HIS A 1 369 ? -36.907 4.812 -51.004 1.00 30.56 369 HIS A O 1
ATOM 2783 N N . VAL A 1 370 ? -35.041 5.889 -50.243 1.00 29.20 370 VAL A N 1
ATOM 2784 C CA . VAL A 1 370 ? -34.673 7.011 -51.185 1.00 29.20 370 VAL A CA 1
ATOM 2785 C C . VAL A 1 370 ? -33.802 8.043 -50.400 1.00 29.20 370 VAL A C 1
ATOM 2787 O O . VAL A 1 370 ? -34.254 8.520 -49.369 1.00 29.20 370 VAL A O 1
ATOM 2790 N N . SER A 1 371 ? -32.480 8.177 -50.625 1.00 29.53 371 SER A N 1
ATOM 2791 C CA . SER A 1 371 ? -31.699 9.087 -51.521 1.00 29.53 371 SER A CA 1
ATOM 2792 C C . SER A 1 371 ? -31.319 10.475 -50.941 1.00 29.53 371 SER A C 1
ATOM 2794 O O . SER A 1 371 ? -32.198 11.250 -50.580 1.00 29.53 371 SER A O 1
ATOM 2796 N N . ASP A 1 372 ? -30.008 10.791 -50.940 1.00 36.34 372 ASP A N 1
ATOM 2797 C CA . ASP A 1 372 ? -29.381 12.113 -50.664 1.00 36.34 372 ASP A CA 1
ATOM 2798 C C . ASP A 1 372 ? -29.695 13.179 -51.748 1.00 36.34 372 ASP A C 1
ATOM 2800 O O . ASP A 1 372 ? -30.208 12.822 -52.818 1.00 36.34 372 ASP A O 1
ATOM 2804 N N . PRO A 1 373 ? -29.353 14.479 -51.539 1.00 43.31 373 PRO A N 1
ATOM 2805 C CA . PRO A 1 373 ? -28.031 14.985 -51.980 1.00 43.31 373 PRO A CA 1
ATOM 2806 C C . PRO A 1 373 ? -27.369 16.112 -51.123 1.00 43.31 373 PRO A C 1
ATOM 2808 O O . PRO A 1 373 ? -28.029 16.997 -50.583 1.00 43.31 373 PRO A O 1
ATOM 2811 N N . LEU A 1 374 ? -26.022 16.109 -51.105 1.00 36.28 374 LEU A N 1
ATOM 2812 C CA . LEU A 1 374 ? -25.062 17.239 -50.915 1.00 36.28 374 LEU A CA 1
ATOM 2813 C C . LEU A 1 374 ? -25.256 18.350 -51.990 1.00 36.28 374 LEU A C 1
ATOM 2815 O O . LEU A 1 374 ? -25.879 18.010 -53.001 1.00 36.28 374 LEU A O 1
ATOM 2819 N N . PRO A 1 375 ? -24.714 19.612 -51.919 1.00 41.25 375 PRO A N 1
ATOM 2820 C CA . PRO A 1 375 ? -23.269 19.980 -51.764 1.00 41.25 375 PRO A CA 1
ATOM 2821 C C . PRO A 1 375 ? -23.018 21.443 -51.233 1.00 41.25 375 PRO A C 1
ATOM 2823 O O . PRO A 1 375 ? -23.918 21.982 -50.592 1.00 41.25 375 PRO A O 1
ATOM 2826 N N . PRO A 1 376 ? -21.948 22.207 -51.606 1.00 46.75 376 PRO A N 1
ATOM 2827 C CA . PRO A 1 376 ? -20.468 22.029 -51.656 1.00 46.75 376 PRO A CA 1
ATOM 2828 C C . PRO A 1 376 ? -19.758 23.000 -50.648 1.00 46.75 376 PRO A C 1
ATOM 2830 O O . PRO A 1 376 ? -20.409 23.859 -50.073 1.00 46.75 376 PRO A O 1
ATOM 2833 N N . GLY A 1 377 ? -18.464 22.998 -50.298 1.00 26.20 377 GLY A N 1
ATOM 2834 C CA . GLY A 1 377 ? -17.200 22.686 -50.973 1.00 26.20 377 GLY A CA 1
ATOM 2835 C C . GLY A 1 377 ? -16.316 23.955 -50.996 1.00 26.20 377 GLY A C 1
ATOM 2836 O O . GLY A 1 377 ? -16.794 24.980 -51.464 1.00 26.20 377 GLY A O 1
ATOM 2837 N N . LEU A 1 378 ? -15.072 23.896 -50.480 1.00 26.56 378 LEU A N 1
ATOM 2838 C CA . LEU A 1 378 ? -13.833 24.423 -51.107 1.00 26.56 378 LEU A CA 1
ATOM 2839 C C . LEU A 1 378 ? -12.605 24.424 -50.158 1.00 26.56 378 LEU A C 1
ATOM 2841 O O . LEU A 1 378 ? -12.442 25.274 -49.292 1.00 26.56 378 LEU A O 1
ATOM 2845 N N . THR A 1 379 ? -11.728 23.454 -50.442 1.00 26.98 379 THR A N 1
ATOM 2846 C CA . THR A 1 379 ? -10.260 23.532 -50.633 1.00 26.98 379 THR A CA 1
ATOM 2847 C C . THR A 1 379 ? -9.279 23.968 -49.534 1.00 26.98 379 THR A C 1
ATOM 2849 O O . THR A 1 379 ? -9.177 25.122 -49.138 1.00 26.98 379 THR A O 1
ATOM 2852 N N . ALA A 1 380 ? -8.432 22.977 -49.238 1.00 29.03 380 ALA A N 1
ATOM 2853 C CA . ALA A 1 380 ? -7.055 22.962 -48.755 1.00 29.03 380 ALA A CA 1
ATOM 2854 C C . ALA A 1 380 ? -6.147 24.178 -49.037 1.00 29.03 380 ALA A C 1
ATOM 2856 O O . ALA A 1 380 ? -6.113 24.722 -50.139 1.00 29.03 380 ALA A O 1
ATOM 2857 N N . GLY A 1 381 ? -5.264 24.434 -48.067 1.00 23.91 381 GLY A N 1
ATOM 2858 C CA . GLY A 1 381 ? -4.015 25.173 -48.228 1.00 23.91 381 GLY A CA 1
ATOM 2859 C C . GLY A 1 381 ? -3.011 24.781 -47.139 1.00 23.91 381 GLY A C 1
ATOM 2860 O O . GLY A 1 381 ? -3.149 25.188 -45.992 1.00 23.91 381 GLY A O 1
ATOM 2861 N N . ASN A 1 382 ? -2.009 23.978 -47.506 1.00 28.16 382 ASN A N 1
ATOM 2862 C CA . ASN A 1 382 ? -0.789 23.754 -46.726 1.00 28.16 382 ASN A CA 1
ATOM 2863 C C . ASN A 1 382 ? -0.055 25.083 -46.508 1.00 28.16 382 ASN A C 1
ATOM 2865 O O . ASN A 1 382 ? 0.317 25.707 -47.500 1.00 28.16 382 ASN A O 1
ATOM 2869 N N . GLN A 1 383 ? 0.287 25.430 -45.264 1.00 25.50 383 GLN A N 1
ATOM 2870 C CA . GLN A 1 383 ? 1.494 26.207 -44.972 1.00 25.50 383 GLN A CA 1
ATOM 2871 C C . GLN A 1 383 ? 2.147 25.733 -43.672 1.00 25.50 383 GLN A C 1
ATOM 2873 O O . GLN A 1 383 ? 1.580 25.816 -42.587 1.00 25.50 383 GLN A O 1
ATOM 2878 N N . LEU A 1 384 ? 3.376 25.242 -43.839 1.00 26.08 384 LEU A N 1
ATOM 2879 C CA . LEU A 1 384 ? 4.425 25.235 -42.833 1.00 26.08 384 LEU A CA 1
ATOM 2880 C C . LEU A 1 384 ? 4.546 26.625 -42.195 1.00 26.08 384 LEU A C 1
ATOM 2882 O O . LEU A 1 384 ? 4.738 27.604 -42.914 1.00 26.08 384 LEU A O 1
ATOM 2886 N N . LEU A 1 385 ? 4.563 26.684 -40.864 1.00 24.56 385 LEU A N 1
ATOM 2887 C CA . LEU A 1 385 ? 5.293 27.721 -40.145 1.00 24.56 385 LEU A CA 1
ATOM 2888 C C . LEU A 1 385 ? 6.078 27.099 -38.991 1.00 24.56 385 LEU A C 1
ATOM 2890 O O . LEU A 1 385 ? 5.540 26.621 -37.998 1.00 24.56 385 LEU A O 1
ATOM 2894 N N . SER A 1 386 ? 7.387 27.119 -39.193 1.00 27.31 386 SER A N 1
ATOM 2895 C CA . SER A 1 386 ? 8.440 27.094 -38.193 1.00 27.31 386 SER A CA 1
ATOM 2896 C C . SER A 1 386 ? 8.318 28.257 -37.202 1.00 27.31 386 SER A C 1
ATOM 2898 O O . SER A 1 386 ? 8.181 29.402 -37.630 1.00 27.31 386 SER A O 1
ATOM 2900 N N . ALA A 1 387 ? 8.501 27.976 -35.913 1.00 26.86 387 ALA A N 1
ATOM 2901 C CA . ALA A 1 387 ? 9.037 28.903 -34.910 1.00 26.86 387 ALA A CA 1
ATOM 2902 C C . ALA A 1 387 ? 9.704 28.030 -33.827 1.00 26.86 387 ALA A C 1
ATOM 2904 O O . ALA A 1 387 ? 9.026 27.261 -33.155 1.00 26.86 387 ALA A O 1
ATOM 2905 N N . GLN A 1 388 ? 11.019 27.807 -33.886 1.00 24.53 388 GLN A N 1
ATOM 2906 C CA . GLN A 1 388 ? 12.054 28.603 -33.208 1.00 24.53 388 GLN A CA 1
ATOM 2907 C C . GLN A 1 388 ? 11.782 28.819 -31.710 1.00 24.53 388 GLN A C 1
ATOM 2909 O O . GLN A 1 388 ? 11.022 29.695 -31.317 1.00 24.53 388 GLN A O 1
ATOM 2914 N N . THR A 1 389 ? 12.428 27.955 -30.920 1.00 26.58 389 THR A N 1
ATOM 2915 C CA . THR A 1 389 ? 13.211 28.247 -29.706 1.00 26.58 389 THR A CA 1
ATOM 2916 C C . THR A 1 389 ? 13.031 29.627 -29.066 1.00 26.58 389 THR A C 1
ATOM 2918 O O . THR A 1 389 ? 13.481 30.632 -29.616 1.00 26.58 389 THR A O 1
ATOM 2921 N N . ALA A 1 390 ? 12.529 29.624 -27.833 1.00 23.70 390 ALA A N 1
ATOM 2922 C CA . ALA A 1 390 ? 12.954 30.556 -26.798 1.00 23.70 390 ALA A CA 1
ATOM 2923 C C . ALA A 1 390 ? 13.267 29.722 -25.549 1.00 23.70 390 ALA A C 1
ATOM 2925 O O . ALA A 1 390 ? 12.378 29.142 -24.927 1.00 23.70 390 ALA A O 1
ATOM 2926 N N . GLU A 1 391 ? 14.562 29.576 -25.292 1.00 27.91 391 GLU A N 1
ATOM 2927 C CA . GLU A 1 391 ? 15.116 29.183 -24.006 1.00 27.91 391 GLU A CA 1
ATOM 2928 C C . GLU A 1 391 ? 14.842 30.340 -23.041 1.00 27.91 391 GLU A C 1
ATOM 2930 O O . GLU A 1 391 ? 15.304 31.449 -23.291 1.00 27.91 391 GLU A O 1
ATOM 2935 N N . ASP A 1 392 ? 14.090 30.094 -21.971 1.00 23.47 392 ASP A N 1
ATOM 2936 C CA . ASP A 1 392 ? 14.110 30.964 -20.797 1.00 23.47 392 ASP A CA 1
ATOM 2937 C C . ASP A 1 392 ? 14.730 30.164 -19.650 1.00 23.47 392 ASP A C 1
ATOM 2939 O O . ASP A 1 392 ? 14.119 29.265 -19.063 1.00 23.47 392 ASP A O 1
ATOM 2943 N N . GLU A 1 393 ? 15.995 30.488 -19.379 1.00 27.75 393 GLU A N 1
ATOM 2944 C CA . GLU A 1 393 ? 16.687 30.191 -18.134 1.00 27.75 393 GLU A CA 1
ATOM 2945 C C . GLU A 1 393 ? 15.878 30.770 -16.965 1.00 27.75 393 GLU A C 1
ATOM 2947 O O . GLU A 1 393 ? 15.753 31.986 -16.819 1.00 27.75 393 GLU A O 1
ATOM 2952 N N . VAL A 1 394 ? 15.371 29.911 -16.079 1.00 25.39 394 VAL A N 1
ATOM 2953 C CA . VAL A 1 394 ? 14.991 30.335 -14.728 1.00 25.39 394 VAL A CA 1
ATOM 2954 C C . VAL A 1 394 ? 15.945 29.679 -13.745 1.00 25.39 394 VAL A C 1
ATOM 2956 O O . VAL A 1 394 ? 15.902 28.477 -13.486 1.00 25.39 394 VAL A O 1
ATOM 2959 N N . SER A 1 395 ? 16.839 30.534 -13.256 1.00 23.62 395 SER A N 1
ATOM 2960 C CA . SER A 1 395 ? 17.821 30.324 -12.204 1.00 23.62 395 SER A CA 1
ATOM 2961 C C . SER A 1 395 ? 17.264 29.546 -11.012 1.00 23.62 395 SER A C 1
ATOM 2963 O O . SER A 1 395 ? 16.212 29.871 -10.463 1.00 23.62 395 SER A O 1
ATOM 2965 N N . ALA A 1 396 ? 18.045 28.563 -10.574 1.00 28.77 396 ALA A N 1
ATOM 2966 C CA . ALA A 1 396 ? 17.928 27.925 -9.275 1.00 28.77 396 ALA A CA 1
ATOM 2967 C C . ALA A 1 396 ? 18.118 28.947 -8.141 1.00 28.77 396 ALA A C 1
ATOM 2969 O O . ALA A 1 396 ? 19.030 29.768 -8.229 1.00 28.77 396 ALA A O 1
ATOM 2970 N N . GLN A 1 397 ? 17.294 28.846 -7.091 1.00 23.52 397 GLN A N 1
ATOM 2971 C CA . GLN A 1 397 ? 17.603 29.201 -5.696 1.00 23.52 397 GLN A CA 1
ATOM 2972 C C . GLN A 1 397 ? 16.410 28.835 -4.791 1.00 23.52 397 GLN A C 1
ATOM 2974 O O . GLN A 1 397 ? 15.392 29.516 -4.797 1.00 23.52 397 GLN A O 1
ATOM 2979 N N . ASP A 1 398 ? 16.476 27.666 -4.148 1.00 23.78 398 ASP A N 1
ATOM 2980 C CA . ASP A 1 398 ? 16.577 27.496 -2.683 1.00 23.78 398 ASP A CA 1
ATOM 2981 C C . ASP A 1 398 ? 16.336 26.015 -2.296 1.00 23.78 398 ASP A C 1
ATOM 2983 O O . ASP A 1 398 ? 15.511 25.341 -2.921 1.00 23.78 398 ASP A O 1
ATOM 2987 N N . PRO A 1 399 ? 17.092 25.461 -1.325 1.00 28.05 399 PRO A N 1
ATOM 2988 C CA . PRO A 1 399 ? 17.005 24.060 -0.923 1.00 28.05 399 PRO A CA 1
ATOM 2989 C C . PRO A 1 399 ? 15.794 23.842 -0.006 1.00 28.05 399 PRO A C 1
ATOM 2991 O O . PRO A 1 399 ? 15.709 24.418 1.075 1.00 28.05 399 PRO A O 1
ATOM 2994 N N . GLU A 1 400 ? 14.851 23.005 -0.430 1.00 27.62 400 GLU A N 1
ATOM 2995 C CA . GLU A 1 400 ? 13.709 22.611 0.397 1.00 27.62 400 GLU A CA 1
ATOM 2996 C C . GLU A 1 400 ? 14.065 21.396 1.254 1.00 27.62 400 GLU A C 1
ATOM 2998 O O . GLU A 1 400 ? 14.338 20.316 0.731 1.00 27.62 400 GLU A O 1
ATOM 3003 N N . GLU A 1 401 ? 14.041 21.581 2.574 1.00 28.91 401 GLU A N 1
ATOM 3004 C CA . GLU A 1 401 ? 14.018 20.503 3.562 1.00 28.91 401 GLU A CA 1
ATOM 3005 C C . GLU A 1 401 ? 12.847 19.546 3.275 1.00 28.91 401 GLU A C 1
ATOM 3007 O O . GLU A 1 401 ? 11.684 19.951 3.180 1.00 28.91 401 GLU A O 1
ATOM 3012 N N . SER A 1 402 ? 13.149 18.257 3.131 1.00 30.56 402 SER A N 1
ATOM 3013 C CA . SER A 1 402 ? 12.173 17.193 2.903 1.00 30.56 402 SER A CA 1
ATOM 3014 C C . SER A 1 402 ? 11.416 16.871 4.195 1.00 30.56 402 SER A C 1
ATOM 3016 O O . SER A 1 402 ? 11.871 16.091 5.031 1.00 30.56 402 SER A O 1
ATOM 3018 N N . VAL A 1 403 ? 10.243 17.476 4.362 1.00 33.19 403 VAL A N 1
ATOM 3019 C CA . VAL A 1 403 ? 9.287 17.134 5.424 1.00 33.19 403 VAL A CA 1
ATOM 3020 C C . VAL A 1 403 ? 8.486 15.899 4.988 1.00 33.19 403 VAL A C 1
ATOM 3022 O O . VAL A 1 403 ? 7.932 15.874 3.887 1.00 33.19 403 VAL A O 1
ATOM 3025 N N . SER A 1 404 ? 8.412 14.870 5.835 1.00 34.97 404 SER A N 1
ATOM 3026 C CA . SER A 1 404 ? 7.662 13.631 5.564 1.00 34.97 404 SER A CA 1
ATOM 3027 C C . SER A 1 404 ? 6.180 13.923 5.280 1.00 34.97 404 SER A C 1
ATOM 3029 O O . SER A 1 404 ? 5.564 14.739 5.964 1.00 34.97 404 SER A O 1
ATOM 3031 N N . ALA A 1 405 ? 5.558 13.219 4.324 1.00 39.03 405 ALA A N 1
ATOM 3032 C CA . ALA A 1 405 ? 4.131 13.363 3.991 1.00 39.03 405 ALA A CA 1
ATOM 3033 C C . ALA A 1 405 ? 3.192 13.177 5.206 1.00 39.03 405 ALA A C 1
ATOM 3035 O O . ALA A 1 405 ? 2.091 13.723 5.238 1.00 39.03 405 ALA A O 1
ATOM 3036 N N . THR A 1 406 ? 3.645 12.468 6.243 1.00 38.44 406 THR A N 1
ATOM 3037 C CA . THR A 1 406 ? 2.930 12.312 7.518 1.00 38.44 406 THR A CA 1
ATOM 3038 C C . THR A 1 406 ? 3.054 13.558 8.407 1.00 38.44 406 THR A C 1
ATOM 3040 O O . THR A 1 406 ? 2.071 13.978 9.012 1.00 38.44 406 THR A O 1
ATOM 3043 N N . GLN A 1 407 ? 4.218 14.218 8.407 1.00 41.12 407 GLN A N 1
ATOM 3044 C CA . GLN A 1 407 ? 4.462 15.496 9.099 1.00 41.12 407 GLN A CA 1
ATOM 3045 C C . GLN A 1 407 ? 3.721 16.676 8.433 1.00 41.12 407 GLN A C 1
ATOM 3047 O O . GLN A 1 407 ? 3.333 17.640 9.099 1.00 41.12 407 GLN A O 1
ATOM 3052 N N . VAL A 1 408 ? 3.478 16.583 7.120 1.00 44.44 408 VAL A N 1
ATOM 3053 C CA . VAL A 1 408 ? 2.678 17.528 6.316 1.00 44.44 408 VAL A CA 1
ATOM 3054 C C . VAL A 1 408 ? 1.195 17.511 6.741 1.00 44.44 408 VAL A C 1
ATOM 3056 O O . VAL A 1 408 ? 0.556 18.561 6.769 1.00 44.44 408 VAL A O 1
ATOM 3059 N N . LEU A 1 409 ? 0.666 16.349 7.154 1.00 44.25 409 LEU A N 1
ATOM 3060 C CA . LEU A 1 409 ? -0.690 16.199 7.710 1.00 44.25 409 LEU A CA 1
ATOM 3061 C C . LEU A 1 409 ? -0.791 16.627 9.190 1.00 44.25 409 LEU A C 1
ATOM 3063 O O . LEU A 1 409 ? -1.870 17.005 9.644 1.00 44.25 409 LEU A O 1
ATOM 3067 N N . GLU A 1 410 ? 0.309 16.593 9.953 1.00 40.72 410 GLU A N 1
ATOM 3068 C CA . GLU A 1 410 ? 0.351 17.017 11.367 1.00 40.72 410 GLU A CA 1
ATOM 3069 C C . GLU A 1 410 ? 0.250 18.540 11.554 1.00 40.72 410 GLU A C 1
ATOM 3071 O O . GLU A 1 410 ? -0.355 18.996 12.529 1.00 40.72 410 GLU A O 1
ATOM 3076 N N . HIS A 1 411 ? 0.781 19.330 10.612 1.00 37.66 411 HIS A N 1
ATOM 3077 C CA . HIS A 1 411 ? 0.735 20.801 10.650 1.00 37.66 411 HIS A CA 1
ATOM 3078 C C . HIS A 1 411 ? -0.632 21.392 10.263 1.00 37.66 411 HIS A C 1
ATOM 3080 O O . HIS A 1 411 ? -0.897 22.554 10.555 1.00 37.66 411 HIS A O 1
ATOM 3086 N N . ALA A 1 412 ? -1.543 20.597 9.692 1.00 43.12 412 ALA A N 1
ATOM 3087 C CA . ALA A 1 412 ? -2.895 21.034 9.321 1.00 43.12 412 ALA A CA 1
ATOM 3088 C C . ALA A 1 412 ? -3.830 21.286 10.529 1.00 43.12 412 ALA A C 1
ATOM 3090 O O . ALA A 1 412 ? -5.011 21.574 10.355 1.00 43.12 412 ALA A O 1
ATOM 3091 N N . ARG A 1 413 ? -3.322 21.188 11.768 1.00 36.16 413 ARG A N 1
ATOM 3092 C CA . ARG A 1 413 ? -4.070 21.449 13.012 1.00 36.16 413 ARG A CA 1
ATOM 3093 C C . ARG A 1 413 ? -4.456 22.922 13.229 1.00 36.16 413 ARG A C 1
ATOM 3095 O O . ARG A 1 413 ? -5.205 23.175 14.169 1.00 36.16 413 ARG A O 1
ATOM 3102 N N . GLN A 1 414 ? -3.938 23.875 12.445 1.00 39.03 414 GLN A N 1
ATOM 3103 C CA . GLN A 1 414 ? -4.076 25.311 12.743 1.00 39.03 414 GLN A CA 1
ATOM 3104 C C . GLN A 1 414 ? -5.042 26.110 11.855 1.00 39.03 414 GLN A C 1
ATOM 3106 O O . GLN A 1 414 ? -5.415 27.203 12.271 1.00 39.03 414 GLN A O 1
ATOM 3111 N N . ASP A 1 415 ? -5.528 25.567 10.736 1.00 36.72 415 ASP A N 1
ATOM 3112 C CA . ASP A 1 415 ? -6.442 26.297 9.847 1.00 36.72 415 ASP A CA 1
ATOM 3113 C C . ASP A 1 415 ? -7.843 25.665 9.859 1.00 36.72 415 ASP A C 1
ATOM 3115 O O . ASP A 1 415 ? -8.132 24.711 9.135 1.00 36.72 415 ASP A O 1
ATOM 3119 N N . ASP A 1 416 ? -8.728 26.201 10.704 1.00 38.75 416 ASP A N 1
ATOM 3120 C CA . ASP A 1 416 ? -10.175 26.016 10.540 1.00 38.75 416 ASP A CA 1
ATOM 3121 C C . ASP A 1 416 ? -10.605 26.774 9.255 1.00 38.75 416 ASP A C 1
ATOM 3123 O O . ASP A 1 416 ? -10.081 27.853 8.960 1.00 38.75 416 ASP A O 1
ATOM 3127 N N . PRO A 1 417 ? -11.504 26.221 8.426 1.00 43.81 417 PRO A N 1
ATOM 3128 C CA . PRO A 1 417 ? -11.643 26.601 7.028 1.00 43.81 417 PRO A CA 1
ATOM 3129 C C . PRO A 1 417 ? -12.547 27.828 6.852 1.00 43.81 417 PRO A C 1
ATOM 3131 O O . PRO A 1 417 ? -13.756 27.687 6.692 1.00 43.81 417 PRO A O 1
ATOM 3134 N N . GLU A 1 418 ? -11.975 29.030 6.775 1.00 37.53 418 GLU A N 1
ATOM 3135 C CA . GLU A 1 418 ? -12.721 30.239 6.368 1.00 37.53 418 GLU A CA 1
ATOM 3136 C C . GLU A 1 418 ? -12.748 30.484 4.836 1.00 37.53 418 GLU A C 1
ATOM 3138 O O . GLU A 1 418 ? -13.178 31.538 4.373 1.00 37.53 418 GLU A O 1
ATOM 3143 N N . GLY A 1 419 ? -12.337 29.516 4.004 1.00 38.81 419 GLY A N 1
ATOM 3144 C CA . GLY A 1 419 ? -12.384 29.619 2.535 1.00 38.81 419 GLY A CA 1
ATOM 3145 C C . GLY A 1 419 ? -13.470 28.743 1.900 1.00 38.81 419 GLY A C 1
ATOM 3146 O O . GLY A 1 419 ? -13.263 27.546 1.710 1.00 38.81 419 GLY A O 1
ATOM 3147 N N . GLU A 1 420 ? -14.616 29.322 1.532 1.00 42.19 420 GLU A N 1
ATOM 3148 C CA . GLU A 1 420 ? -15.834 28.587 1.131 1.00 42.19 420 GLU A CA 1
ATOM 3149 C C . GLU A 1 420 ? -15.781 27.801 -0.201 1.00 42.19 420 GLU A C 1
ATOM 3151 O O . GLU A 1 420 ? -16.761 27.140 -0.523 1.00 42.19 420 GLU A O 1
ATOM 3156 N N . ASN A 1 421 ? -14.695 27.800 -0.988 1.00 42.62 421 ASN A N 1
ATOM 3157 C CA . ASN A 1 421 ? -14.711 27.162 -2.323 1.00 42.62 421 ASN A CA 1
ATOM 3158 C C . ASN A 1 421 ? -13.418 26.453 -2.770 1.00 42.62 421 ASN A C 1
ATOM 3160 O O . ASN A 1 421 ? -13.309 26.095 -3.944 1.00 42.62 421 ASN A O 1
ATOM 3164 N N . GLU A 1 422 ? -12.450 26.205 -1.880 1.00 46.00 422 GLU A N 1
ATOM 3165 C CA . GLU A 1 422 ? -11.226 25.477 -2.251 1.00 46.00 422 GLU A CA 1
ATOM 3166 C C . GLU A 1 422 ? -11.135 24.078 -1.605 1.00 46.00 422 GLU A C 1
ATOM 3168 O O . GLU A 1 422 ? -11.547 23.888 -0.451 1.00 46.00 422 GLU A O 1
ATOM 3173 N N . PRO A 1 423 ? -10.634 23.065 -2.347 1.00 51.56 423 PRO A N 1
ATOM 3174 C CA . PRO A 1 423 ? -10.404 21.727 -1.808 1.00 51.56 423 PRO A CA 1
ATOM 3175 C C . PRO A 1 423 ? -9.383 21.780 -0.673 1.00 51.56 423 PRO A C 1
ATOM 3177 O O . PRO A 1 423 ? -8.422 22.546 -0.731 1.00 51.56 423 PRO A O 1
ATOM 3180 N N . PHE A 1 424 ? -9.598 20.957 0.354 1.00 53.25 424 PHE A N 1
ATOM 3181 C CA . PHE A 1 424 ? -8.754 20.916 1.546 1.00 53.25 424 PHE A CA 1
ATOM 3182 C C . PHE A 1 424 ? -7.306 20.598 1.152 1.00 53.25 424 PHE A C 1
ATOM 3184 O O . PHE A 1 424 ? -7.024 19.513 0.644 1.00 53.25 424 PHE A O 1
ATOM 3191 N N . VAL A 1 425 ? -6.390 21.549 1.345 1.00 52.78 425 VAL A N 1
ATOM 3192 C CA . VAL A 1 425 ? -4.960 21.349 1.093 1.00 52.78 425 VAL A CA 1
ATOM 3193 C C . VAL A 1 425 ? -4.312 20.926 2.400 1.00 52.78 425 VAL A C 1
ATOM 3195 O O . VAL A 1 425 ? -4.180 21.722 3.324 1.00 52.78 425 VAL A O 1
ATOM 3198 N N . ALA A 1 426 ? -3.907 19.665 2.480 1.00 51.41 426 ALA A N 1
ATOM 3199 C CA . ALA A 1 426 ? -3.182 19.163 3.627 1.00 51.41 426 ALA A CA 1
ATOM 3200 C C . ALA A 1 426 ? -1.679 19.416 3.403 1.00 51.41 426 ALA A C 1
ATOM 3202 O O . ALA A 1 426 ? -1.030 18.775 2.571 1.00 51.41 426 ALA A O 1
ATOM 3203 N N . GLY A 1 427 ? -1.160 20.422 4.111 1.00 52.84 427 GLY A N 1
ATOM 3204 C CA . GLY A 1 427 ? 0.212 20.923 4.021 1.00 52.84 427 GLY A CA 1
ATOM 3205 C C . GLY A 1 427 ? 0.527 21.695 2.733 1.00 52.84 427 GLY A C 1
ATOM 3206 O O . GLY A 1 427 ? -0.245 22.569 2.350 1.00 52.84 427 GLY A O 1
ATOM 3207 N N . ARG A 1 428 ? 1.690 21.487 2.088 1.00 43.75 428 ARG A N 1
ATOM 3208 C CA . ARG A 1 428 ? 2.116 22.385 0.994 1.00 43.75 428 ARG A CA 1
ATOM 3209 C C . ARG A 1 428 ? 1.262 22.187 -0.269 1.00 43.75 428 ARG A C 1
ATOM 3211 O O . ARG A 1 428 ? 1.147 21.051 -0.739 1.00 43.75 428 ARG A O 1
ATOM 3218 N N . PRO A 1 429 ? 0.718 23.264 -0.873 1.00 49.97 429 PRO A N 1
ATOM 3219 C CA . PRO A 1 429 ? -0.115 23.146 -2.059 1.00 49.97 429 PRO A CA 1
ATOM 3220 C C . PRO A 1 429 ? 0.659 22.494 -3.213 1.00 49.97 429 PRO A C 1
ATOM 3222 O O . PRO A 1 429 ? 1.743 22.959 -3.580 1.00 49.97 429 PRO A O 1
ATOM 3225 N N . PRO A 1 430 ? 0.124 21.414 -3.802 1.00 56.97 430 PRO A N 1
ATOM 3226 C CA . PRO A 1 430 ? 0.770 20.738 -4.918 1.00 56.97 430 PRO A CA 1
ATOM 3227 C C . PRO A 1 430 ? 0.847 21.656 -6.143 1.00 56.97 430 PRO A C 1
ATOM 3229 O O . PRO A 1 430 ? -0.087 22.414 -6.416 1.00 56.97 430 PRO A O 1
ATOM 3232 N N . LYS A 1 431 ? 1.930 21.542 -6.928 1.00 57.44 431 LYS A N 1
ATOM 3233 C CA . LYS A 1 431 ? 2.115 22.337 -8.154 1.00 57.44 431 LYS A CA 1
ATOM 3234 C C . LYS A 1 431 ? 0.903 22.190 -9.097 1.00 57.44 431 LYS A C 1
ATOM 3236 O O . LYS A 1 431 ? 0.334 21.091 -9.189 1.00 57.44 431 LYS A O 1
ATOM 3241 N N . PRO A 1 432 ? 0.500 23.261 -9.807 1.00 59.59 432 PRO A N 1
ATOM 3242 C CA . PRO A 1 432 ? -0.549 23.174 -10.814 1.00 59.59 432 PRO A CA 1
ATOM 3243 C C . PRO A 1 432 ? -0.134 22.194 -11.915 1.00 59.59 432 PRO A C 1
ATOM 3245 O O . PRO A 1 432 ? 0.931 22.339 -12.510 1.00 59.59 432 PRO A O 1
ATOM 3248 N N . ILE A 1 433 ? -0.978 21.201 -12.191 1.00 67.19 433 ILE A N 1
ATOM 3249 C CA . ILE A 1 433 ? -0.810 20.273 -13.315 1.00 67.19 433 ILE A CA 1
ATOM 3250 C C . ILE A 1 433 ? -1.989 20.434 -14.270 1.00 67.19 433 ILE A C 1
ATOM 3252 O O . ILE A 1 433 ? -3.074 20.859 -13.870 1.00 67.19 433 ILE A O 1
ATOM 3256 N N . ARG A 1 434 ? -1.787 20.097 -15.545 1.00 75.31 434 ARG A N 1
ATOM 3257 C CA . ARG A 1 434 ? -2.889 20.061 -16.514 1.00 75.31 434 ARG A CA 1
ATOM 3258 C C . ARG A 1 434 ? -3.854 18.938 -16.130 1.00 75.31 434 ARG A C 1
ATOM 3260 O O . ARG A 1 434 ? -3.409 17.831 -15.859 1.00 75.31 434 ARG A O 1
ATOM 3267 N N . VAL A 1 435 ? -5.152 19.225 -16.153 1.00 81.62 435 VAL A N 1
ATOM 3268 C CA . VAL A 1 435 ? -6.227 18.242 -15.957 1.00 81.62 435 VAL A CA 1
ATOM 3269 C C . VAL A 1 435 ? -6.860 17.953 -17.315 1.00 81.62 435 VAL A C 1
ATOM 3271 O O . VAL A 1 435 ? -7.275 18.874 -18.017 1.00 81.62 435 VAL A O 1
ATOM 3274 N N . ARG A 1 436 ? -6.917 16.679 -17.695 1.00 85.62 436 ARG A N 1
ATOM 3275 C CA . ARG A 1 436 ? -7.476 16.175 -18.950 1.00 85.62 436 ARG A CA 1
ATOM 3276 C C . ARG A 1 436 ? -8.742 15.365 -18.675 1.00 85.62 436 ARG A C 1
ATOM 3278 O O . ARG A 1 436 ? -8.858 14.653 -17.672 1.00 85.62 436 ARG A O 1
ATOM 3285 N N . LEU A 1 437 ? -9.713 15.477 -19.574 1.00 87.81 437 LEU A N 1
ATOM 3286 C CA . LEU A 1 437 ? -10.853 14.563 -19.604 1.00 87.81 437 LEU A CA 1
ATOM 3287 C C . LEU A 1 437 ? -10.463 13.281 -20.348 1.00 87.81 437 LEU A C 1
ATOM 3289 O O . LEU A 1 437 ? -9.639 13.357 -21.264 1.00 87.81 437 LEU A O 1
ATOM 3293 N N . PRO A 1 438 ? -11.068 12.133 -20.003 1.00 85.38 438 PRO A N 1
ATOM 3294 C CA . PRO A 1 438 ? -10.970 10.948 -20.832 1.00 85.38 438 PRO A CA 1
ATOM 3295 C C . PRO A 1 438 ? -11.587 11.194 -22.213 1.00 85.38 438 PRO A C 1
ATOM 3297 O O . PRO A 1 438 ? -12.470 12.049 -22.346 1.00 85.38 438 PRO A O 1
ATOM 3300 N N . PRO A 1 439 ? -11.180 10.431 -23.244 1.00 79.00 439 PRO A N 1
ATOM 3301 C CA . PRO A 1 439 ? -11.723 10.573 -24.597 1.00 79.00 439 PRO A CA 1
ATOM 3302 C C . PRO A 1 439 ? -13.251 10.430 -24.679 1.00 79.00 439 PRO A C 1
ATOM 3304 O O . PRO A 1 439 ? -13.873 10.973 -25.589 1.00 79.00 439 PRO A O 1
ATOM 3307 N N . VAL A 1 440 ? -13.856 9.707 -23.732 1.00 79.94 440 VAL A N 1
ATOM 3308 C CA . VAL A 1 440 ? -15.306 9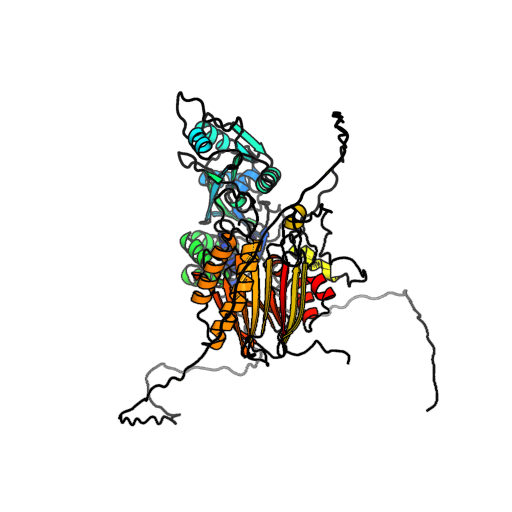.548 -23.585 1.00 79.94 440 VAL A CA 1
ATOM 3309 C C . VAL A 1 440 ? -15.671 9.785 -22.125 1.00 79.94 440 VAL A C 1
ATOM 3311 O O . VAL A 1 440 ? -15.018 9.251 -21.234 1.00 79.94 440 VAL A O 1
ATOM 3314 N N . VAL A 1 441 ? -16.731 10.555 -21.876 1.00 83.56 441 VAL A N 1
ATOM 3315 C CA . VAL A 1 441 ? -17.291 10.775 -20.537 1.00 83.56 441 VAL A CA 1
ATOM 3316 C C . VAL A 1 441 ? -18.791 10.525 -20.586 1.00 83.56 441 VAL A C 1
ATOM 3318 O O . VAL A 1 441 ? -19.496 11.079 -21.426 1.00 83.56 441 VAL A O 1
ATOM 3321 N N . THR A 1 442 ? -19.281 9.696 -19.671 1.00 85.44 442 THR A N 1
ATOM 3322 C CA . THR A 1 442 ? -20.710 9.473 -19.420 1.00 85.44 442 THR A CA 1
ATOM 3323 C C . THR A 1 442 ? -20.941 9.454 -17.913 1.00 85.44 442 THR A C 1
ATOM 3325 O O . THR A 1 442 ? -19.984 9.358 -17.143 1.00 85.44 442 THR A O 1
ATOM 3328 N N . SER A 1 443 ? -22.199 9.500 -17.475 1.00 81.81 443 SER A N 1
ATOM 3329 C CA . SER A 1 443 ? -22.532 9.339 -16.055 1.00 81.81 443 SER A CA 1
ATOM 3330 C C . SER A 1 443 ? -22.028 8.014 -15.464 1.00 81.81 443 SER A C 1
ATOM 3332 O O . SER A 1 443 ? -21.736 7.966 -14.277 1.00 81.81 443 SER A O 1
ATOM 3334 N N . ALA A 1 444 ? -21.861 6.966 -16.279 1.00 75.62 444 ALA A N 1
ATOM 3335 C CA . ALA A 1 444 ? -21.332 5.673 -15.839 1.00 75.62 444 ALA A CA 1
ATOM 3336 C C . ALA A 1 444 ? -19.807 5.665 -15.608 1.00 75.62 444 ALA A C 1
ATOM 3338 O O . ALA A 1 444 ? -19.298 4.750 -14.975 1.00 75.62 444 ALA A O 1
ATOM 3339 N N . ILE A 1 445 ? -19.080 6.668 -16.113 1.00 82.06 445 ILE A N 1
ATOM 3340 C CA . ILE A 1 445 ? -17.614 6.805 -15.997 1.00 82.06 445 ILE A CA 1
ATOM 3341 C C . ILE A 1 445 ? -17.231 8.204 -15.492 1.00 82.06 445 ILE A C 1
ATOM 3343 O O . ILE A 1 445 ? -16.236 8.798 -15.913 1.00 82.06 445 ILE A O 1
ATOM 3347 N N . ALA A 1 446 ? -18.076 8.778 -14.636 1.00 89.00 446 ALA A N 1
ATOM 3348 C CA . ALA A 1 446 ? -17.869 10.112 -14.098 1.00 89.00 446 ALA A CA 1
ATOM 3349 C C . ALA A 1 446 ? -16.564 10.185 -13.283 1.00 89.00 446 ALA A C 1
ATOM 3351 O O . ALA A 1 446 ? -16.260 9.296 -12.492 1.00 89.00 446 ALA A O 1
ATOM 3352 N N . GLY A 1 447 ? -15.814 11.284 -13.432 1.00 92.25 447 GLY A N 1
ATOM 3353 C CA . GLY A 1 447 ? -14.600 11.531 -12.640 1.00 92.25 447 GLY A CA 1
ATOM 3354 C C . GLY A 1 447 ? -14.875 11.758 -11.148 1.00 92.25 447 GLY A C 1
ATOM 3355 O O . GLY A 1 447 ? -13.967 11.663 -10.332 1.00 92.25 447 GLY A O 1
ATOM 3356 N N . THR A 1 448 ? -16.129 12.022 -10.786 1.00 94.88 448 THR A N 1
ATOM 3357 C CA . THR A 1 448 ? -16.609 12.061 -9.406 1.00 94.88 448 THR A CA 1
ATOM 3358 C C . THR A 1 448 ? -17.969 11.377 -9.367 1.00 94.88 448 THR A C 1
ATOM 3360 O O . THR A 1 448 ? -18.869 11.772 -10.107 1.00 94.88 448 THR A O 1
ATOM 3363 N N . ALA A 1 449 ? -18.116 10.358 -8.523 1.00 95.31 449 ALA A N 1
ATOM 3364 C CA . ALA A 1 449 ? -19.413 9.793 -8.153 1.00 95.31 449 ALA A CA 1
ATOM 3365 C C . ALA A 1 449 ? -19.683 10.100 -6.683 1.00 95.31 449 ALA A C 1
ATOM 3367 O O . ALA A 1 449 ? -18.743 10.154 -5.886 1.00 95.31 449 ALA A O 1
ATOM 3368 N N . LEU A 1 450 ? -20.948 10.357 -6.366 1.00 96.44 450 LEU A N 1
ATOM 3369 C CA . LEU A 1 450 ? -21.382 10.818 -5.059 1.00 96.44 450 LEU A CA 1
ATOM 3370 C C . LEU A 1 450 ? -22.816 10.350 -4.813 1.00 96.44 450 LEU A C 1
ATOM 3372 O O . LEU A 1 450 ? -23.718 10.745 -5.548 1.00 96.44 450 LEU A O 1
ATOM 3376 N N . ASP A 1 451 ? -23.019 9.554 -3.768 1.00 96.38 451 ASP A N 1
ATOM 3377 C CA . ASP A 1 451 ? -24.325 9.041 -3.353 1.00 96.38 451 ASP A CA 1
ATOM 3378 C C . ASP A 1 451 ? -24.502 9.195 -1.840 1.00 96.38 451 ASP A C 1
ATOM 3380 O O . ASP A 1 451 ? -23.544 9.118 -1.064 1.00 96.38 451 ASP A O 1
ATOM 3384 N N . TRP A 1 452 ? -25.737 9.424 -1.396 1.00 96.81 452 TRP A N 1
ATOM 3385 C CA . TRP A 1 452 ? -26.057 9.544 0.023 1.00 96.81 452 TRP A CA 1
ATOM 3386 C C . TRP A 1 452 ? -27.526 9.262 0.312 1.00 96.81 452 TRP A C 1
ATOM 3388 O O . TRP A 1 452 ? -28.380 9.374 -0.566 1.00 96.81 452 TRP A O 1
ATOM 3398 N N . GLY A 1 453 ? -27.816 8.935 1.567 1.00 95.12 453 GLY A N 1
ATOM 3399 C CA . GLY A 1 453 ? -29.178 8.797 2.068 1.00 95.12 453 GLY A CA 1
ATOM 3400 C C . GLY A 1 453 ? -29.325 7.647 3.053 1.00 95.12 453 GLY A C 1
ATOM 3401 O O . GLY A 1 453 ? -28.340 7.079 3.530 1.00 95.12 453 GLY A O 1
ATOM 3402 N N . LEU A 1 454 ? -30.578 7.295 3.339 1.00 94.81 454 LEU A N 1
ATOM 3403 C CA . LEU A 1 454 ? -30.921 6.171 4.205 1.00 94.81 454 LEU A CA 1
ATOM 3404 C C . LEU A 1 454 ? -30.989 4.855 3.424 1.00 94.81 454 LEU A C 1
ATOM 3406 O O . LEU A 1 454 ? -31.622 4.775 2.369 1.00 94.81 454 LEU A O 1
ATOM 3410 N N . ILE A 1 455 ? -30.403 3.799 3.988 1.00 93.69 455 ILE A N 1
ATOM 3411 C CA . ILE A 1 455 ? -30.583 2.414 3.537 1.00 93.69 455 ILE A CA 1
ATOM 3412 C C . ILE A 1 455 ? -30.874 1.553 4.769 1.00 93.69 455 ILE A C 1
ATOM 3414 O O . ILE A 1 455 ? -30.026 1.387 5.644 1.00 93.69 455 ILE A O 1
ATOM 3418 N N . GLY A 1 456 ? -32.097 1.022 4.863 1.00 91.88 456 GLY A N 1
ATOM 3419 C CA . GLY A 1 456 ? -32.586 0.474 6.133 1.00 91.88 456 GLY A CA 1
ATOM 3420 C C . GLY A 1 456 ? -32.591 1.563 7.213 1.00 91.88 456 GLY A C 1
ATOM 3421 O O . GLY A 1 456 ? -32.950 2.701 6.933 1.00 91.88 456 GLY A O 1
ATOM 3422 N N . LYS A 1 457 ? -32.132 1.225 8.416 1.00 92.19 457 LYS A N 1
ATOM 3423 C CA . LYS A 1 457 ? -31.874 2.139 9.541 1.00 92.19 457 LYS A CA 1
ATOM 3424 C C . LYS A 1 457 ? -30.401 2.537 9.639 1.00 92.19 457 LYS A C 1
ATOM 3426 O O . LYS A 1 457 ? -29.857 2.687 10.734 1.00 92.19 457 LYS A O 1
ATOM 3431 N N . THR A 1 458 ? -29.741 2.655 8.493 1.00 94.12 458 THR A N 1
ATOM 3432 C CA . THR A 1 458 ? -28.375 3.167 8.393 1.00 94.12 458 THR A CA 1
ATOM 3433 C C . THR A 1 458 ? -28.359 4.401 7.511 1.00 94.12 458 THR A C 1
ATOM 3435 O O . THR A 1 458 ? -29.175 4.536 6.595 1.00 94.12 458 THR A O 1
ATOM 3438 N N . THR A 1 459 ? -27.416 5.295 7.778 1.00 95.81 459 THR A N 1
ATOM 3439 C CA . THR A 1 459 ? -27.156 6.464 6.938 1.00 95.81 459 THR A CA 1
ATOM 3440 C C . THR A 1 459 ? -25.878 6.230 6.153 1.00 95.81 459 THR A C 1
ATOM 3442 O O . THR A 1 459 ? -24.871 5.828 6.730 1.00 95.81 459 THR A O 1
ATOM 3445 N N . VAL A 1 460 ? -25.908 6.486 4.848 1.00 97.38 460 VAL A N 1
ATOM 3446 C CA . VAL A 1 460 ? -24.794 6.224 3.935 1.00 97.38 460 VAL A CA 1
ATOM 3447 C C . VAL A 1 460 ? -24.296 7.523 3.309 1.00 97.38 460 VAL A C 1
ATOM 3449 O O . VAL A 1 460 ? -25.075 8.409 2.937 1.00 97.38 460 VAL A O 1
ATOM 3452 N N . ARG A 1 461 ? -22.974 7.626 3.180 1.00 98.25 461 ARG A N 1
ATOM 3453 C CA . ARG A 1 461 ? -22.271 8.579 2.317 1.00 98.25 461 ARG A CA 1
ATOM 3454 C C . ARG A 1 461 ? -21.275 7.784 1.489 1.00 98.25 461 ARG A C 1
ATOM 3456 O O . ARG A 1 461 ? -20.483 7.036 2.050 1.00 98.25 461 ARG A O 1
ATOM 3463 N N . ALA A 1 462 ? -21.305 7.927 0.176 1.00 98.19 462 ALA A N 1
ATOM 3464 C CA . ALA A 1 462 ? -20.364 7.264 -0.708 1.00 98.19 462 ALA A CA 1
ATOM 3465 C C . ALA A 1 462 ? -19.820 8.266 -1.717 1.00 98.19 462 ALA A C 1
ATOM 3467 O O . ALA A 1 462 ? -20.581 9.042 -2.293 1.00 98.19 462 ALA A O 1
ATOM 3468 N N . ALA A 1 463 ? -18.507 8.269 -1.914 1.00 98.31 463 ALA A N 1
ATOM 3469 C CA . ALA A 1 463 ? -17.882 9.078 -2.943 1.00 98.31 463 ALA A CA 1
ATOM 3470 C C . ALA A 1 463 ? -16.691 8.353 -3.554 1.00 98.31 463 ALA A C 1
ATOM 3472 O O . ALA A 1 463 ? -16.005 7.584 -2.883 1.00 98.31 463 ALA A O 1
ATOM 3473 N N . SER A 1 464 ? -16.438 8.641 -4.825 1.00 97.50 464 SER A N 1
ATOM 3474 C CA . SER A 1 464 ? -15.263 8.164 -5.543 1.00 97.50 464 SER A CA 1
ATOM 3475 C C . SER A 1 464 ? -14.772 9.234 -6.503 1.00 97.50 464 SER A C 1
ATOM 3477 O O . SER A 1 464 ? -15.501 9.645 -7.414 1.00 97.50 464 SER A O 1
ATOM 3479 N N . VAL A 1 465 ? -13.555 9.711 -6.261 1.00 96.44 465 VAL A N 1
ATOM 3480 C CA . VAL A 1 465 ? -12.944 10.871 -6.910 1.00 96.44 465 VAL A CA 1
ATOM 3481 C C . VAL A 1 465 ? -11.730 10.425 -7.706 1.00 96.44 465 VAL A C 1
ATOM 3483 O O . VAL A 1 465 ? -10.842 9.762 -7.179 1.00 96.44 465 VAL A O 1
ATOM 3486 N N . ARG A 1 466 ? -11.676 10.834 -8.973 1.00 93.75 466 ARG A N 1
ATOM 3487 C CA . ARG A 1 466 ? -10.550 10.572 -9.860 1.00 93.75 466 ARG A CA 1
ATOM 3488 C C . ARG A 1 466 ? -9.287 11.275 -9.373 1.00 93.75 466 ARG A C 1
ATOM 3490 O O . ARG A 1 466 ? -9.265 12.488 -9.157 1.00 93.75 466 ARG A O 1
ATOM 3497 N N . GLY A 1 467 ? -8.221 10.502 -9.294 1.00 90.56 467 GLY A N 1
ATOM 3498 C CA . GLY A 1 467 ? -6.884 10.894 -8.934 1.00 90.56 467 GLY A CA 1
ATOM 3499 C C . GLY A 1 467 ? -6.271 11.893 -9.897 1.00 90.56 467 GLY A C 1
ATOM 3500 O O . GLY A 1 467 ? -6.709 12.122 -11.032 1.00 90.56 467 GLY A O 1
ATOM 3501 N N . ARG A 1 468 ? -5.208 12.524 -9.415 1.00 85.31 468 ARG A N 1
ATOM 3502 C CA . ARG A 1 468 ? -4.448 13.527 -10.155 1.00 85.31 468 ARG A CA 1
ATOM 3503 C C . ARG A 1 468 ? -3.606 12.906 -11.256 1.00 85.31 468 ARG A C 1
ATOM 3505 O O . ARG A 1 468 ? -3.489 13.539 -12.299 1.00 85.31 468 ARG A O 1
ATOM 3512 N N . THR A 1 469 ? -3.067 11.709 -11.035 1.00 83.75 469 THR A N 1
ATOM 3513 C CA . THR A 1 469 ? -2.312 10.964 -12.052 1.00 83.75 469 THR A CA 1
ATOM 3514 C C . THR A 1 469 ? -3.221 10.653 -13.240 1.00 83.75 469 THR A C 1
ATOM 3516 O O . THR A 1 469 ? -3.015 11.203 -14.318 1.00 83.75 469 THR A O 1
ATOM 3519 N N . HIS A 1 470 ? -4.349 9.971 -13.011 1.00 87.81 470 HIS A N 1
ATOM 3520 C CA . HIS A 1 470 ? -5.341 9.701 -14.061 1.00 87.81 470 HIS A CA 1
ATOM 3521 C C . HIS A 1 470 ? -5.882 10.980 -14.714 1.00 87.81 470 HIS A C 1
ATOM 3523 O O . HIS A 1 470 ? -6.056 11.059 -15.930 1.00 87.81 470 HIS A O 1
ATOM 3529 N N . SER A 1 471 ? -6.105 12.035 -13.926 1.00 87.94 471 SER A N 1
ATOM 3530 C CA . SER A 1 471 ? -6.498 13.337 -14.469 1.00 87.94 471 SER A CA 1
ATOM 3531 C C . SER A 1 471 ? -5.425 13.957 -15.365 1.00 87.94 471 SER A C 1
ATOM 3533 O O . SER A 1 471 ? -5.774 14.586 -16.359 1.00 87.94 471 SER A O 1
ATOM 3535 N N . TYR A 1 472 ? -4.142 13.815 -15.042 1.00 84.12 472 TYR A N 1
ATOM 3536 C CA . TYR A 1 472 ? -3.040 14.322 -15.858 1.00 84.12 472 TYR A CA 1
ATOM 3537 C C . TYR A 1 472 ? -2.902 13.545 -17.170 1.00 84.12 472 TYR A C 1
ATOM 3539 O O . TYR A 1 472 ? -2.752 14.159 -18.233 1.00 84.12 472 TYR A O 1
ATOM 3547 N N . ASP A 1 473 ? -3.040 12.223 -17.100 1.00 82.94 473 ASP A N 1
ATOM 3548 C CA . ASP A 1 473 ? -2.910 11.321 -18.246 1.00 82.94 473 ASP A CA 1
ATOM 3549 C C . ASP A 1 473 ? -4.150 11.333 -19.154 1.00 82.94 473 ASP A C 1
ATOM 3551 O O . ASP A 1 473 ? -4.064 11.038 -20.346 1.00 82.94 473 ASP A O 1
ATOM 3555 N N . GLY A 1 474 ? -5.290 11.807 -18.642 1.00 86.88 474 GLY A N 1
ATOM 3556 C CA . GLY A 1 474 ? -6.567 11.760 -19.355 1.00 86.88 474 GLY A CA 1
ATOM 3557 C C . GLY A 1 474 ? -7.197 10.372 -19.309 1.00 86.88 474 GLY A C 1
ATOM 3558 O O . GLY A 1 474 ? -7.909 9.985 -20.229 1.00 86.88 474 GLY A O 1
ATOM 3559 N N . GLU A 1 475 ? -6.941 9.629 -18.241 1.00 88.81 475 GLU A N 1
ATOM 3560 C CA . GLU A 1 475 ? -7.514 8.314 -17.986 1.00 88.81 475 GLU A CA 1
ATOM 3561 C C . GLU A 1 475 ? -8.817 8.437 -17.176 1.00 88.81 475 GLU A C 1
ATOM 3563 O O . GLU A 1 475 ? -9.039 9.446 -16.482 1.00 88.81 475 GLU A O 1
ATOM 3568 N N . PRO A 1 476 ? -9.748 7.474 -17.312 1.00 90.44 476 PRO A N 1
ATOM 3569 C CA . PRO A 1 476 ? -10.943 7.418 -16.479 1.00 90.44 476 PRO A CA 1
ATOM 3570 C C . PRO A 1 476 ? -10.580 7.121 -15.020 1.00 90.44 476 PRO A C 1
ATOM 3572 O O . PRO A 1 476 ? -9.473 6.691 -14.713 1.00 90.44 476 PRO A O 1
ATOM 3575 N N . ARG A 1 477 ? -11.544 7.342 -14.125 1.00 93.88 477 ARG A N 1
ATOM 3576 C CA . ARG A 1 477 ? -11.463 6.829 -12.759 1.00 93.88 477 ARG A CA 1
ATOM 3577 C C . ARG A 1 477 ? -11.484 5.298 -12.806 1.00 93.88 477 ARG A C 1
ATOM 3579 O O . ARG A 1 477 ? -12.363 4.731 -13.455 1.00 93.88 477 ARG A O 1
ATOM 3586 N N . GLN A 1 478 ? -10.528 4.667 -12.150 1.00 93.94 478 GLN A N 1
ATOM 3587 C CA . GLN A 1 478 ? -10.327 3.229 -12.062 1.00 93.94 478 GLN A CA 1
ATOM 3588 C C . GLN A 1 478 ? -10.974 2.618 -10.810 1.00 93.94 478 GLN A C 1
ATOM 3590 O O . GLN A 1 478 ? -11.216 1.415 -10.795 1.00 93.94 478 GLN A O 1
ATOM 3595 N N . ASP A 1 479 ? -11.366 3.439 -9.834 1.00 96.38 479 ASP A N 1
ATOM 3596 C CA . ASP A 1 479 ? -12.157 3.000 -8.683 1.00 96.38 479 ASP A CA 1
ATOM 3597 C C . ASP A 1 479 ? -13.667 2.874 -8.963 1.00 96.38 479 ASP A C 1
ATOM 3599 O O . ASP A 1 479 ? -14.276 3.653 -9.718 1.00 96.38 479 ASP A O 1
ATOM 3603 N N . ALA A 1 480 ? -14.317 1.962 -8.235 1.00 96.62 480 ALA A N 1
ATOM 3604 C CA . ALA A 1 480 ? -15.770 1.841 -8.179 1.00 96.62 480 ALA A CA 1
ATOM 3605 C C . ALA A 1 480 ? -16.279 1.526 -6.763 1.00 96.62 480 ALA A C 1
ATOM 3607 O O . ALA A 1 480 ? -15.623 0.852 -5.972 1.00 96.62 480 ALA A O 1
ATOM 3608 N N . TYR A 1 481 ? -17.504 1.957 -6.462 1.00 98.19 481 TYR A N 1
ATOM 3609 C CA . TYR A 1 481 ? -18.240 1.516 -5.279 1.00 98.19 481 TYR A CA 1
ATOM 3610 C C . TYR A 1 481 ? -19.688 1.203 -5.623 1.00 98.19 481 TYR A C 1
ATOM 3612 O O . TYR A 1 481 ? -20.215 1.630 -6.652 1.00 98.19 481 TYR A O 1
ATOM 3620 N N . GLY A 1 482 ? -20.352 0.492 -4.721 1.00 98.00 482 GLY A N 1
ATOM 3621 C CA . GLY A 1 482 ? -21.790 0.331 -4.766 1.00 98.00 482 GLY A CA 1
ATOM 3622 C C . GLY A 1 482 ? -22.355 -0.079 -3.416 1.00 98.00 482 GLY A C 1
ATOM 3623 O O . GLY A 1 482 ? -21.690 -0.742 -2.620 1.00 98.00 482 GLY A O 1
ATOM 3624 N N . VAL A 1 483 ? -23.591 0.338 -3.155 1.00 98.06 483 VAL A N 1
ATOM 3625 C CA . VAL A 1 483 ? -24.311 0.038 -1.917 1.00 98.06 483 VAL A CA 1
ATOM 3626 C C . VAL A 1 483 ? -25.731 -0.376 -2.262 1.00 98.06 483 VAL A C 1
ATOM 3628 O O . VAL A 1 483 ? -26.358 0.215 -3.141 1.00 98.06 483 VAL A O 1
ATOM 3631 N N . ARG A 1 484 ? -26.258 -1.387 -1.574 1.00 96.44 484 ARG A N 1
ATOM 3632 C CA . ARG A 1 484 ? -27.659 -1.782 -1.704 1.00 96.44 484 ARG A CA 1
ATOM 3633 C C . ARG A 1 484 ? -28.234 -2.317 -0.403 1.00 96.44 484 ARG A C 1
ATOM 3635 O O . ARG A 1 484 ? -27.515 -2.828 0.449 1.00 96.44 484 ARG A O 1
ATOM 3642 N N . LEU A 1 485 ? -29.557 -2.287 -0.318 1.00 97.19 485 LEU A N 1
ATOM 3643 C CA . LEU A 1 485 ? -30.307 -3.125 0.608 1.00 97.19 485 LEU A CA 1
ATOM 3644 C C . LEU A 1 485 ? -30.474 -4.524 -0.008 1.00 97.19 485 LEU A C 1
ATOM 3646 O O . LEU A 1 485 ? -30.728 -4.646 -1.215 1.00 97.19 485 LEU A O 1
ATOM 3650 N N . SER A 1 486 ? -30.333 -5.567 0.805 1.00 96.38 486 SER A N 1
ATOM 3651 C CA . SER A 1 486 ? -30.650 -6.932 0.394 1.00 96.38 486 SER A CA 1
ATOM 3652 C C . SER A 1 486 ? -32.138 -7.068 0.061 1.00 96.38 486 SER A C 1
ATOM 3654 O O . SER A 1 486 ? -32.986 -6.335 0.578 1.00 96.38 486 SER A O 1
ATOM 3656 N N . SER A 1 487 ? -32.481 -8.022 -0.797 1.00 94.69 487 SER A N 1
ATOM 3657 C CA . SER A 1 487 ? -33.846 -8.286 -1.259 1.00 94.69 487 SER A CA 1
ATOM 3658 C C . SER A 1 487 ? -34.790 -8.661 -0.112 1.00 94.69 487 SER A C 1
ATOM 3660 O O . SER A 1 487 ? -35.971 -8.316 -0.136 1.00 94.69 487 SER A O 1
ATOM 3662 N N . ASP A 1 488 ? -34.266 -9.303 0.934 1.00 91.81 488 ASP A N 1
ATOM 3663 C CA . ASP A 1 488 ? -34.993 -9.606 2.173 1.00 91.81 488 ASP A CA 1
ATOM 3664 C C . ASP A 1 488 ? -35.007 -8.448 3.190 1.00 91.81 488 ASP A C 1
ATOM 3666 O O . ASP A 1 488 ? -35.591 -8.575 4.266 1.00 91.81 488 ASP A O 1
ATOM 3670 N N . ARG A 1 489 ? -34.379 -7.316 2.845 1.00 94.12 489 ARG A N 1
ATOM 3671 C CA . ARG A 1 489 ? -34.261 -6.085 3.637 1.00 94.12 489 ARG A CA 1
ATOM 3672 C C . ARG A 1 489 ? -33.539 -6.231 4.975 1.00 94.12 489 ARG A C 1
ATOM 3674 O O . ARG A 1 489 ? -33.602 -5.317 5.792 1.00 94.12 489 ARG A O 1
ATOM 3681 N N . ARG A 1 490 ? -32.859 -7.352 5.220 1.00 94.06 490 ARG A N 1
ATOM 3682 C CA . ARG A 1 490 ? -32.160 -7.604 6.490 1.00 94.06 490 ARG A CA 1
ATOM 3683 C C . ARG A 1 490 ? -30.745 -7.045 6.520 1.00 94.06 490 ARG A C 1
ATOM 3685 O O . ARG A 1 490 ? -30.215 -6.846 7.613 1.00 94.06 490 ARG A O 1
ATOM 3692 N N . TRP A 1 491 ? -30.148 -6.787 5.360 1.00 96.56 491 TRP A N 1
ATOM 3693 C CA . TRP A 1 491 ? -28.736 -6.449 5.244 1.00 96.56 491 TRP A CA 1
ATOM 3694 C C . TRP A 1 491 ? -28.504 -5.245 4.337 1.00 96.56 491 TRP A C 1
ATOM 3696 O O . TRP A 1 491 ? -29.122 -5.114 3.284 1.00 96.56 491 TRP A O 1
ATOM 3706 N N . VAL A 1 492 ? -27.566 -4.390 4.722 1.00 97.19 492 VAL A N 1
ATOM 3707 C CA . VAL A 1 492 ? -26.921 -3.419 3.842 1.00 97.19 492 VAL A CA 1
ATOM 3708 C C . VAL A 1 492 ? -25.647 -4.062 3.315 1.00 97.19 492 VAL A C 1
ATOM 3710 O O . VAL A 1 492 ? -24.807 -4.518 4.090 1.00 97.19 492 VAL A O 1
ATOM 3713 N N . ILE A 1 493 ? -25.521 -4.121 1.995 1.00 98.31 493 ILE A N 1
ATOM 3714 C CA . ILE A 1 493 ? -24.355 -4.651 1.293 1.00 98.31 493 ILE A CA 1
ATOM 3715 C C . ILE A 1 493 ? -23.631 -3.454 0.692 1.00 98.31 493 ILE A C 1
ATOM 3717 O O . ILE A 1 493 ? -24.223 -2.720 -0.099 1.00 98.31 493 ILE A O 1
ATOM 3721 N N . ALA A 1 494 ? -22.367 -3.265 1.046 1.00 98.38 494 ALA A N 1
ATOM 3722 C CA . ALA A 1 494 ? -21.521 -2.241 0.451 1.00 98.38 494 ALA A CA 1
ATOM 3723 C C . ALA A 1 494 ? -20.240 -2.864 -0.092 1.00 98.38 494 ALA A C 1
ATOM 3725 O O . ALA A 1 494 ? -19.676 -3.775 0.512 1.00 98.38 494 ALA A O 1
ATOM 3726 N N . VAL A 1 495 ? -19.812 -2.392 -1.256 1.00 98.56 495 VAL A N 1
ATOM 3727 C CA . VAL A 1 495 ? -18.680 -2.939 -1.999 1.00 98.56 495 VAL A CA 1
ATOM 3728 C C . VAL A 1 495 ? -17.846 -1.791 -2.549 1.00 98.56 495 VAL A C 1
ATOM 3730 O O . VAL A 1 495 ? -18.399 -0.837 -3.094 1.00 98.56 495 VAL A O 1
ATOM 3733 N N . VAL A 1 496 ? -16.528 -1.900 -2.427 1.00 98.56 496 VAL A N 1
ATOM 3734 C CA . VAL A 1 496 ? -15.536 -1.006 -3.036 1.00 98.56 496 VAL A CA 1
ATOM 3735 C C . VAL A 1 496 ? -14.530 -1.854 -3.808 1.00 98.56 496 VAL A C 1
ATOM 3737 O O . VAL A 1 496 ? -14.163 -2.940 -3.357 1.00 98.56 496 VAL A O 1
ATOM 3740 N N . ALA A 1 497 ? -14.111 -1.367 -4.969 1.00 97.31 497 ALA A N 1
ATOM 3741 C CA . ALA A 1 497 ? -13.095 -1.980 -5.810 1.00 97.31 497 ALA A CA 1
ATOM 3742 C C . ALA A 1 497 ? -12.102 -0.914 -6.284 1.00 97.31 497 ALA A C 1
ATOM 3744 O O . ALA A 1 497 ? -12.519 0.156 -6.732 1.00 97.31 497 ALA A O 1
ATOM 3745 N N . ASP A 1 498 ? -10.818 -1.244 -6.189 1.00 95.50 498 ASP A N 1
ATOM 3746 C CA . ASP A 1 498 ? -9.685 -0.436 -6.641 1.00 95.50 498 ASP A CA 1
ATOM 3747 C C . ASP A 1 498 ? -9.114 -1.053 -7.917 1.00 95.50 498 ASP A C 1
ATOM 3749 O O . ASP A 1 498 ? -8.798 -2.251 -7.956 1.00 95.50 498 ASP A O 1
ATOM 3753 N N . GLY A 1 499 ? -9.069 -0.289 -8.999 1.00 91.50 499 GLY A N 1
ATOM 3754 C CA . GLY A 1 499 ? -8.516 -0.757 -10.261 1.00 91.50 499 GLY A CA 1
ATOM 3755 C C . GLY A 1 499 ? -6.990 -0.739 -10.217 1.00 91.50 499 GLY A C 1
ATOM 3756 O O . GLY A 1 499 ? -6.388 0.309 -10.040 1.00 91.50 499 GLY A O 1
ATOM 3757 N N . LEU A 1 500 ? -6.330 -1.878 -10.457 1.00 85.62 500 LEU A N 1
ATOM 3758 C CA . LEU A 1 500 ? -4.864 -1.902 -10.429 1.00 85.62 500 LEU A CA 1
ATOM 3759 C C . LEU A 1 500 ? -4.304 -1.069 -11.592 1.00 85.62 500 LEU A C 1
ATOM 3761 O O . LEU A 1 500 ? -4.448 -1.471 -12.745 1.00 85.62 500 LEU A O 1
ATOM 3765 N N . GLY A 1 501 ? -3.541 -0.011 -11.302 1.00 76.19 501 GLY A N 1
ATOM 3766 C CA . GLY A 1 501 ? -2.932 0.853 -12.331 1.00 76.19 501 GLY A CA 1
ATOM 3767 C C . GLY A 1 501 ? -1.939 0.156 -13.282 1.00 76.19 501 GLY A C 1
ATOM 3768 O O . GLY A 1 501 ? -1.548 0.706 -14.307 1.00 76.19 501 GLY A O 1
ATOM 3769 N N . SER A 1 502 ? -1.532 -1.084 -12.981 1.00 69.50 502 SER A N 1
ATOM 3770 C CA . SER A 1 502 ? -0.731 -1.934 -13.883 1.00 69.50 502 SER A CA 1
ATOM 3771 C C . SER A 1 502 ? -1.569 -2.757 -14.876 1.00 69.50 502 SER A C 1
ATOM 3773 O O . SER A 1 502 ? -1.015 -3.397 -15.777 1.00 69.50 502 SER A O 1
ATOM 3775 N N . ALA A 1 503 ? -2.893 -2.771 -14.714 1.00 71.62 503 ALA A N 1
ATOM 3776 C CA . ALA A 1 503 ? -3.827 -3.548 -15.511 1.00 71.62 503 ALA A CA 1
ATOM 3777 C C . ALA A 1 503 ? -4.417 -2.732 -16.665 1.00 71.62 503 ALA A C 1
ATOM 3779 O O . ALA A 1 503 ? -4.636 -1.528 -16.583 1.00 71.62 503 ALA A O 1
ATOM 3780 N N . VAL A 1 504 ? -4.737 -3.419 -17.762 1.00 74.69 504 VAL A N 1
ATOM 3781 C CA . VAL A 1 504 ? -5.474 -2.808 -18.872 1.00 74.69 504 VAL A CA 1
ATOM 3782 C C . VAL A 1 504 ? -6.956 -2.786 -18.520 1.00 74.69 504 VAL A C 1
ATOM 3784 O O . VAL A 1 504 ? -7.516 -3.821 -18.154 1.00 74.69 504 VAL A O 1
ATOM 3787 N N . ARG A 1 505 ? -7.596 -1.627 -18.709 1.00 76.25 505 ARG A N 1
ATOM 3788 C CA . ARG A 1 505 ? -9.036 -1.420 -18.485 1.00 76.25 505 ARG A CA 1
ATOM 3789 C C . ARG A 1 505 ? -9.466 -1.701 -17.037 1.00 76.25 505 ARG A C 1
ATOM 3791 O O . ARG A 1 505 ? -10.481 -2.364 -16.793 1.00 76.25 505 ARG A O 1
ATOM 3798 N N . ALA A 1 506 ? -8.661 -1.236 -16.082 1.00 87.25 506 ALA A N 1
ATOM 3799 C CA . ALA A 1 506 ? -8.895 -1.401 -14.651 1.00 87.25 506 ALA A CA 1
ATOM 3800 C C . ALA A 1 506 ? -10.250 -0.813 -14.206 1.00 87.25 506 ALA A C 1
ATOM 3802 O O . ALA A 1 506 ? -10.946 -1.422 -13.396 1.00 87.25 506 ALA A O 1
ATOM 3803 N N . GLU A 1 507 ? -10.704 0.270 -14.843 1.00 88.62 507 GLU A N 1
ATOM 3804 C CA . GLU A 1 507 ? -12.016 0.887 -14.621 1.00 88.62 507 GLU A CA 1
ATOM 3805 C C . GLU A 1 507 ? -13.187 -0.058 -14.921 1.00 88.62 507 GLU A C 1
ATOM 3807 O O . GLU A 1 507 ? -14.205 -0.068 -14.221 1.00 88.62 507 GLU A O 1
ATOM 3812 N N . ILE A 1 508 ? -13.044 -0.903 -15.947 1.00 87.56 508 ILE A N 1
ATOM 3813 C CA . ILE A 1 508 ? -14.070 -1.881 -16.322 1.00 87.56 508 ILE A CA 1
ATOM 3814 C C . ILE A 1 508 ? -14.015 -3.085 -15.391 1.00 87.56 508 ILE A C 1
ATOM 3816 O O . ILE A 1 508 ? -15.069 -3.606 -15.025 1.00 87.56 508 ILE A O 1
ATOM 3820 N N . ALA A 1 509 ? -12.817 -3.489 -14.961 1.00 91.12 509 ALA A N 1
ATOM 3821 C CA . ALA A 1 509 ? -12.652 -4.539 -13.964 1.00 91.12 509 ALA A CA 1
ATOM 3822 C C . ALA A 1 509 ? -13.336 -4.160 -12.641 1.00 91.12 509 ALA A C 1
ATOM 3824 O O . ALA A 1 509 ? -14.193 -4.912 -12.178 1.00 91.12 509 ALA A O 1
ATOM 3825 N N . ALA A 1 510 ? -13.032 -2.980 -12.090 1.00 94.44 510 ALA A N 1
ATOM 3826 C CA . ALA A 1 510 ? -13.613 -2.486 -10.842 1.00 94.44 510 ALA A CA 1
ATOM 3827 C C . ALA A 1 510 ? -15.141 -2.344 -10.936 1.00 94.44 510 ALA A C 1
ATOM 3829 O O . ALA A 1 510 ? -15.880 -2.858 -10.092 1.00 94.44 510 ALA A O 1
ATOM 3830 N N . THR A 1 511 ? -15.641 -1.730 -12.016 1.00 93.00 511 THR A N 1
ATOM 3831 C CA . THR A 1 511 ? -17.086 -1.553 -12.244 1.00 93.00 511 THR A CA 1
ATOM 3832 C C . THR A 1 511 ? -17.818 -2.895 -12.344 1.00 93.00 511 THR A C 1
ATOM 3834 O O . THR A 1 511 ? -18.864 -3.088 -11.718 1.00 93.00 511 THR A O 1
ATOM 3837 N N . ALA A 1 512 ? -17.271 -3.847 -13.107 1.00 91.38 512 ALA A N 1
ATOM 3838 C CA . ALA A 1 512 ? -17.850 -5.180 -13.239 1.00 91.38 512 ALA A CA 1
ATOM 3839 C C . ALA A 1 512 ? -17.828 -5.939 -11.906 1.00 91.38 512 ALA A C 1
ATOM 3841 O O . ALA A 1 512 ? -18.818 -6.588 -11.559 1.00 91.38 512 ALA A O 1
ATOM 3842 N N . ALA A 1 513 ? -16.733 -5.829 -11.150 1.00 96.25 513 ALA A N 1
ATOM 3843 C CA . ALA A 1 513 ? -16.575 -6.482 -9.859 1.00 96.25 513 ALA A CA 1
ATOM 3844 C C . ALA A 1 513 ? -17.630 -6.007 -8.855 1.00 96.25 513 ALA A C 1
ATOM 3846 O O . ALA A 1 513 ? -18.346 -6.834 -8.292 1.00 96.25 513 ALA A O 1
ATOM 3847 N N . VAL A 1 514 ? -17.798 -4.688 -8.700 1.00 97.31 514 VAL A N 1
ATOM 3848 C CA . VAL A 1 514 ? -18.808 -4.090 -7.812 1.00 97.31 514 VAL A CA 1
ATOM 3849 C C . VAL A 1 514 ? -20.219 -4.520 -8.205 1.00 97.31 514 VAL A C 1
ATOM 3851 O O . VAL A 1 514 ? -20.964 -5.034 -7.368 1.00 97.31 514 VAL A O 1
ATOM 3854 N N . ALA A 1 515 ? -20.594 -4.350 -9.478 1.00 93.94 515 ALA A N 1
ATOM 3855 C CA . ALA A 1 515 ? -21.944 -4.668 -9.940 1.00 93.94 515 ALA A CA 1
ATOM 3856 C C . ALA A 1 515 ? -22.293 -6.146 -9.701 1.00 93.94 515 ALA A C 1
ATOM 3858 O O . ALA A 1 515 ? -23.401 -6.484 -9.278 1.00 93.94 515 ALA A O 1
ATOM 3859 N N . ARG A 1 516 ? -21.330 -7.041 -9.939 1.00 95.94 516 ARG A N 1
ATOM 3860 C CA . ARG A 1 516 ? -21.516 -8.484 -9.770 1.00 95.94 516 ARG A CA 1
ATOM 3861 C C . ARG A 1 516 ? -21.499 -8.905 -8.312 1.00 95.94 516 ARG A C 1
ATOM 3863 O O . ARG A 1 516 ? -22.331 -9.728 -7.940 1.00 95.94 516 ARG A O 1
ATOM 3870 N N . ALA A 1 517 ? -20.642 -8.310 -7.487 1.00 97.75 517 ALA A N 1
ATOM 3871 C CA . ALA A 1 517 ? -20.622 -8.545 -6.049 1.00 97.75 517 ALA A CA 1
ATOM 3872 C C . ALA A 1 517 ? -21.978 -8.218 -5.411 1.00 97.75 517 ALA A C 1
ATOM 3874 O O . ALA A 1 517 ? -22.535 -9.051 -4.703 1.00 97.75 517 ALA A O 1
ATOM 3875 N N . LEU A 1 518 ? -22.563 -7.058 -5.730 1.00 97.50 518 LEU A N 1
ATOM 3876 C CA . LEU A 1 518 ? -23.871 -6.653 -5.204 1.00 97.50 518 LEU A CA 1
ATOM 3877 C C . LEU A 1 518 ? -25.010 -7.614 -5.577 1.00 97.50 518 LEU A C 1
ATOM 3879 O O . LEU A 1 518 ? -25.943 -7.787 -4.795 1.00 97.50 518 LEU A O 1
ATOM 3883 N N . SER A 1 519 ? -24.972 -8.213 -6.770 1.00 95.62 519 SER A N 1
ATOM 3884 C CA . SER A 1 519 ? -25.972 -9.205 -7.187 1.00 95.62 519 SER A CA 1
ATOM 3885 C C . SER A 1 519 ? -25.742 -10.546 -6.496 1.00 95.62 519 SER A C 1
ATOM 3887 O O . SER A 1 519 ? -26.656 -11.079 -5.883 1.00 95.62 519 SER A O 1
ATOM 3889 N N . ILE A 1 520 ? -24.514 -11.072 -6.564 1.00 95.88 520 ILE A N 1
ATOM 3890 C CA . ILE A 1 520 ? -24.171 -12.403 -6.051 1.00 95.88 520 ILE A CA 1
ATOM 3891 C C . ILE A 1 520 ? -24.364 -12.473 -4.536 1.00 95.88 520 ILE A C 1
ATOM 3893 O O . ILE A 1 520 ? -24.951 -13.431 -4.044 1.00 95.88 520 ILE A O 1
ATOM 3897 N N . ILE A 1 521 ? -23.899 -11.458 -3.800 1.00 97.56 521 ILE A N 1
ATOM 3898 C CA . ILE A 1 521 ? -24.027 -11.432 -2.340 1.00 97.56 521 ILE A CA 1
ATOM 3899 C C . ILE A 1 521 ? -25.503 -11.372 -1.935 1.00 97.56 521 ILE A C 1
ATOM 3901 O O . ILE A 1 521 ? -25.900 -12.063 -1.005 1.00 97.56 521 ILE A O 1
ATOM 3905 N N . ASP A 1 522 ? -26.327 -10.591 -2.636 1.00 96.88 522 ASP A N 1
ATOM 3906 C CA . ASP A 1 522 ? -27.764 -10.521 -2.355 1.00 96.88 522 ASP A CA 1
ATOM 3907 C C . ASP A 1 522 ? -28.477 -11.862 -2.592 1.00 96.88 522 ASP A C 1
ATOM 3909 O O . ASP A 1 522 ? -29.198 -12.345 -1.716 1.00 96.88 522 ASP A O 1
ATOM 3913 N N . ASP A 1 523 ? -28.226 -12.489 -3.746 1.00 94.19 523 ASP A N 1
ATOM 3914 C CA . ASP A 1 523 ? -28.807 -13.787 -4.103 1.00 94.19 523 ASP A CA 1
ATOM 3915 C C . ASP A 1 523 ? -28.417 -14.876 -3.086 1.00 94.19 523 ASP A C 1
ATOM 3917 O O . ASP A 1 523 ? -29.252 -15.673 -2.641 1.00 94.19 523 ASP A O 1
ATOM 3921 N N . ASP A 1 524 ? -27.147 -14.895 -2.677 1.00 92.25 524 ASP A N 1
ATOM 3922 C CA . ASP A 1 524 ? -26.622 -15.902 -1.761 1.00 92.25 524 ASP A CA 1
ATOM 3923 C C . ASP A 1 524 ? -27.093 -15.647 -0.313 1.00 92.25 524 ASP A C 1
ATOM 3925 O O . ASP A 1 524 ? -27.432 -16.604 0.389 1.00 92.25 524 ASP A O 1
ATOM 3929 N N . LEU A 1 525 ? -27.230 -14.382 0.124 1.00 93.38 525 LEU A N 1
ATOM 3930 C CA . LEU A 1 525 ? -27.775 -14.017 1.446 1.00 93.38 525 LEU A CA 1
ATOM 3931 C C . LEU A 1 525 ? -29.228 -14.468 1.634 1.00 93.38 525 LEU A C 1
ATOM 3933 O O . LEU A 1 525 ? -29.630 -14.793 2.758 1.00 93.38 525 LEU A O 1
ATOM 3937 N N . ALA A 1 526 ? -30.012 -14.508 0.552 1.00 88.25 526 ALA A N 1
ATOM 3938 C CA . ALA A 1 526 ? -31.374 -15.033 0.578 1.00 88.25 526 ALA A CA 1
ATOM 3939 C C . ALA A 1 526 ? -31.414 -16.544 0.884 1.00 88.25 526 ALA A C 1
ATOM 3941 O O . ALA A 1 526 ? -32.424 -17.045 1.385 1.00 88.25 526 ALA A O 1
ATOM 3942 N N . THR A 1 527 ? -30.319 -17.262 0.611 1.00 87.81 527 THR A N 1
ATOM 3943 C CA . THR A 1 527 ? -30.211 -18.716 0.786 1.00 87.81 527 THR A CA 1
ATOM 3944 C C . THR A 1 527 ? -29.480 -19.093 2.077 1.00 87.81 527 THR A C 1
ATOM 3946 O O . THR A 1 527 ? -30.009 -19.872 2.872 1.00 87.81 527 THR A O 1
ATOM 3949 N N . ASP A 1 528 ? -28.283 -18.545 2.309 1.00 86.38 528 ASP A N 1
ATOM 3950 C CA . ASP A 1 528 ? -27.492 -18.758 3.525 1.00 86.38 528 ASP A CA 1
ATOM 3951 C C . ASP A 1 528 ? -26.817 -17.446 3.970 1.00 86.38 528 ASP A C 1
ATOM 3953 O O . ASP A 1 528 ? -25.890 -16.970 3.310 1.00 86.38 528 ASP A O 1
ATOM 3957 N N . PRO A 1 529 ? -27.202 -16.875 5.128 1.00 81.31 529 PRO A N 1
ATOM 3958 C CA . PRO A 1 529 ? -26.614 -15.635 5.628 1.00 81.31 529 PRO A CA 1
ATOM 3959 C C . PRO A 1 529 ? -25.124 -15.751 5.994 1.00 81.31 529 PRO A C 1
ATOM 3961 O O . PRO A 1 529 ? -24.496 -14.740 6.295 1.00 81.31 529 PRO A O 1
ATOM 3964 N N . ARG A 1 530 ? -24.538 -16.958 6.025 1.00 82.50 530 ARG A N 1
ATOM 3965 C CA . ARG A 1 530 ? -23.104 -17.125 6.304 1.00 82.50 530 ARG A CA 1
ATOM 3966 C C . ARG A 1 530 ? -22.207 -16.763 5.126 1.00 82.50 530 ARG A C 1
ATOM 3968 O O . ARG A 1 530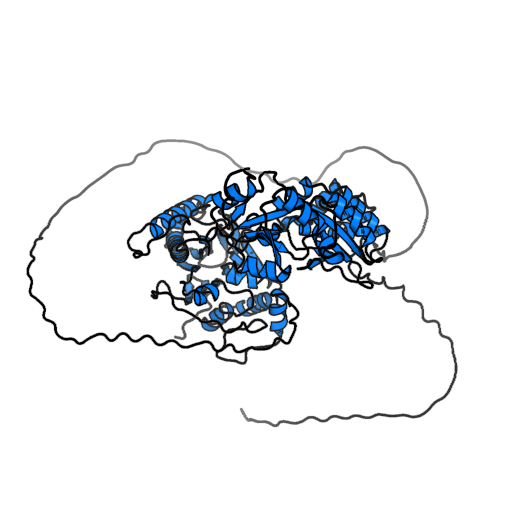 ? -21.090 -16.330 5.406 1.00 82.50 530 ARG A O 1
ATOM 3975 N N . LEU A 1 531 ? -22.713 -16.921 3.897 1.00 86.19 531 LEU A N 1
ATOM 3976 C CA . LEU A 1 531 ? -22.015 -16.783 2.614 1.00 86.19 531 LEU A CA 1
ATOM 3977 C C . LEU A 1 531 ? -20.764 -17.670 2.466 1.00 86.19 531 LEU A C 1
ATOM 3979 O O . LEU A 1 531 ? -19.876 -17.690 3.317 1.00 86.19 531 LEU A O 1
ATOM 3983 N N . ASP A 1 532 ? -20.646 -18.363 1.332 1.00 86.19 532 ASP A N 1
ATOM 3984 C CA . ASP A 1 532 ? -19.369 -18.953 0.917 1.00 86.19 532 ASP A CA 1
ATOM 3985 C C . ASP A 1 532 ? -18.575 -17.904 0.133 1.00 86.19 532 ASP A C 1
ATOM 3987 O O . ASP A 1 532 ? -18.644 -17.813 -1.092 1.00 86.19 532 ASP A O 1
ATOM 3991 N N . TRP A 1 533 ? -17.834 -17.076 0.866 1.00 89.94 533 TRP A N 1
ATOM 3992 C CA . TRP A 1 533 ? -17.078 -15.967 0.289 1.00 89.94 533 TRP A CA 1
ATOM 3993 C C . TRP A 1 533 ? -16.060 -16.398 -0.765 1.00 89.94 533 TRP A C 1
ATOM 3995 O O . TRP A 1 533 ? -15.797 -15.630 -1.683 1.00 89.94 533 TRP A O 1
ATOM 4005 N N . TYR A 1 534 ? -15.517 -17.614 -0.686 1.00 82.69 534 TYR A N 1
ATOM 4006 C CA . TYR A 1 534 ? -14.624 -18.114 -1.727 1.00 82.69 534 TYR A CA 1
ATOM 4007 C C . TYR A 1 534 ? -15.375 -18.297 -3.052 1.00 82.69 534 TYR A C 1
ATOM 4009 O O . TYR A 1 534 ? -14.948 -17.773 -4.082 1.00 82.69 534 TYR A O 1
ATOM 4017 N N . GLN A 1 535 ? -16.535 -18.963 -3.020 1.00 81.06 535 GLN A N 1
ATOM 4018 C CA . GLN A 1 535 ? -17.377 -19.133 -4.210 1.00 81.06 535 GLN A CA 1
ATOM 4019 C C . GLN A 1 535 ? -17.924 -17.802 -4.735 1.00 81.06 535 GLN A C 1
ATOM 4021 O O . GLN A 1 535 ? -18.005 -17.602 -5.948 1.00 81.06 535 GLN A O 1
ATOM 4026 N N . VAL A 1 536 ? -18.262 -16.872 -3.837 1.00 90.38 536 VAL A N 1
ATOM 4027 C CA . VAL A 1 536 ? -18.646 -15.503 -4.207 1.00 90.38 536 VAL A CA 1
ATOM 4028 C C . VAL A 1 536 ? -17.511 -14.833 -4.992 1.00 90.38 536 VAL A C 1
ATOM 4030 O O . VAL A 1 536 ? -17.751 -14.354 -6.102 1.00 90.38 536 VAL A O 1
ATOM 4033 N N . MET A 1 537 ? -16.271 -14.860 -4.485 1.00 91.06 537 MET A N 1
ATOM 4034 C CA . MET A 1 537 ? -15.119 -14.261 -5.174 1.00 91.06 537 MET A CA 1
ATOM 4035 C C . MET A 1 537 ? -14.792 -14.953 -6.505 1.00 91.06 537 MET A C 1
ATOM 4037 O O . MET A 1 537 ? -14.465 -14.265 -7.472 1.00 91.06 537 MET A O 1
ATOM 4041 N N . GLU A 1 538 ? -14.919 -16.282 -6.606 1.00 85.75 538 GLU A N 1
ATOM 4042 C CA . GLU A 1 538 ? -14.748 -17.001 -7.880 1.00 85.75 538 GLU A CA 1
ATOM 4043 C C . GLU A 1 538 ? -15.784 -16.579 -8.932 1.00 85.75 538 GLU A C 1
ATOM 4045 O O . GLU A 1 538 ? -15.433 -16.329 -10.088 1.00 85.75 538 GLU A O 1
ATOM 4050 N N . ARG A 1 539 ? -17.059 -16.443 -8.545 1.00 90.38 539 ARG A N 1
ATOM 4051 C CA . ARG A 1 539 ? -18.124 -15.989 -9.456 1.00 90.38 539 ARG A CA 1
ATOM 4052 C C . ARG A 1 539 ? -17.901 -14.545 -9.911 1.00 90.38 539 ARG A C 1
ATOM 4054 O O . ARG A 1 539 ? -18.127 -14.234 -11.081 1.00 90.38 539 ARG A O 1
ATOM 4061 N N . ILE A 1 540 ? -17.423 -13.675 -9.019 1.00 93.75 540 ILE A N 1
ATOM 4062 C CA . ILE A 1 540 ? -17.060 -12.290 -9.358 1.00 93.75 540 ILE A CA 1
ATOM 4063 C C . ILE A 1 540 ? -15.867 -12.269 -10.326 1.00 93.75 540 ILE A C 1
ATOM 4065 O O . ILE A 1 540 ? -15.924 -11.581 -11.344 1.00 93.75 540 ILE A O 1
ATOM 4069 N N . ALA A 1 541 ? -14.825 -13.067 -10.072 1.00 88.25 541 ALA A N 1
ATOM 4070 C CA . ALA A 1 541 ? -13.668 -13.206 -10.959 1.00 88.25 541 ALA A CA 1
ATOM 4071 C C . ALA A 1 541 ? -14.060 -13.655 -12.380 1.00 88.25 541 ALA A C 1
ATOM 4073 O O . ALA A 1 541 ? -13.579 -13.094 -13.371 1.00 88.25 541 ALA A O 1
ATOM 4074 N N . GLY A 1 542 ? -14.972 -14.627 -12.491 1.00 82.81 542 GLY A N 1
ATOM 4075 C CA . GLY A 1 542 ? -15.523 -15.055 -13.779 1.00 82.81 542 GLY A CA 1
ATOM 4076 C C . GLY A 1 542 ? -16.197 -13.903 -14.525 1.00 82.81 542 GLY A C 1
ATOM 4077 O O . GLY A 1 542 ? -15.916 -13.666 -15.698 1.00 82.81 542 GLY A O 1
ATOM 4078 N N . ALA A 1 543 ? -17.004 -13.110 -13.824 1.00 83.38 543 ALA A N 1
ATOM 4079 C CA . ALA A 1 543 ? -17.724 -12.005 -14.437 1.00 83.38 543 ALA A CA 1
ATOM 4080 C C . ALA A 1 543 ? -16.836 -10.807 -14.830 1.00 83.38 543 ALA A C 1
ATOM 4082 O O . ALA A 1 543 ? -17.133 -10.139 -15.819 1.00 83.38 543 ALA A O 1
ATOM 4083 N N . ILE A 1 544 ? -15.740 -10.547 -14.106 1.00 87.44 544 ILE A N 1
ATOM 4084 C CA . ILE A 1 544 ? -14.716 -9.566 -14.519 1.00 87.44 544 ILE A CA 1
ATOM 4085 C C . ILE A 1 544 ? -14.095 -9.993 -15.852 1.00 87.44 544 ILE A C 1
ATOM 4087 O O . ILE A 1 544 ? -13.953 -9.177 -16.762 1.00 87.44 544 ILE A O 1
ATOM 4091 N N . THR A 1 545 ? -13.767 -11.282 -15.978 1.00 85.19 545 THR A N 1
ATOM 4092 C CA . THR A 1 545 ? -13.198 -11.849 -17.209 1.00 85.19 545 THR A CA 1
ATOM 4093 C C . THR A 1 545 ? -14.167 -11.663 -18.384 1.00 85.19 545 THR A C 1
ATOM 4095 O O . THR A 1 545 ? -13.789 -11.108 -19.413 1.00 85.19 545 THR A O 1
ATOM 4098 N N . GLU A 1 546 ? -15.448 -12.005 -18.200 1.00 82.81 546 GLU A N 1
ATOM 4099 C CA . GLU A 1 546 ? -16.496 -11.823 -19.219 1.00 82.81 546 GLU A CA 1
ATOM 4100 C C . GLU A 1 546 ? -16.701 -10.356 -19.633 1.00 82.81 546 GLU A C 1
ATOM 4102 O O . GLU A 1 546 ? -16.864 -10.053 -20.817 1.00 82.81 546 GLU A O 1
ATOM 4107 N N . ALA A 1 547 ? -16.721 -9.433 -18.667 1.00 78.38 547 ALA A N 1
ATOM 4108 C CA . ALA A 1 547 ? -16.982 -8.018 -18.925 1.00 78.38 547 ALA A CA 1
ATOM 4109 C C . ALA A 1 547 ? -15.879 -7.368 -19.771 1.00 78.38 547 ALA A C 1
ATOM 4111 O O . ALA A 1 547 ? -16.152 -6.499 -20.603 1.00 78.38 547 ALA A O 1
ATOM 4112 N N . VAL A 1 548 ? -14.636 -7.805 -19.580 1.00 73.44 548 VAL A N 1
ATOM 4113 C CA . VAL A 1 548 ? -13.479 -7.255 -20.289 1.00 73.44 548 VAL A CA 1
ATOM 4114 C C . VAL A 1 548 ? -13.359 -7.846 -21.694 1.00 73.44 548 VAL A C 1
ATOM 4116 O O . VAL A 1 548 ? -13.022 -7.112 -22.625 1.00 73.44 548 VAL A O 1
ATOM 4119 N N . ASP A 1 549 ? -13.740 -9.112 -21.874 1.00 72.94 549 ASP A N 1
ATOM 4120 C CA . ASP A 1 549 ? -13.760 -9.790 -23.177 1.00 72.94 549 ASP A CA 1
ATOM 4121 C C . ASP A 1 549 ? -14.954 -9.375 -24.070 1.00 72.94 549 ASP A C 1
ATOM 4123 O O . ASP A 1 549 ? -15.005 -9.718 -25.255 1.00 72.94 549 ASP A O 1
ATOM 4127 N N . SER A 1 550 ? -15.922 -8.614 -23.541 1.00 66.12 550 SER A N 1
ATOM 4128 C CA . SER A 1 550 ? -17.130 -8.219 -24.275 1.00 66.12 550 SER A CA 1
ATOM 4129 C C . SER A 1 550 ? -16.856 -7.222 -25.423 1.00 66.12 550 SER A C 1
ATOM 4131 O O . SER A 1 550 ? -16.354 -6.117 -25.180 1.00 66.12 550 SER A O 1
ATOM 4133 N N . PRO A 1 551 ? -17.279 -7.519 -26.673 1.00 49.44 551 PRO A N 1
ATOM 4134 C CA . PRO A 1 551 ? -17.038 -6.672 -27.850 1.00 49.44 551 PRO A CA 1
ATOM 4135 C C . PRO A 1 551 ? -17.814 -5.342 -27.854 1.00 49.44 551 PRO A C 1
ATOM 4137 O O . PRO A 1 551 ? -17.533 -4.472 -28.677 1.00 49.44 551 PRO A O 1
ATOM 4140 N N . ALA A 1 552 ? -18.766 -5.147 -26.933 1.00 49.81 552 ALA A N 1
ATOM 4141 C CA . ALA A 1 552 ? -19.526 -3.901 -26.786 1.00 49.81 552 ALA A CA 1
ATOM 4142 C C . ALA A 1 552 ? -18.695 -2.726 -26.223 1.00 49.81 552 ALA A C 1
ATOM 4144 O O . ALA A 1 552 ? -19.182 -1.601 -26.164 1.00 49.81 552 ALA A O 1
ATOM 4145 N N . THR A 1 553 ? -17.445 -2.970 -25.819 1.00 53.91 553 THR A N 1
ATOM 4146 C CA . THR A 1 553 ? -16.593 -1.998 -25.112 1.00 53.91 553 THR A CA 1
ATOM 4147 C C . THR A 1 553 ? -15.678 -1.153 -26.011 1.00 53.91 553 THR A C 1
ATOM 4149 O O . THR A 1 553 ? -14.801 -0.453 -25.517 1.00 53.91 553 THR A O 1
ATOM 4152 N N . GLY A 1 554 ? -15.949 -1.115 -27.320 1.00 43.72 554 GLY A N 1
ATOM 4153 C CA . GLY A 1 554 ? -15.327 -0.173 -28.254 1.00 43.72 554 GLY A CA 1
ATOM 4154 C C . GLY A 1 554 ? -13.932 -0.592 -28.733 1.00 43.72 554 GLY A C 1
ATOM 4155 O O . GLY A 1 554 ? -13.108 -1.128 -27.999 1.00 43.72 554 GLY A O 1
ATOM 4156 N N . GLN A 1 555 ? -13.676 -0.362 -30.020 1.00 38.50 555 GLN A N 1
ATOM 4157 C CA . GLN A 1 555 ? -12.436 -0.705 -30.712 1.00 38.50 555 GLN A CA 1
ATOM 4158 C C . GLN A 1 555 ? -11.264 0.172 -30.236 1.00 38.50 555 GLN A C 1
ATOM 4160 O O . GLN A 1 555 ? -10.971 1.205 -30.829 1.00 38.50 555 GLN A O 1
ATOM 4165 N N . ALA A 1 556 ? -10.548 -0.271 -29.208 1.00 41.88 556 ALA A N 1
ATOM 4166 C CA . ALA A 1 556 ? -9.148 0.079 -29.006 1.00 41.88 556 ALA A CA 1
ATOM 4167 C C . ALA A 1 556 ? -8.345 -1.224 -29.044 1.00 41.88 556 ALA A C 1
ATOM 4169 O O . ALA A 1 556 ? -8.511 -2.100 -28.199 1.00 41.88 556 ALA A O 1
ATOM 4170 N N . GLN A 1 557 ? -7.523 -1.388 -30.082 1.00 38.19 557 GLN A N 1
ATOM 4171 C CA . GLN A 1 557 ? -6.635 -2.537 -30.251 1.00 38.19 557 GLN A CA 1
ATOM 4172 C C . GLN A 1 557 ? -5.673 -2.642 -29.062 1.00 38.19 557 GLN A C 1
ATOM 4174 O O . GLN A 1 557 ? -4.639 -1.977 -29.014 1.00 38.19 557 GLN A O 1
ATOM 4179 N N . ALA A 1 558 ? -6.018 -3.503 -28.108 1.00 38.84 558 ALA A N 1
ATOM 4180 C CA . ALA A 1 558 ? -5.149 -3.890 -27.014 1.00 38.84 558 ALA A CA 1
ATOM 4181 C C . ALA A 1 558 ? -3.954 -4.682 -27.569 1.00 38.84 558 ALA A C 1
ATOM 4183 O O . ALA A 1 558 ? -4.108 -5.768 -28.135 1.00 38.84 558 ALA A O 1
ATOM 4184 N N . LYS A 1 559 ? -2.741 -4.148 -27.389 1.00 35.72 559 LYS A N 1
ATOM 4185 C CA . LYS A 1 559 ? -1.524 -4.967 -27.397 1.00 35.72 559 LYS A CA 1
ATOM 4186 C C . LYS A 1 559 ? -1.623 -5.931 -26.211 1.00 35.72 559 LYS A C 1
ATOM 4188 O O . LYS A 1 559 ? -1.706 -5.508 -25.064 1.00 35.72 559 LYS A O 1
ATOM 4193 N N . ALA A 1 560 ? -1.664 -7.223 -26.509 1.00 45.19 560 ALA A N 1
ATOM 4194 C CA . ALA A 1 560 ? -1.838 -8.297 -25.543 1.00 45.19 560 ALA A CA 1
ATOM 4195 C C . ALA A 1 560 ? -0.644 -8.425 -24.573 1.00 45.19 560 ALA A C 1
ATOM 4197 O O . ALA A 1 560 ? 0.466 -8.692 -25.027 1.00 45.19 560 ALA A O 1
ATOM 4198 N N . SER A 1 561 ? -0.902 -8.301 -23.259 1.00 45.00 561 SER A N 1
ATOM 4199 C CA . SER A 1 561 ? -0.349 -9.182 -22.200 1.00 45.00 561 SER A CA 1
ATOM 4200 C C . SER A 1 561 ? -0.835 -8.851 -20.776 1.00 45.00 561 SER A C 1
ATOM 4202 O O . SER A 1 561 ? -0.786 -9.735 -19.925 1.00 45.00 561 SER A O 1
ATOM 4204 N N . ALA A 1 562 ? -1.288 -7.626 -20.485 1.00 54.22 562 ALA A N 1
ATOM 4205 C CA . ALA A 1 562 ? -1.802 -7.268 -19.156 1.00 54.22 562 ALA A CA 1
ATOM 4206 C C . ALA A 1 562 ? -3.296 -7.610 -19.043 1.00 54.22 562 ALA A C 1
ATOM 4208 O O . ALA A 1 562 ? -4.102 -7.194 -19.875 1.00 54.22 562 ALA A O 1
ATOM 4209 N N . LYS A 1 563 ? -3.649 -8.418 -18.039 1.00 70.56 563 LYS A N 1
ATOM 4210 C CA . LYS A 1 563 ? -5.034 -8.813 -17.756 1.00 70.56 563 LYS A CA 1
ATOM 4211 C C . LYS A 1 563 ? -5.731 -7.712 -16.945 1.00 70.56 563 LYS A C 1
ATOM 4213 O O . LYS A 1 563 ? -5.047 -7.058 -16.160 1.00 70.56 563 LYS A O 1
ATOM 4218 N N . PRO A 1 564 ? -7.051 -7.522 -17.100 1.00 79.12 564 PRO A N 1
ATOM 4219 C CA . PRO A 1 564 ? -7.828 -6.684 -16.188 1.00 79.12 564 PRO A CA 1
ATOM 4220 C C . PRO A 1 564 ? -7.653 -7.177 -14.751 1.00 79.12 564 PRO A C 1
ATOM 4222 O O . PRO A 1 564 ? -7.675 -8.388 -14.516 1.00 79.12 564 PRO A O 1
ATOM 4225 N N . ALA A 1 565 ? -7.477 -6.259 -13.804 1.00 89.44 565 ALA A N 1
ATOM 4226 C CA . ALA A 1 565 ? -7.311 -6.609 -12.404 1.00 89.44 565 ALA A CA 1
ATOM 4227 C C . ALA A 1 565 ? -7.854 -5.517 -11.481 1.00 89.44 565 ALA A C 1
ATOM 4229 O O . ALA A 1 565 ? -7.719 -4.329 -11.767 1.00 89.44 565 ALA A O 1
ATOM 4230 N N . THR A 1 566 ? -8.464 -5.936 -10.376 1.00 93.94 566 THR A N 1
ATOM 4231 C CA . THR A 1 566 ? -9.011 -5.037 -9.356 1.00 93.94 566 THR A CA 1
ATOM 4232 C C . THR A 1 566 ? -8.988 -5.697 -7.977 1.00 93.94 566 THR A C 1
ATOM 4234 O O . THR A 1 566 ? -9.068 -6.928 -7.872 1.00 93.94 566 THR A O 1
ATOM 4237 N N . THR A 1 567 ? -8.853 -4.905 -6.919 1.00 95.75 567 THR A N 1
ATOM 4238 C CA . THR A 1 567 ? -9.157 -5.347 -5.553 1.00 95.75 567 THR A CA 1
ATOM 4239 C C . THR A 1 567 ? -10.673 -5.433 -5.367 1.00 95.75 567 THR A C 1
ATOM 4241 O O . THR A 1 567 ? -11.457 -4.961 -6.192 1.00 95.75 567 THR A O 1
ATOM 4244 N N . LEU A 1 568 ? -11.119 -6.053 -4.281 1.00 97.56 568 LEU A N 1
ATOM 4245 C CA . LEU A 1 568 ? -12.523 -6.002 -3.902 1.00 97.56 568 LEU A CA 1
ATOM 4246 C C . LEU A 1 568 ? -12.658 -6.132 -2.396 1.00 97.56 568 LEU A C 1
ATOM 4248 O O . LEU A 1 568 ? -12.218 -7.134 -1.833 1.00 97.56 568 LEU A O 1
ATOM 4252 N N . THR A 1 569 ? -13.362 -5.190 -1.780 1.00 98.12 569 THR A N 1
ATOM 4253 C CA . THR A 1 569 ? -13.769 -5.269 -0.379 1.00 98.12 569 THR A CA 1
ATOM 4254 C C . THR A 1 569 ? -15.272 -5.114 -0.274 1.00 98.12 569 THR A C 1
ATOM 4256 O O . THR A 1 569 ? -15.844 -4.114 -0.704 1.00 98.12 569 THR A O 1
ATOM 4259 N N . ALA A 1 570 ? -15.917 -6.123 0.303 1.00 98.06 570 ALA A N 1
ATOM 4260 C CA . ALA A 1 570 ? -17.347 -6.165 0.545 1.00 98.06 570 ALA A CA 1
ATOM 4261 C C . ALA A 1 570 ? -17.629 -6.230 2.048 1.00 98.06 570 ALA A C 1
ATOM 4263 O O . ALA A 1 570 ? -16.940 -6.929 2.795 1.00 98.06 570 ALA A O 1
ATOM 4264 N N . VAL A 1 571 ? -18.673 -5.534 2.487 1.00 97.00 571 VAL A N 1
ATOM 4265 C CA . VAL A 1 571 ? -19.226 -5.642 3.839 1.00 97.00 571 VAL A CA 1
ATOM 4266 C C . VAL A 1 571 ? -20.717 -5.932 3.775 1.00 97.00 571 VAL A C 1
ATOM 4268 O O . VAL A 1 571 ? -21.437 -5.413 2.921 1.00 97.00 571 VAL A O 1
ATOM 4271 N N . VAL A 1 572 ? -21.170 -6.759 4.709 1.00 96.94 572 VAL A N 1
ATOM 4272 C CA . VAL A 1 572 ? -22.577 -7.074 4.942 1.00 96.94 572 VAL A CA 1
ATOM 4273 C C . VAL A 1 572 ? -22.904 -6.662 6.370 1.00 96.94 572 VAL A C 1
ATOM 4275 O O . VAL A 1 572 ? -22.314 -7.183 7.318 1.00 96.94 572 VAL A O 1
ATOM 4278 N N . ILE A 1 573 ? -23.818 -5.704 6.511 1.00 94.88 573 ILE A N 1
ATOM 4279 C CA . ILE A 1 573 ? -24.161 -5.042 7.775 1.00 94.88 573 ILE A CA 1
ATOM 4280 C C . ILE A 1 573 ? -25.649 -5.250 8.059 1.00 94.88 573 ILE A C 1
ATOM 4282 O O . ILE A 1 573 ? -26.446 -5.154 7.127 1.00 94.88 573 ILE A O 1
ATOM 4286 N N . PRO A 1 574 ? -26.074 -5.518 9.305 1.00 94.25 574 PRO A N 1
ATOM 4287 C CA . PRO A 1 574 ? -27.494 -5.563 9.639 1.00 94.25 574 PRO A CA 1
ATOM 4288 C C . PRO A 1 574 ? -28.194 -4.236 9.311 1.00 94.25 574 PRO A C 1
ATOM 4290 O O . PRO A 1 574 ? -27.729 -3.163 9.687 1.00 94.25 574 PRO A O 1
ATOM 4293 N N . ALA A 1 575 ? -29.340 -4.301 8.636 1.00 93.75 575 ALA A N 1
ATOM 4294 C CA . ALA A 1 575 ? -30.058 -3.106 8.193 1.00 93.75 575 ALA A CA 1
ATOM 4295 C C . ALA A 1 575 ? -30.886 -2.430 9.297 1.00 93.75 575 ALA A C 1
ATOM 4297 O O . ALA A 1 575 ? -31.302 -1.293 9.122 1.00 93.75 575 ALA A O 1
ATOM 4298 N N . GLU A 1 576 ? -31.161 -3.106 10.415 1.00 89.56 576 GLU A N 1
ATOM 4299 C CA . GLU A 1 576 ? -32.157 -2.661 11.405 1.00 89.56 576 GLU A CA 1
ATOM 4300 C C . GLU A 1 576 ? -31.566 -2.220 12.755 1.00 89.56 576 GLU A C 1
ATOM 4302 O O . GLU A 1 576 ? -32.305 -1.737 13.616 1.00 89.56 576 GLU A O 1
ATOM 4307 N N . GLY A 1 577 ? -30.260 -2.385 12.975 1.00 84.62 577 GLY A N 1
ATOM 4308 C CA . GLY A 1 577 ? -29.637 -2.065 14.258 1.00 84.62 577 GLY A CA 1
ATOM 4309 C C . GLY A 1 577 ? -28.290 -2.757 14.479 1.00 84.62 577 GLY A C 1
ATOM 4310 O O . GLY A 1 577 ? -27.670 -3.208 13.516 1.00 84.62 577 GLY A O 1
ATOM 4311 N N . PRO A 1 578 ? -27.819 -2.835 15.735 1.00 89.75 578 PRO A N 1
ATOM 4312 C CA . PRO A 1 578 ? -26.549 -3.473 16.054 1.00 89.75 578 PRO A CA 1
ATOM 4313 C C . PRO A 1 578 ? -26.567 -4.969 15.724 1.00 89.75 578 PRO A C 1
ATOM 4315 O O . PRO A 1 578 ? -27.614 -5.622 15.753 1.00 89.75 578 PRO A O 1
ATOM 4318 N N . GLY A 1 579 ? -25.397 -5.525 15.436 1.00 91.00 579 GLY A N 1
ATOM 4319 C CA . GLY A 1 579 ? -25.242 -6.945 15.142 1.00 91.00 579 GLY A CA 1
ATOM 4320 C C . GLY A 1 579 ? -23.889 -7.270 14.527 1.00 91.00 579 GLY A C 1
ATOM 4321 O O . GLY A 1 579 ? -22.976 -6.456 14.534 1.00 91.00 579 GLY A O 1
ATOM 4322 N N . GLU A 1 580 ? -23.737 -8.485 14.014 1.00 92.19 580 GLU A N 1
ATOM 4323 C CA . GLU A 1 580 ? -22.480 -8.901 13.395 1.00 92.19 580 GLU A CA 1
ATOM 4324 C C . GLU A 1 580 ? -22.358 -8.330 11.977 1.00 92.19 580 GLU A C 1
ATOM 4326 O O . GLU A 1 580 ? -23.236 -8.536 11.138 1.00 92.19 580 GLU A O 1
ATOM 4331 N N . VAL A 1 581 ? -21.249 -7.644 11.713 1.00 92.81 581 VAL A N 1
ATOM 4332 C CA . VAL A 1 581 ? -20.809 -7.244 10.377 1.00 92.81 581 VAL A CA 1
ATOM 4333 C C . VAL A 1 581 ? -19.812 -8.262 9.867 1.00 92.81 581 VAL A C 1
ATOM 4335 O O . VAL A 1 581 ? -18.872 -8.631 10.573 1.00 92.81 581 VAL A O 1
ATOM 4338 N N . VAL A 1 582 ? -19.995 -8.680 8.619 1.00 94.69 582 VAL A N 1
ATOM 4339 C CA . VAL A 1 582 ? -19.057 -9.554 7.914 1.00 94.69 582 VAL A CA 1
ATOM 4340 C C . VAL A 1 582 ? -18.357 -8.739 6.842 1.00 94.69 582 VAL A C 1
ATOM 4342 O O . VAL A 1 582 ? -19.019 -8.106 6.024 1.00 94.69 582 VAL A O 1
ATOM 4345 N N . CYS A 1 583 ? -17.030 -8.771 6.833 1.00 95.19 583 CYS A N 1
ATOM 4346 C CA . CYS A 1 583 ? -16.219 -8.167 5.790 1.00 95.19 583 CYS A CA 1
ATOM 4347 C C . CYS A 1 583 ? -15.416 -9.241 5.060 1.00 95.19 583 CYS A C 1
ATOM 4349 O O . CYS A 1 583 ? -14.852 -10.129 5.700 1.00 95.19 583 CYS A O 1
ATOM 4351 N N . ALA A 1 584 ? -15.355 -9.147 3.735 1.00 95.19 584 ALA A N 1
ATOM 4352 C CA . ALA A 1 584 ? -14.523 -9.988 2.893 1.00 95.19 584 ALA A CA 1
ATOM 4353 C C . ALA A 1 584 ? -13.728 -9.124 1.912 1.00 95.19 584 ALA A C 1
ATOM 4355 O O . ALA A 1 584 ? -14.309 -8.285 1.225 1.00 95.19 584 ALA A O 1
ATOM 4356 N N . ALA A 1 585 ? -12.417 -9.345 1.839 1.00 95.75 585 ALA A N 1
ATOM 4357 C CA . ALA A 1 585 ? -11.512 -8.541 1.025 1.00 95.75 585 ALA A CA 1
ATOM 4358 C C . ALA A 1 585 ? -10.501 -9.387 0.242 1.00 95.75 585 ALA A C 1
ATOM 4360 O O . ALA A 1 585 ? -9.938 -10.348 0.772 1.00 95.75 585 ALA A O 1
ATOM 4361 N N . VAL A 1 586 ? -10.231 -8.984 -0.998 1.00 93.25 586 VAL A N 1
ATOM 4362 C CA . VAL A 1 586 ? -9.085 -9.397 -1.819 1.00 93.25 586 VAL A CA 1
ATOM 4363 C C . VAL A 1 586 ? -8.324 -8.127 -2.194 1.00 93.25 586 VAL A C 1
ATOM 4365 O O . VAL A 1 586 ? -8.910 -7.226 -2.789 1.00 93.25 586 VAL A O 1
ATOM 4368 N N . GLY A 1 587 ? -7.039 -8.061 -1.845 1.00 89.81 587 GLY A N 1
ATOM 4369 C CA . GLY A 1 587 ? -6.195 -6.881 -2.041 1.00 89.81 587 GLY A CA 1
ATOM 4370 C C . GLY A 1 587 ? -6.019 -6.030 -0.780 1.00 89.81 587 GLY A C 1
ATOM 4371 O O . GLY A 1 587 ? -6.163 -6.510 0.355 1.00 89.81 587 GLY A O 1
ATOM 4372 N N . ASP A 1 588 ? -5.662 -4.770 -0.996 1.00 87.81 588 ASP A N 1
ATOM 4373 C CA . ASP A 1 588 ? -5.168 -3.808 -0.007 1.00 87.81 588 ASP A CA 1
ATOM 4374 C C . ASP A 1 588 ? -6.147 -2.669 0.324 1.00 87.81 588 ASP A C 1
ATOM 4376 O O . ASP A 1 588 ? -5.835 -1.837 1.165 1.00 87.81 588 ASP A O 1
ATOM 4380 N N . SER A 1 589 ? -7.361 -2.670 -0.227 1.00 91.06 589 SER A N 1
ATOM 4381 C CA . SER A 1 589 ? -8.428 -1.721 0.128 1.00 91.06 589 SER A CA 1
ATOM 4382 C C . SER A 1 589 ? -9.129 -2.146 1.436 1.00 91.06 589 SER A C 1
ATOM 4384 O O . SER A 1 589 ? -9.814 -3.174 1.444 1.00 91.06 589 SER A O 1
ATOM 4386 N N . PRO A 1 590 ? -8.980 -1.448 2.578 1.00 91.25 590 PRO A N 1
ATOM 4387 C CA . PRO A 1 590 ? -9.491 -1.948 3.854 1.00 91.25 590 PRO A CA 1
ATOM 4388 C C . PRO A 1 590 ? -10.942 -1.548 4.149 1.00 91.25 590 PRO A C 1
ATOM 4390 O O . PRO A 1 590 ? -11.498 -0.600 3.592 1.00 91.25 590 PRO A O 1
ATOM 4393 N N . ALA A 1 591 ? -11.526 -2.243 5.129 1.00 94.06 591 ALA A N 1
ATOM 4394 C CA . ALA A 1 591 ? -12.702 -1.781 5.860 1.00 94.06 591 ALA A CA 1
ATOM 4395 C C . ALA A 1 591 ? -12.314 -1.455 7.307 1.00 94.06 591 ALA A C 1
ATOM 4397 O O . ALA A 1 591 ? -11.655 -2.259 7.973 1.00 94.06 591 ALA A O 1
ATOM 4398 N N . LEU A 1 592 ? -12.729 -0.291 7.799 1.00 92.88 592 LEU A N 1
ATOM 4399 C CA . LEU A 1 592 ? -12.371 0.241 9.111 1.00 92.88 592 LEU A CA 1
ATOM 4400 C C . LEU A 1 592 ? -13.632 0.547 9.923 1.00 92.88 592 LEU A C 1
ATOM 4402 O O . LEU A 1 592 ? -14.615 1.052 9.390 1.00 92.88 592 LEU A O 1
ATOM 4406 N N . LEU A 1 593 ? -13.575 0.283 11.223 1.00 91.94 593 LEU A N 1
ATOM 4407 C CA . LEU A 1 593 ? -14.551 0.693 12.223 1.00 91.94 593 LEU A CA 1
ATOM 4408 C C . LEU A 1 593 ? -13.976 1.871 13.011 1.00 91.94 593 LEU A C 1
ATOM 4410 O O . LEU A 1 593 ? -12.833 1.806 13.461 1.00 91.94 593 LEU A O 1
ATOM 4414 N N . LEU A 1 594 ? -14.759 2.922 13.226 1.00 90.44 594 LEU A N 1
ATOM 4415 C CA . LEU A 1 594 ? -14.419 3.946 14.204 1.00 90.44 594 LEU A CA 1
ATOM 4416 C C . LEU A 1 594 ? -14.915 3.499 15.583 1.00 90.44 594 LEU A C 1
ATOM 4418 O O . LEU A 1 594 ? -16.119 3.453 15.829 1.00 90.44 594 LEU A O 1
ATOM 4422 N N . ALA A 1 595 ? -13.987 3.184 16.484 1.00 82.56 595 ALA A N 1
ATOM 4423 C CA . ALA A 1 595 ? -14.285 2.778 17.854 1.00 82.56 595 ALA A CA 1
ATOM 4424 C C . ALA A 1 595 ? -13.385 3.532 18.839 1.00 82.56 595 ALA A C 1
ATOM 4426 O O . ALA A 1 595 ? -12.176 3.637 18.638 1.00 82.56 595 ALA A O 1
ATOM 4427 N N . GLU A 1 596 ? -13.985 4.086 19.897 1.00 78.31 596 GLU A N 1
ATOM 4428 C CA . GLU A 1 596 ? -13.280 4.857 20.938 1.00 78.31 596 GLU A CA 1
ATOM 4429 C C . GLU A 1 596 ? -12.428 6.024 20.388 1.00 78.31 596 GLU A C 1
ATOM 4431 O O . GLU A 1 596 ? -11.424 6.413 20.978 1.00 78.31 596 GLU A O 1
ATOM 4436 N N . GLY A 1 597 ? -12.832 6.597 19.248 1.00 78.94 597 GLY A N 1
ATOM 4437 C CA . GLY A 1 597 ? -12.110 7.687 18.581 1.00 78.94 597 GLY A CA 1
ATOM 4438 C C . GLY A 1 597 ? -10.933 7.241 17.706 1.00 78.94 597 GLY A C 1
ATOM 4439 O O . GLY A 1 597 ? -10.226 8.098 17.183 1.00 78.94 597 GLY A O 1
ATOM 4440 N N . TYR A 1 598 ? -10.739 5.933 17.511 1.00 81.25 598 TYR A N 1
ATOM 4441 C CA . TYR A 1 598 ? -9.675 5.375 16.676 1.00 81.25 598 TYR A CA 1
ATOM 4442 C C . TYR A 1 598 ? -10.229 4.522 15.536 1.00 81.25 598 TYR A C 1
ATOM 4444 O O . TYR A 1 598 ? -11.202 3.784 15.697 1.00 81.25 598 TYR A O 1
ATOM 4452 N N . TRP A 1 599 ? -9.564 4.598 14.385 1.00 87.94 599 TRP A N 1
ATOM 4453 C CA . TRP A 1 599 ? -9.835 3.738 13.238 1.00 87.94 599 TRP A CA 1
ATOM 4454 C C . TRP A 1 599 ? -9.238 2.352 13.471 1.00 87.94 599 TRP A C 1
ATOM 4456 O O . TRP A 1 599 ? -8.032 2.207 13.657 1.00 87.94 599 TRP A O 1
ATOM 4466 N N . GLN A 1 600 ? -10.083 1.328 13.457 1.00 86.81 600 GLN A N 1
ATOM 4467 C CA . GLN A 1 600 ? -9.697 -0.060 13.678 1.00 86.81 600 GLN A CA 1
ATOM 4468 C C . GLN A 1 600 ? -10.029 -0.891 12.438 1.00 86.81 600 GLN A C 1
ATOM 4470 O O . GLN A 1 600 ? -11.183 -0.891 12.009 1.00 86.81 600 GLN A O 1
ATOM 4475 N N . PRO A 1 601 ? -9.076 -1.629 11.850 1.00 86.62 601 PRO A N 1
ATOM 4476 C CA . PRO A 1 601 ? -9.384 -2.493 10.720 1.00 86.62 601 PRO A CA 1
ATOM 4477 C C . PRO A 1 601 ? -10.335 -3.624 11.126 1.00 86.62 601 PRO A C 1
ATOM 4479 O O . PRO A 1 601 ? -10.099 -4.347 12.097 1.00 86.62 601 PRO A O 1
ATOM 4482 N N . ILE A 1 602 ? -11.412 -3.785 10.354 1.00 83.19 602 ILE A N 1
ATOM 4483 C CA . ILE A 1 602 ? -12.324 -4.930 10.446 1.00 83.19 602 ILE A CA 1
ATOM 4484 C C . ILE A 1 602 ? -11.647 -6.112 9.778 1.00 83.19 602 ILE A C 1
ATOM 4486 O O . ILE A 1 602 ? -11.372 -7.105 10.436 1.00 83.19 602 ILE A O 1
ATOM 4490 N N . VAL A 1 603 ? -11.313 -5.949 8.499 1.00 75.50 603 VAL A N 1
ATOM 4491 C CA . VAL A 1 603 ? -10.373 -6.794 7.773 1.00 75.50 603 VAL A CA 1
ATOM 4492 C C . VAL A 1 603 ? -9.155 -5.926 7.491 1.00 75.50 603 VAL A C 1
ATOM 4494 O O . VAL A 1 603 ? -9.279 -4.822 6.958 1.00 75.50 603 VAL A O 1
ATOM 4497 N N . THR A 1 604 ? -7.968 -6.372 7.896 1.00 59.88 604 THR A N 1
ATOM 4498 C CA . THR A 1 604 ? -6.727 -5.640 7.594 1.00 59.88 604 THR A CA 1
ATOM 4499 C C . THR A 1 604 ? -6.601 -5.480 6.073 1.00 59.88 604 THR A C 1
ATOM 4501 O O . THR A 1 604 ? -7.128 -6.311 5.347 1.00 59.88 604 THR A O 1
ATOM 4504 N N . ALA A 1 605 ? -5.936 -4.469 5.528 1.00 55.47 605 ALA A N 1
ATOM 4505 C CA . ALA A 1 605 ? -5.470 -4.548 4.137 1.00 55.47 605 ALA A CA 1
ATOM 4506 C C . ALA A 1 605 ? -4.451 -5.703 4.003 1.00 55.47 605 ALA A C 1
ATOM 4508 O O . ALA A 1 605 ? -3.852 -6.105 5.009 1.00 55.47 605 ALA A O 1
ATOM 4509 N N . GLU A 1 606 ? -4.236 -6.270 2.808 1.00 56.81 606 GLU A N 1
ATOM 4510 C CA . GLU A 1 606 ? -2.978 -6.998 2.604 1.00 56.81 606 GLU A CA 1
ATOM 4511 C C . GLU A 1 606 ? -1.841 -6.000 2.869 1.00 56.81 606 GLU A C 1
ATOM 4513 O O . GLU A 1 606 ? -1.883 -4.890 2.340 1.00 56.81 606 GLU A O 1
ATOM 4518 N N . PRO A 1 607 ? -0.867 -6.314 3.742 1.00 44.12 607 PRO A N 1
ATOM 4519 C CA . PRO A 1 607 ? 0.232 -5.394 3.973 1.00 44.12 607 PRO A CA 1
ATOM 4520 C C . PRO A 1 607 ? 0.959 -5.193 2.643 1.00 44.12 607 PRO A C 1
ATOM 4522 O O . PRO A 1 607 ? 1.367 -6.182 2.032 1.00 44.12 607 PRO A O 1
ATOM 4525 N N . LYS A 1 608 ? 1.142 -3.937 2.210 1.00 40.94 608 LYS A N 1
ATOM 4526 C CA . LYS A 1 608 ? 2.065 -3.621 1.113 1.00 40.94 608 LYS A CA 1
ATOM 4527 C C . LYS A 1 608 ? 3.413 -4.242 1.493 1.00 40.94 608 LYS A C 1
ATOM 4529 O O . LYS A 1 608 ? 4.032 -3.843 2.483 1.00 40.94 608 LYS A O 1
ATOM 4534 N N . ALA A 1 609 ? 3.807 -5.305 0.793 1.00 33.56 609 ALA A N 1
ATOM 4535 C CA . ALA A 1 609 ? 5.095 -5.939 1.016 1.00 33.56 609 ALA A CA 1
ATOM 4536 C C . ALA A 1 609 ? 6.197 -4.889 0.773 1.00 33.56 609 ALA A C 1
ATOM 4538 O O . ALA A 1 609 ? 6.005 -3.954 -0.003 1.00 33.56 609 ALA A O 1
ATOM 4539 N N . PRO A 1 610 ? 7.376 -4.993 1.398 1.00 34.06 610 PRO A N 1
ATOM 4540 C CA . PRO A 1 610 ? 8.509 -4.205 0.941 1.00 34.06 610 PRO A CA 1
ATOM 4541 C C . PRO A 1 610 ? 8.850 -4.672 -0.471 1.00 34.06 610 PRO A C 1
ATOM 4543 O O . PRO A 1 610 ? 9.148 -5.850 -0.631 1.00 34.06 610 PRO A O 1
ATOM 4546 N N . MET A 1 611 ? 8.780 -3.750 -1.437 1.00 34.97 611 MET A N 1
ATOM 4547 C CA . MET A 1 611 ? 9.351 -3.654 -2.799 1.00 34.97 611 MET A CA 1
ATOM 4548 C C . MET A 1 611 ? 9.656 -4.917 -3.647 1.00 34.97 611 MET A C 1
ATOM 4550 O O . MET A 1 611 ? 9.547 -4.830 -4.867 1.00 34.97 611 MET A O 1
ATOM 4554 N N . LEU A 1 612 ? 10.026 -6.067 -3.078 1.00 31.06 612 LEU A N 1
ATOM 4555 C CA . LEU A 1 612 ? 10.347 -7.317 -3.773 1.00 31.06 612 LEU A CA 1
ATOM 4556 C C . LEU A 1 612 ? 9.120 -8.119 -4.246 1.00 31.06 612 LEU A C 1
ATOM 4558 O O . LEU A 1 612 ? 9.243 -8.860 -5.216 1.00 31.06 612 LEU A O 1
ATOM 4562 N N . GLU A 1 613 ? 7.951 -7.981 -3.611 1.00 31.67 613 GLU A N 1
ATOM 4563 C CA . GLU A 1 613 ? 6.719 -8.697 -4.002 1.00 31.67 613 GLU A CA 1
ATOM 4564 C C . GLU A 1 613 ? 5.480 -7.781 -3.938 1.00 31.67 613 GLU A C 1
ATOM 4566 O O . GLU A 1 613 ? 4.458 -8.133 -3.354 1.00 31.67 613 GLU A O 1
ATOM 4571 N N . ASN A 1 614 ? 5.552 -6.590 -4.549 1.00 38.53 614 ASN A N 1
ATOM 4572 C CA . ASN A 1 614 ? 4.412 -5.668 -4.722 1.00 38.53 614 ASN A CA 1
ATOM 4573 C C . ASN A 1 614 ? 3.381 -6.199 -5.738 1.00 38.53 614 ASN A C 1
ATOM 4575 O O . ASN A 1 614 ? 3.035 -5.526 -6.707 1.00 38.53 614 ASN A O 1
ATOM 4579 N N . VAL A 1 615 ? 2.913 -7.432 -5.567 1.00 54.44 615 VAL A N 1
ATOM 4580 C CA . VAL A 1 615 ? 1.773 -7.945 -6.323 1.00 54.44 615 VAL A CA 1
ATOM 4581 C C . VAL A 1 615 ? 0.571 -7.885 -5.399 1.00 54.44 615 VAL A C 1
ATOM 4583 O O . VAL A 1 615 ? 0.319 -8.826 -4.647 1.00 54.44 615 VAL A O 1
ATOM 4586 N N . THR A 1 616 ? -0.168 -6.774 -5.457 1.00 64.31 616 THR A N 1
ATOM 4587 C CA . THR A 1 616 ? -1.493 -6.683 -4.839 1.00 64.31 616 THR A CA 1
ATOM 4588 C C . THR A 1 616 ? -2.332 -7.830 -5.383 1.00 64.31 616 THR A C 1
ATOM 4590 O O . THR A 1 616 ? -2.571 -7.933 -6.597 1.00 64.31 616 THR A O 1
ATOM 4593 N N . ARG A 1 617 ? -2.741 -8.747 -4.501 1.00 83.12 617 ARG A N 1
ATOM 4594 C CA . ARG A 1 617 ? -3.606 -9.840 -4.927 1.00 83.12 617 ARG A CA 1
ATOM 4595 C C . ARG A 1 617 ? -4.927 -9.245 -5.370 1.00 83.12 617 ARG A C 1
ATOM 4597 O O . ARG A 1 617 ? -5.533 -8.438 -4.678 1.00 83.12 617 ARG A O 1
ATOM 4604 N N . SER A 1 618 ? -5.352 -9.648 -6.551 1.00 89.75 618 SER A N 1
ATOM 4605 C CA . SER A 1 618 ? -6.450 -9.007 -7.256 1.00 89.75 618 SER A CA 1
ATOM 4606 C C . SER A 1 618 ? -7.331 -10.050 -7.915 1.00 89.75 618 SER A C 1
ATOM 4608 O O . SER A 1 618 ? -6.902 -11.161 -8.246 1.00 89.75 618 SER A O 1
ATOM 4610 N N . LEU A 1 619 ? -8.590 -9.693 -8.114 1.00 89.81 619 LEU A N 1
ATOM 4611 C CA . LEU A 1 619 ? -9.490 -10.430 -8.980 1.00 89.81 619 LEU A CA 1
ATOM 4612 C C . LEU A 1 619 ? -9.213 -10.019 -10.432 1.00 89.81 619 LEU A C 1
ATOM 4614 O O . LEU A 1 619 ? -8.932 -8.850 -10.683 1.00 89.81 619 LEU A O 1
ATOM 4618 N N . PRO A 1 620 ? -9.268 -10.952 -11.396 1.00 86.56 620 PRO A N 1
ATOM 4619 C CA . PRO A 1 620 ? -9.702 -12.343 -11.262 1.00 86.56 620 PRO A CA 1
ATOM 4620 C C . PRO A 1 620 ? -8.588 -13.329 -10.852 1.00 86.56 620 PRO A C 1
ATOM 4622 O O . PRO A 1 620 ? -8.836 -14.528 -10.773 1.00 86.56 620 PRO A O 1
ATOM 4625 N N . GLY A 1 621 ? -7.354 -12.865 -10.627 1.00 81.69 621 GLY A N 1
ATOM 4626 C CA . GLY A 1 621 ? -6.176 -13.728 -10.463 1.00 81.69 621 GLY A CA 1
ATOM 4627 C C . GLY A 1 621 ? -6.096 -14.510 -9.146 1.00 81.69 621 GLY A C 1
ATOM 4628 O O . GLY A 1 621 ? -5.509 -15.592 -9.122 1.00 81.69 621 GLY A O 1
ATOM 4629 N N . ALA A 1 622 ? -6.674 -13.992 -8.061 1.00 84.44 622 ALA A N 1
ATOM 4630 C CA . ALA A 1 622 ? -6.502 -14.543 -6.717 1.00 84.44 622 ALA A CA 1
ATOM 4631 C C . ALA A 1 622 ? -7.798 -14.594 -5.873 1.00 84.44 622 ALA A C 1
ATOM 4633 O O . ALA A 1 622 ? -7.797 -14.126 -4.736 1.00 84.44 622 ALA A O 1
ATOM 4634 N N . PRO A 1 623 ? -8.903 -15.208 -6.345 1.00 76.31 623 PRO A N 1
ATOM 4635 C CA . PRO A 1 623 ? -10.127 -15.341 -5.540 1.00 76.31 623 PRO A CA 1
ATOM 4636 C C . PRO A 1 623 ? -9.908 -16.132 -4.235 1.00 76.31 623 PRO A C 1
ATOM 4638 O O . PRO A 1 623 ? -10.548 -15.861 -3.223 1.00 76.31 623 PRO A O 1
ATOM 4641 N N . HIS A 1 624 ? -8.939 -17.055 -4.221 1.00 77.44 624 HIS A N 1
ATOM 4642 C CA . HIS A 1 624 ? -8.519 -17.815 -3.034 1.00 77.44 624 HIS A CA 1
ATOM 4643 C C . HIS A 1 624 ? -7.823 -16.979 -1.960 1.00 77.44 624 HIS A C 1
ATOM 4645 O O . HIS A 1 624 ? -7.661 -17.452 -0.839 1.00 77.44 624 HIS A O 1
ATOM 4651 N N . ALA A 1 625 ? -7.409 -15.755 -2.287 1.00 80.75 625 ALA A N 1
ATOM 4652 C CA . ALA A 1 625 ? -6.795 -14.844 -1.336 1.00 80.75 625 ALA A CA 1
ATOM 4653 C C . ALA A 1 625 ? -7.815 -14.076 -0.489 1.00 80.75 625 ALA A C 1
ATOM 4655 O O . ALA A 1 625 ? -7.418 -13.189 0.262 1.00 80.75 625 ALA A O 1
ATOM 4656 N N . VAL A 1 626 ? -9.109 -14.392 -0.608 1.00 86.38 626 VAL A N 1
ATOM 4657 C CA . VAL A 1 626 ? -10.152 -13.733 0.174 1.00 86.38 626 VAL A CA 1
ATOM 4658 C C . VAL A 1 626 ? -9.885 -13.869 1.669 1.00 86.38 626 VAL A C 1
ATOM 4660 O O . VAL A 1 626 ? -9.706 -14.962 2.210 1.00 86.38 626 VAL A O 1
ATOM 4663 N N . ARG A 1 627 ? -9.861 -12.727 2.348 1.00 91.06 627 ARG A N 1
ATOM 4664 C CA . ARG A 1 627 ? -9.722 -12.621 3.798 1.00 91.06 627 ARG A CA 1
ATOM 4665 C C . ARG A 1 627 ? -11.064 -12.198 4.348 1.00 91.06 627 ARG A C 1
ATOM 4667 O O . ARG A 1 627 ? -11.661 -11.255 3.841 1.00 91.06 627 ARG A O 1
ATOM 4674 N N . ILE A 1 628 ? -11.540 -12.921 5.352 1.00 87.44 628 ILE A N 1
ATOM 4675 C CA . ILE A 1 628 ? -12.871 -12.735 5.921 1.00 87.44 628 ILE A CA 1
ATOM 4676 C C . ILE A 1 628 ? -12.691 -12.424 7.395 1.00 87.44 628 ILE A C 1
ATOM 4678 O O . ILE A 1 628 ? -12.004 -13.167 8.095 1.00 87.44 628 ILE A O 1
ATOM 4682 N N . ASP A 1 629 ? -13.326 -11.361 7.866 1.00 90.38 629 ASP A N 1
ATOM 4683 C CA . ASP A 1 629 ? -13.358 -11.039 9.284 1.00 90.38 629 ASP A CA 1
ATOM 4684 C C . ASP A 1 629 ? -14.760 -10.588 9.707 1.00 90.38 629 ASP A C 1
ATOM 4686 O O . ASP A 1 629 ? -15.583 -10.168 8.887 1.00 90.38 629 ASP A O 1
ATOM 4690 N N . ARG A 1 630 ? -15.053 -10.736 10.997 1.00 89.94 630 ARG A N 1
ATOM 4691 C CA . ARG A 1 630 ? -16.350 -10.439 11.599 1.00 89.94 630 ARG A CA 1
ATOM 4692 C C . ARG A 1 630 ? -16.163 -9.529 12.797 1.00 89.94 630 ARG A C 1
ATOM 4694 O O . ARG A 1 630 ? -15.273 -9.746 13.623 1.00 89.94 630 ARG A O 1
ATOM 4701 N N . ARG A 1 631 ? -16.999 -8.504 12.907 1.00 89.69 631 ARG A N 1
ATOM 4702 C CA . ARG A 1 631 ? -16.972 -7.568 14.036 1.00 89.69 631 ARG A CA 1
ATOM 4703 C C . ARG A 1 631 ? -18.377 -7.269 14.508 1.00 89.69 631 ARG A C 1
ATOM 4705 O O . ARG A 1 631 ? -19.324 -7.282 13.729 1.00 89.69 631 ARG A O 1
ATOM 4712 N N . GLU A 1 632 ? -18.494 -6.998 15.797 1.00 89.75 632 GLU A N 1
ATOM 4713 C CA . GLU A 1 632 ? -19.736 -6.496 16.356 1.00 89.75 632 GLU A CA 1
ATOM 4714 C C . GLU A 1 632 ? -19.889 -5.016 16.000 1.00 89.75 632 GLU A C 1
ATOM 4716 O O . GLU A 1 632 ? -18.972 -4.214 16.175 1.00 89.75 632 GLU A O 1
ATOM 4721 N N . TRP A 1 633 ? -21.057 -4.676 15.478 1.00 86.75 633 TRP A N 1
ATOM 4722 C CA . TRP A 1 633 ? -21.444 -3.342 15.068 1.00 86.75 633 TRP A CA 1
ATOM 4723 C C . TRP A 1 633 ? -22.461 -2.780 16.042 1.00 86.75 633 TRP A C 1
ATOM 4725 O O . TRP A 1 633 ? -23.474 -3.420 16.329 1.00 86.75 633 TRP A O 1
ATOM 4735 N N . GLN A 1 634 ? -22.186 -1.580 16.540 1.00 82.88 634 GLN A N 1
ATOM 4736 C CA . GLN A 1 634 ? -23.023 -0.899 17.519 1.00 82.88 634 GLN A CA 1
ATOM 4737 C C . GLN A 1 634 ? -23.963 0.104 16.841 1.00 82.88 634 GLN A C 1
ATOM 4739 O O . GLN A 1 634 ? -23.758 0.506 15.697 1.00 82.88 634 GLN A O 1
ATOM 4744 N N . ALA A 1 635 ? -25.020 0.500 17.551 1.00 70.19 635 ALA A N 1
ATOM 4745 C CA . ALA A 1 635 ? -26.092 1.336 17.005 1.00 70.19 635 ALA A CA 1
ATOM 4746 C C . ALA A 1 635 ? -25.636 2.741 16.559 1.00 70.19 635 ALA A C 1
ATOM 4748 O O . ALA A 1 635 ? -26.303 3.355 15.734 1.00 70.19 635 ALA A O 1
ATOM 4749 N N . ASP A 1 636 ? -24.516 3.231 17.085 1.00 72.94 636 ASP A N 1
ATOM 4750 C CA . ASP A 1 636 ? -23.868 4.511 16.782 1.00 72.94 636 ASP A CA 1
ATOM 4751 C C . ASP A 1 636 ? -22.507 4.339 16.081 1.00 72.94 636 ASP A C 1
ATOM 4753 O O . ASP A 1 636 ? -21.739 5.293 15.958 1.00 72.94 636 ASP A O 1
ATOM 4757 N N . GLY A 1 637 ? -22.203 3.124 15.614 1.00 84.31 637 GLY A N 1
ATOM 4758 C CA . GLY A 1 637 ? -20.958 2.826 14.917 1.00 84.31 637 GLY A CA 1
ATOM 4759 C C . GLY A 1 637 ? -20.836 3.563 13.581 1.00 84.31 637 GLY A C 1
ATOM 4760 O O . GLY A 1 637 ? -21.833 3.830 12.904 1.00 84.31 637 GLY A O 1
ATOM 4761 N N . LEU A 1 638 ? -19.589 3.841 13.188 1.00 94.31 638 LEU A N 1
ATOM 4762 C CA . LEU A 1 638 ? -19.201 4.258 11.839 1.00 94.31 638 LEU A CA 1
ATOM 4763 C C . LEU A 1 638 ? -18.256 3.215 11.234 1.00 94.31 638 LEU A C 1
ATOM 4765 O O . LEU A 1 638 ? -17.212 2.916 11.809 1.00 94.31 638 LEU A O 1
ATOM 4769 N N . LEU A 1 639 ? -18.613 2.693 10.063 1.00 95.06 639 LEU A N 1
ATOM 4770 C CA . LEU A 1 639 ? -17.816 1.792 9.245 1.00 95.06 639 LEU A CA 1
ATOM 4771 C C . LEU A 1 639 ? -17.524 2.515 7.955 1.00 95.06 639 LEU A C 1
ATOM 4773 O O . LEU A 1 639 ? -18.430 3.062 7.327 1.00 95.06 639 LEU A O 1
ATOM 4777 N N . ILE A 1 640 ? -16.269 2.462 7.541 1.00 96.62 640 ILE A N 1
ATOM 4778 C CA . ILE A 1 640 ? -15.866 2.908 6.220 1.00 96.62 640 ILE A CA 1
ATOM 4779 C C . ILE A 1 640 ? -15.243 1.750 5.453 1.00 96.62 640 ILE A C 1
ATOM 4781 O O . ILE A 1 640 ? -14.494 0.955 6.014 1.00 96.62 640 ILE A O 1
ATOM 4785 N N . ILE A 1 641 ? -15.548 1.661 4.166 1.00 97.44 641 ILE A N 1
ATOM 4786 C CA . ILE A 1 641 ? -14.771 0.893 3.194 1.00 97.44 641 ILE A CA 1
ATOM 4787 C C . ILE A 1 641 ? -14.045 1.907 2.332 1.00 97.44 641 ILE A C 1
ATOM 4789 O O . ILE A 1 641 ? -14.660 2.886 1.907 1.00 97.44 641 ILE A O 1
ATOM 4793 N N . THR A 1 642 ? -12.762 1.693 2.084 1.00 95.88 642 THR A N 1
ATOM 4794 C CA . THR A 1 642 ? -11.933 2.667 1.378 1.00 95.88 642 THR A CA 1
ATOM 4795 C C . THR A 1 642 ? -10.941 1.988 0.448 1.00 95.88 642 THR A C 1
ATOM 4797 O O . THR A 1 642 ? -10.488 0.883 0.738 1.00 95.88 642 THR A O 1
ATOM 4800 N N . THR A 1 643 ? -10.583 2.657 -0.648 1.00 95.12 643 THR A N 1
ATOM 4801 C CA . THR A 1 643 ? -9.382 2.323 -1.433 1.00 95.12 643 THR A CA 1
ATOM 4802 C C . THR A 1 643 ? -8.123 2.836 -0.741 1.00 95.12 643 THR A C 1
ATOM 4804 O O . THR A 1 643 ? -8.210 3.572 0.256 1.00 95.12 643 THR A O 1
ATOM 4807 N N . ASP A 1 644 ? -6.951 2.406 -1.205 1.00 89.56 644 ASP A N 1
ATOM 4808 C CA . ASP A 1 644 ? -5.684 2.779 -0.574 1.00 89.56 644 ASP A CA 1
ATOM 4809 C C . ASP A 1 644 ? -5.398 4.288 -0.717 1.00 89.56 644 ASP A C 1
ATOM 4811 O O . ASP A 1 644 ? -4.910 4.917 0.225 1.00 89.56 644 ASP A O 1
ATOM 4815 N N . GLY A 1 645 ? -5.859 4.908 -1.809 1.00 89.44 645 GLY A N 1
ATOM 4816 C CA . GLY A 1 645 ? -5.706 6.333 -2.079 1.00 89.44 645 GLY A CA 1
ATOM 4817 C C . GLY A 1 645 ? -6.307 7.251 -1.010 1.00 89.44 645 GLY A C 1
ATOM 4818 O O . GLY A 1 645 ? -5.837 8.382 -0.843 1.00 89.44 645 GLY A O 1
ATOM 4819 N N . PHE A 1 646 ? -7.320 6.792 -0.260 1.00 92.00 646 PHE A N 1
ATOM 4820 C CA . PHE A 1 646 ? -7.808 7.486 0.940 1.00 92.00 646 PHE A CA 1
ATOM 4821 C C . PHE A 1 646 ? -7.280 6.850 2.230 1.00 92.00 646 PHE A C 1
ATOM 4823 O O . PHE A 1 646 ? -6.884 7.583 3.138 1.00 92.00 646 PHE A O 1
ATOM 4830 N N . HIS A 1 647 ? -7.217 5.518 2.330 1.00 89.75 647 HIS A N 1
ATOM 4831 C CA . HIS A 1 647 ? -6.761 4.841 3.547 1.00 89.75 647 HIS A CA 1
ATOM 4832 C C . HIS A 1 647 ? -5.355 5.263 3.981 1.00 89.75 647 HIS A C 1
ATOM 4834 O O . HIS A 1 647 ? -5.148 5.545 5.163 1.00 89.75 647 HIS A O 1
ATOM 4840 N N . ASP A 1 648 ? -4.416 5.362 3.039 1.00 85.31 648 ASP A N 1
ATOM 4841 C CA . ASP A 1 648 ? -3.016 5.679 3.325 1.00 85.31 648 ASP A CA 1
ATOM 4842 C C . ASP A 1 648 ? -2.876 7.059 4.004 1.00 85.31 648 ASP A C 1
ATOM 4844 O O . ASP A 1 648 ? -1.936 7.295 4.764 1.00 85.31 648 ASP A O 1
ATOM 4848 N N . SER A 1 649 ? -3.849 7.963 3.813 1.00 82.25 649 SER A N 1
ATOM 4849 C CA . SER A 1 649 ? -3.875 9.283 4.465 1.00 82.25 649 SER A CA 1
ATOM 4850 C C . SER A 1 649 ? -4.244 9.228 5.950 1.00 82.25 649 SER A C 1
ATOM 4852 O O . SER A 1 649 ? -3.902 10.129 6.723 1.00 82.25 649 SER A O 1
ATOM 4854 N N . LEU A 1 650 ? -4.905 8.149 6.379 1.00 82.69 650 LEU A N 1
ATOM 4855 C CA . LEU A 1 650 ? -5.225 7.910 7.783 1.00 82.69 650 LEU A CA 1
ATOM 4856 C C . LEU A 1 650 ? -4.013 7.366 8.559 1.00 82.69 650 LEU A C 1
ATOM 4858 O O . LEU A 1 650 ? -3.966 7.494 9.785 1.00 82.69 650 LEU A O 1
ATOM 4862 N N . GLY A 1 651 ? -3.022 6.794 7.866 1.00 74.25 651 GLY A N 1
ATOM 4863 C CA . GLY A 1 651 ? -1.832 6.201 8.476 1.00 74.25 651 GLY A CA 1
ATOM 4864 C C . GLY A 1 651 ? -2.177 5.113 9.500 1.00 74.25 651 GLY A C 1
ATOM 4865 O O . GLY A 1 651 ? -3.044 4.274 9.274 1.00 74.25 651 GLY A O 1
ATOM 4866 N N . ASP A 1 652 ? -1.530 5.152 10.666 1.00 68.12 652 ASP A N 1
ATOM 4867 C CA . ASP A 1 652 ? -1.820 4.267 11.807 1.00 68.12 652 ASP A CA 1
ATOM 4868 C C . ASP A 1 652 ? -3.059 4.697 12.626 1.00 68.12 652 ASP A C 1
ATOM 4870 O O . ASP A 1 652 ? -3.299 4.189 13.724 1.00 68.12 652 ASP A O 1
ATOM 4874 N N . GLY A 1 653 ? -3.832 5.665 12.122 1.00 65.12 653 GLY A N 1
ATOM 4875 C CA . GLY A 1 653 ? -4.973 6.264 12.808 1.00 65.12 653 GLY A CA 1
ATOM 4876 C C . GLY A 1 653 ? -4.603 7.358 13.815 1.00 65.12 653 GLY A C 1
ATOM 4877 O O . GLY A 1 653 ? -5.499 7.908 14.457 1.00 65.12 653 GLY A O 1
ATOM 4878 N N . ARG A 1 654 ? -3.315 7.698 13.972 1.00 64.44 654 ARG A N 1
ATOM 4879 C CA . ARG A 1 654 ? -2.839 8.727 14.916 1.00 64.44 654 ARG A CA 1
ATOM 4880 C C . ARG A 1 654 ? -2.435 10.036 14.248 1.00 64.44 654 ARG A C 1
ATOM 4882 O O . ARG A 1 654 ? -2.102 10.987 14.955 1.00 64.44 654 ARG A O 1
ATOM 4889 N N . THR A 1 655 ? -2.500 10.112 12.919 1.00 68.81 655 THR A N 1
ATOM 4890 C CA . THR A 1 655 ? -2.225 11.353 12.185 1.00 68.81 655 THR A CA 1
ATOM 4891 C C . THR A 1 655 ? -3.243 12.439 12.555 1.00 68.81 655 THR A C 1
ATOM 4893 O O . THR A 1 655 ? -4.389 12.152 12.918 1.00 68.81 655 THR A O 1
ATOM 4896 N N . GLY A 1 656 ? -2.843 13.712 12.452 1.00 73.75 656 GLY A N 1
ATOM 4897 C CA . GLY A 1 656 ? -3.745 14.842 12.714 1.00 73.75 656 GLY A CA 1
ATOM 4898 C C . GLY A 1 656 ? -5.003 14.809 11.837 1.00 73.75 656 GLY A C 1
ATOM 4899 O O . GLY A 1 656 ? -6.102 15.060 12.330 1.00 73.75 656 GLY A O 1
ATOM 4900 N N . PHE A 1 657 ? -4.853 14.411 10.570 1.00 80.94 657 PHE A N 1
ATOM 4901 C CA . PHE A 1 657 ? -5.964 14.206 9.642 1.00 80.94 657 PHE A CA 1
ATOM 4902 C C . PHE A 1 657 ? -6.885 13.062 10.087 1.00 80.94 657 PHE A C 1
ATOM 4904 O O . PHE A 1 657 ? -8.093 13.266 10.190 1.00 80.94 657 PHE A O 1
ATOM 4911 N N . ALA A 1 658 ? -6.335 11.895 10.444 1.00 83.62 658 ALA A N 1
ATOM 4912 C CA . ALA A 1 658 ? -7.128 10.750 10.891 1.00 83.62 658 ALA A CA 1
ATOM 4913 C C . ALA A 1 658 ? -7.972 11.064 12.134 1.00 83.62 658 ALA A C 1
ATOM 4915 O O . ALA A 1 658 ? -9.150 10.704 12.179 1.00 83.62 658 ALA A O 1
ATOM 4916 N N . GLN A 1 659 ? -7.389 11.769 13.111 1.00 83.25 659 GLN A N 1
ATOM 4917 C CA . GLN A 1 659 ? -8.080 12.215 14.325 1.00 83.25 659 GLN A CA 1
ATOM 4918 C C . GLN A 1 659 ? -9.167 13.250 14.019 1.00 83.25 659 GLN A C 1
ATOM 4920 O O . GLN A 1 659 ? -10.254 13.196 14.591 1.00 83.25 659 GLN A O 1
ATOM 4925 N N . HIS A 1 660 ? -8.896 14.183 13.105 1.00 84.12 660 HIS A N 1
ATOM 4926 C CA . HIS A 1 660 ? -9.869 15.195 12.711 1.00 84.12 660 HIS A CA 1
ATOM 4927 C C . HIS A 1 660 ? -11.070 14.577 11.983 1.00 84.12 660 HIS A C 1
ATOM 4929 O O . HIS A 1 660 ? -12.211 14.887 12.322 1.00 84.12 660 HIS A O 1
ATOM 4935 N N . VAL A 1 661 ? -10.829 13.670 11.029 1.00 89.81 661 VAL A N 1
ATOM 4936 C CA . VAL A 1 661 ? -11.895 12.931 10.335 1.00 89.81 661 VAL A CA 1
ATOM 4937 C C . VAL A 1 661 ? -12.677 12.075 11.333 1.00 89.81 661 VAL A C 1
ATOM 4939 O O . VAL A 1 661 ? -13.902 12.127 11.328 1.00 89.81 661 VAL A O 1
ATOM 4942 N N . ALA A 1 662 ? -12.001 11.364 12.244 1.00 90.50 662 ALA A N 1
ATOM 4943 C CA . ALA A 1 662 ? -12.648 10.592 13.310 1.00 90.50 662 ALA A CA 1
ATOM 4944 C C . ALA A 1 662 ? -13.583 11.450 14.177 1.00 90.50 662 ALA A C 1
ATOM 4946 O O . ALA A 1 662 ? -14.705 11.043 14.470 1.00 90.50 662 ALA A O 1
ATOM 4947 N N . GLU A 1 663 ? -13.149 12.649 14.575 1.00 88.88 663 GLU A N 1
ATOM 4948 C CA . GLU A 1 663 ? -13.966 13.554 15.385 1.00 88.88 663 GLU A CA 1
ATOM 4949 C C . GLU A 1 663 ? -15.168 14.092 14.601 1.00 88.88 663 GLU A C 1
ATOM 4951 O O . GLU A 1 663 ? -16.302 14.049 15.082 1.00 88.88 663 GLU A O 1
ATOM 4956 N N . LYS A 1 664 ? -14.932 14.581 13.380 1.00 90.31 664 LYS A N 1
ATOM 4957 C CA . LYS A 1 664 ? -15.966 15.200 12.540 1.00 90.31 664 LYS A CA 1
ATOM 4958 C C . LYS A 1 664 ? -17.008 14.191 12.082 1.00 90.31 664 LYS A C 1
ATOM 4960 O O . LYS A 1 664 ? -18.194 14.507 12.060 1.00 90.31 664 LYS A O 1
ATOM 4965 N N . TRP A 1 665 ? -16.582 12.972 11.766 1.00 93.75 665 TRP A N 1
ATOM 4966 C CA . TRP A 1 665 ? -17.452 11.911 11.270 1.00 93.75 665 TRP A CA 1
ATOM 4967 C C . TRP A 1 665 ? -18.122 11.108 12.390 1.00 93.75 665 TRP A C 1
ATOM 4969 O O . TRP A 1 665 ? -18.781 10.116 12.104 1.00 93.75 665 TRP A O 1
ATOM 4979 N N . LYS A 1 666 ? -18.081 11.542 13.660 1.00 89.94 666 LYS A N 1
ATOM 4980 C CA . LYS A 1 666 ? -18.970 10.982 14.704 1.00 89.94 666 LYS A CA 1
ATOM 4981 C C . LYS A 1 666 ? -20.453 11.055 14.327 1.00 89.94 666 LYS A C 1
ATOM 4983 O O . LYS A 1 666 ? -21.261 10.284 14.835 1.00 89.94 666 LYS A O 1
ATOM 4988 N N . LYS A 1 667 ? -20.816 11.996 13.454 1.00 90.69 667 LYS A N 1
ATOM 4989 C CA . LYS A 1 667 ? -22.117 12.068 12.787 1.00 90.69 667 LYS A CA 1
ATOM 4990 C C . LYS A 1 667 ? -21.901 12.169 11.278 1.00 90.69 667 LYS A C 1
ATOM 4992 O O . LYS A 1 667 ? -20.858 12.687 10.876 1.00 90.69 667 LYS A O 1
ATOM 4997 N N . PRO A 1 668 ? -22.863 11.732 10.448 1.00 94.50 668 PRO A N 1
ATOM 4998 C CA . PRO A 1 668 ? -22.756 11.893 9.004 1.00 94.50 668 PRO A CA 1
ATOM 4999 C C . PRO A 1 668 ? -22.628 13.378 8.632 1.00 94.50 668 PRO A C 1
ATOM 5001 O O . PRO A 1 668 ? -23.544 14.151 8.930 1.00 94.50 668 PRO A O 1
ATOM 5004 N N . PRO A 1 669 ? -21.529 13.805 7.987 1.00 94.25 669 PR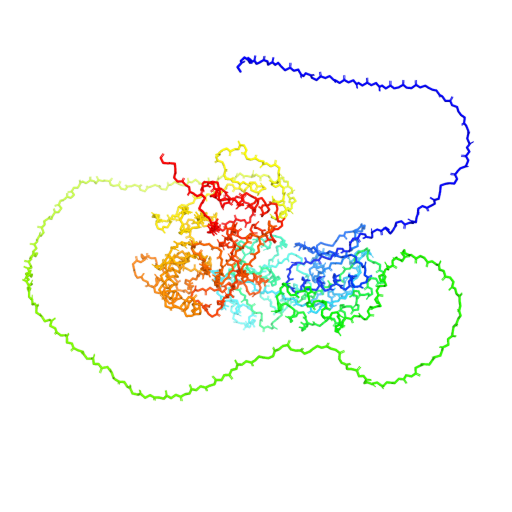O A N 1
ATOM 5005 C CA . PRO A 1 669 ? -21.410 15.172 7.497 1.00 94.25 669 PRO A CA 1
ATOM 5006 C C . PRO A 1 669 ? -22.362 15.425 6.317 1.00 94.25 669 PRO A C 1
ATOM 5008 O O . PRO A 1 669 ? -22.929 14.498 5.713 1.00 94.25 669 PRO A O 1
ATOM 5011 N N . GLY A 1 670 ? -22.517 16.700 5.950 1.00 92.88 670 GLY A N 1
ATOM 5012 C CA . GLY A 1 670 ? -23.188 17.066 4.702 1.00 92.88 670 GLY A CA 1
ATOM 5013 C C . GLY A 1 670 ? -22.434 16.490 3.499 1.00 92.88 670 GLY A C 1
ATOM 5014 O O . GLY A 1 670 ? -21.213 16.366 3.532 1.00 92.88 670 GLY A O 1
ATOM 5015 N N . ILE A 1 671 ? -23.126 16.132 2.415 1.00 93.75 671 ILE A N 1
ATOM 5016 C CA . ILE A 1 671 ? -22.485 15.386 1.318 1.00 93.75 671 ILE A CA 1
ATOM 5017 C C . ILE A 1 671 ? -21.345 16.156 0.621 1.00 93.75 671 ILE A C 1
ATOM 5019 O O . ILE A 1 671 ? -20.339 15.564 0.241 1.00 93.75 671 ILE A O 1
ATOM 5023 N N . LEU A 1 672 ? -21.447 17.484 0.509 1.00 92.94 672 LEU A N 1
ATOM 5024 C CA . LEU A 1 672 ? -20.361 18.308 -0.037 1.00 92.94 672 LEU A CA 1
ATOM 5025 C C . LEU A 1 672 ? -19.162 18.380 0.915 1.00 92.94 672 LEU A C 1
ATOM 5027 O O . LEU A 1 672 ? -18.021 18.378 0.470 1.00 92.94 672 LEU A O 1
ATOM 5031 N N . GLU A 1 673 ? -19.409 18.405 2.223 1.00 91.75 673 GLU A N 1
ATOM 5032 C CA . GLU A 1 673 ? -18.354 18.343 3.234 1.00 91.75 673 GLU A CA 1
ATOM 5033 C C . GLU A 1 673 ? -17.668 16.970 3.223 1.00 91.75 673 GLU A C 1
ATOM 5035 O O . GLU A 1 673 ? -16.442 16.899 3.216 1.00 91.75 673 GLU A O 1
ATOM 5040 N N . PHE A 1 674 ? -18.440 15.886 3.111 1.00 95.19 674 PHE A N 1
ATOM 5041 C CA . PHE A 1 674 ? -17.916 14.535 2.908 1.00 95.19 674 PHE A CA 1
ATOM 5042 C C . PHE A 1 674 ? -17.003 14.462 1.677 1.00 95.19 674 PHE A C 1
ATOM 5044 O O . PHE A 1 674 ? -15.875 13.982 1.773 1.00 95.19 674 PHE A O 1
ATOM 5051 N N . LEU A 1 675 ? -17.449 15.012 0.541 1.00 95.12 675 LEU A N 1
ATOM 5052 C CA . LEU A 1 675 ? -16.645 15.079 -0.678 1.00 95.12 675 LEU A CA 1
ATOM 5053 C C . LEU A 1 675 ? -15.347 15.870 -0.468 1.00 95.12 675 LEU A C 1
ATOM 5055 O O . LEU A 1 675 ? -14.303 15.436 -0.945 1.00 95.12 675 LEU A O 1
ATOM 5059 N N . ARG A 1 676 ? -15.372 16.988 0.271 1.00 90.25 676 ARG A N 1
ATOM 5060 C CA . ARG A 1 676 ? -14.162 17.781 0.568 1.00 90.25 676 ARG A CA 1
ATOM 5061 C C . ARG A 1 676 ? -13.112 16.993 1.347 1.00 90.25 676 ARG A C 1
ATOM 5063 O O . ARG A 1 676 ? -11.925 17.188 1.100 1.00 90.25 676 ARG A O 1
ATOM 5070 N N . TYR A 1 677 ? -13.531 16.116 2.257 1.00 91.06 677 TYR A N 1
ATOM 5071 C CA . TYR A 1 677 ? -12.609 15.235 2.978 1.00 91.06 677 TYR A CA 1
ATOM 5072 C C . TYR A 1 677 ? -11.977 14.175 2.077 1.00 91.06 677 TYR A C 1
ATOM 5074 O O . TYR A 1 677 ? -10.880 13.727 2.377 1.00 91.06 677 TYR A O 1
ATOM 5082 N N . ILE A 1 678 ? -12.640 13.782 0.988 1.00 93.62 678 ILE A N 1
ATOM 5083 C CA . ILE A 1 678 ? -12.167 12.743 0.063 1.00 93.62 678 ILE A CA 1
ATOM 5084 C C . ILE A 1 678 ? -11.352 13.351 -1.086 1.00 93.62 678 ILE A C 1
ATOM 5086 O O . ILE A 1 678 ? -10.363 12.768 -1.519 1.00 93.62 678 ILE A O 1
ATOM 5090 N N . ASP A 1 679 ? -11.696 14.554 -1.546 1.00 90.00 679 ASP A N 1
ATOM 5091 C CA . ASP A 1 679 ? -10.941 15.313 -2.553 1.00 90.00 679 ASP A CA 1
ATOM 5092 C C . ASP A 1 679 ? -9.833 16.192 -1.935 1.00 90.00 679 ASP A C 1
ATOM 5094 O O . ASP A 1 679 ? -9.523 17.286 -2.416 1.00 90.00 679 ASP A O 1
ATOM 5098 N N . PHE A 1 680 ? -9.229 15.739 -0.832 1.00 82.69 680 PHE A N 1
ATOM 5099 C CA . PHE A 1 680 ? -8.109 16.458 -0.234 1.00 82.69 680 PHE A CA 1
ATOM 5100 C C . PHE A 1 680 ? -6.887 16.470 -1.164 1.00 82.69 680 PHE A C 1
ATOM 5102 O O . PHE A 1 680 ? -6.669 15.581 -1.992 1.00 82.69 680 PHE A O 1
ATOM 5109 N N . ARG A 1 681 ? -6.049 17.495 -1.010 1.00 74.50 681 ARG A N 1
ATOM 5110 C CA . ARG A 1 681 ? -4.822 17.695 -1.781 1.00 74.50 681 ARG A CA 1
ATOM 5111 C C . ARG A 1 681 ? -3.618 17.628 -0.861 1.00 74.50 681 ARG A C 1
ATOM 5113 O O . ARG A 1 681 ? -3.403 18.538 -0.071 1.00 74.50 681 ARG A O 1
ATOM 5120 N N . ALA A 1 682 ? -2.809 16.590 -1.021 1.00 68.25 682 ALA A N 1
ATOM 5121 C CA . ALA A 1 682 ? -1.549 16.424 -0.308 1.00 68.25 682 ALA A CA 1
ATOM 5122 C C . ALA A 1 682 ? -0.478 15.850 -1.247 1.00 68.25 682 ALA A C 1
ATOM 5124 O O . ALA A 1 682 ? -0.788 15.116 -2.191 1.00 68.25 682 ALA A O 1
ATOM 5125 N N . SER A 1 683 ? 0.787 16.207 -1.015 1.00 64.31 683 SER A N 1
ATOM 5126 C CA . SER A 1 683 ? 1.911 15.639 -1.770 1.00 64.31 683 SER A CA 1
ATOM 5127 C C . SER A 1 683 ? 1.978 14.124 -1.554 1.00 64.31 683 SER A C 1
ATOM 5129 O O . SER A 1 683 ? 1.855 13.667 -0.421 1.00 64.31 683 SER A O 1
ATOM 5131 N N . GLY A 1 684 ? 2.142 13.347 -2.628 1.00 67.75 684 GLY A N 1
ATOM 5132 C CA . GLY A 1 684 ? 2.155 11.879 -2.573 1.00 67.75 684 GLY A CA 1
ATOM 5133 C C . GLY A 1 684 ? 0.776 11.210 -2.632 1.00 67.75 684 GLY A C 1
ATOM 5134 O O . GLY A 1 684 ? 0.712 10.011 -2.875 1.00 67.75 684 GLY A O 1
ATOM 5135 N N . PHE A 1 685 ? -0.322 11.965 -2.508 1.00 76.81 685 PHE A N 1
ATOM 5136 C CA . PHE A 1 685 ? -1.693 11.453 -2.629 1.00 76.81 685 PHE A CA 1
ATOM 5137 C C . PHE A 1 685 ? -2.276 11.848 -3.984 1.00 76.81 685 PHE A C 1
ATOM 5139 O O . PHE A 1 685 ? -2.867 12.920 -4.157 1.00 76.81 685 PHE A O 1
ATOM 5146 N N . HIS A 1 686 ? -2.021 11.020 -4.995 1.00 81.69 686 HIS A N 1
ATOM 5147 C CA . HIS A 1 686 ? -2.393 11.309 -6.386 1.00 81.69 686 HIS A CA 1
ATOM 5148 C C . HIS A 1 686 ? -3.323 10.274 -7.005 1.00 81.69 686 HIS A C 1
ATOM 5150 O O . HIS A 1 686 ? -3.807 10.522 -8.111 1.00 81.69 686 HIS A O 1
ATOM 5156 N N . ASP A 1 687 ? -3.598 9.187 -6.290 1.00 89.19 687 ASP A N 1
ATOM 5157 C CA . ASP A 1 687 ? -4.456 8.109 -6.761 1.00 89.19 687 ASP A CA 1
ATOM 5158 C C . ASP A 1 687 ? -5.945 8.470 -6.717 1.00 89.19 687 ASP A C 1
ATOM 5160 O O . ASP A 1 687 ? -6.328 9.528 -6.190 1.00 89.19 687 ASP A O 1
ATOM 5164 N N . ASP A 1 688 ? -6.775 7.615 -7.302 1.00 94.12 688 ASP A N 1
ATOM 5165 C CA . ASP A 1 688 ? -8.215 7.630 -7.086 1.00 94.12 688 ASP A CA 1
ATOM 5166 C C . ASP A 1 688 ? -8.531 7.442 -5.596 1.00 94.12 688 ASP A C 1
ATOM 5168 O O . ASP A 1 688 ? -7.781 6.844 -4.828 1.00 94.12 688 ASP A O 1
ATOM 5172 N N . ARG A 1 689 ? -9.619 8.062 -5.142 1.00 95.38 689 ARG A N 1
ATOM 5173 C CA . ARG A 1 689 ? -10.009 8.059 -3.730 1.00 95.38 689 ARG A CA 1
ATOM 5174 C C . ARG A 1 689 ? -11.461 7.685 -3.612 1.00 95.38 689 ARG A C 1
ATOM 5176 O O . ARG A 1 689 ? -12.325 8.453 -4.039 1.00 95.38 689 ARG A O 1
ATOM 5183 N N . THR A 1 690 ? -11.725 6.549 -2.983 1.00 97.81 690 THR A N 1
ATOM 5184 C CA . THR A 1 690 ? -13.080 6.035 -2.807 1.00 97.81 690 THR A CA 1
ATOM 5185 C C . THR A 1 690 ? -13.350 5.702 -1.360 1.00 97.81 690 THR A C 1
ATOM 5187 O O . THR A 1 690 ? -12.565 5.003 -0.728 1.00 97.81 690 THR A O 1
ATOM 5190 N N . VAL A 1 691 ? -14.480 6.186 -0.846 1.00 98.38 691 VAL A N 1
ATOM 5191 C CA . VAL A 1 691 ? -14.950 5.901 0.510 1.00 98.38 691 VAL A CA 1
ATOM 5192 C C . VAL A 1 691 ? -16.447 5.632 0.480 1.00 98.38 691 VAL A C 1
ATOM 5194 O O . VAL A 1 691 ? -17.219 6.445 -0.027 1.00 98.38 691 VAL A O 1
ATOM 5197 N N . VAL A 1 692 ? -16.860 4.519 1.081 1.00 98.62 692 VAL A N 1
ATOM 5198 C CA . VAL A 1 692 ? -18.248 4.251 1.466 1.00 98.62 692 VAL A CA 1
ATOM 5199 C C . VAL A 1 692 ? -18.316 4.259 2.981 1.00 98.62 692 VAL A C 1
ATOM 5201 O O . VAL A 1 692 ? -17.779 3.362 3.624 1.00 98.62 692 VAL A O 1
ATOM 5204 N N . ALA A 1 693 ? -18.972 5.264 3.544 1.00 98.00 693 ALA A N 1
ATOM 5205 C CA . ALA A 1 693 ? -19.168 5.441 4.970 1.00 98.00 693 ALA A CA 1
ATOM 5206 C C . ALA A 1 693 ? -20.618 5.138 5.361 1.00 98.00 693 ALA A C 1
ATOM 5208 O O . ALA A 1 693 ? -21.563 5.616 4.729 1.00 98.00 693 ALA A O 1
ATOM 5209 N N . ILE A 1 694 ? -20.781 4.325 6.400 1.00 97.25 694 ILE A N 1
ATOM 5210 C CA . ILE A 1 694 ? -22.065 3.821 6.878 1.00 97.25 694 ILE A CA 1
ATOM 5211 C C . ILE A 1 694 ? -22.139 4.104 8.370 1.00 97.25 694 ILE A C 1
ATOM 5213 O O . ILE A 1 694 ? -21.275 3.665 9.124 1.00 97.25 694 ILE A O 1
ATOM 5217 N N . TRP A 1 695 ? -23.171 4.828 8.788 1.00 95.31 695 TRP A N 1
ATOM 5218 C CA . TRP A 1 695 ? -23.467 5.114 10.187 1.00 95.31 695 TRP A CA 1
ATOM 5219 C C . TRP A 1 695 ? -24.687 4.328 10.635 1.00 95.31 695 TRP A C 1
ATOM 5221 O O . TRP A 1 695 ? -25.676 4.223 9.902 1.00 95.31 695 TRP A O 1
ATOM 5231 N N . GLY A 1 696 ? -24.644 3.826 11.866 1.00 92.44 696 GLY A N 1
ATOM 5232 C CA . GLY A 1 696 ? -25.832 3.310 12.528 1.00 92.44 696 GLY A CA 1
ATOM 5233 C C . GLY A 1 696 ? -26.839 4.433 12.795 1.00 92.44 696 GLY A C 1
ATOM 5234 O O . GLY A 1 696 ? -26.470 5.533 13.215 1.00 92.44 696 GLY A O 1
ATOM 5235 N N . GLY A 1 697 ? -28.117 4.160 12.535 1.00 89.19 697 GLY A N 1
ATOM 5236 C CA . GLY A 1 697 ? -29.213 5.097 12.753 1.00 89.19 697 GLY A CA 1
ATOM 5237 C C . GLY A 1 697 ? -29.605 5.928 11.529 1.00 89.19 697 GLY A C 1
ATOM 5238 O O . GLY A 1 697 ? -28.937 5.961 10.491 1.00 89.19 697 GLY A O 1
ATOM 5239 N N . GLU A 1 698 ? -30.735 6.610 11.682 1.00 90.88 698 GLU A N 1
ATOM 5240 C CA . GLU A 1 698 ? -31.353 7.470 10.675 1.00 90.88 698 GLU A CA 1
ATOM 5241 C C . GLU A 1 698 ? -30.998 8.929 10.983 1.00 90.88 698 GLU A C 1
ATOM 5243 O O . GLU A 1 698 ? -31.589 9.555 11.863 1.00 90.88 698 GLU A O 1
ATOM 5248 N N . HIS A 1 699 ? -29.986 9.461 10.298 1.00 89.81 699 HIS A N 1
ATOM 5249 C CA . HIS A 1 699 ? -29.501 10.832 10.509 1.00 89.81 699 HIS A CA 1
ATOM 5250 C C . HIS A 1 699 ? -29.990 11.795 9.429 1.00 89.81 699 HIS A C 1
ATOM 5252 O O . HIS A 1 699 ? -30.079 12.997 9.675 1.00 89.81 699 HIS A O 1
ATOM 5258 N N . ASP A 1 700 ? -30.334 11.273 8.253 1.00 87.19 700 ASP A N 1
ATOM 5259 C CA . ASP A 1 700 ? -31.001 12.045 7.213 1.00 87.19 700 ASP A CA 1
ATOM 5260 C C . ASP A 1 700 ? -32.503 12.039 7.473 1.00 87.19 700 ASP A C 1
ATOM 5262 O O . ASP A 1 700 ? -33.140 10.991 7.534 1.00 87.19 700 ASP A O 1
ATOM 5266 N N . THR A 1 701 ? -33.078 13.224 7.629 1.00 77.69 701 THR A N 1
ATOM 5267 C CA . THR A 1 701 ? -34.523 13.404 7.772 1.00 77.69 701 THR A CA 1
ATOM 5268 C C . THR A 1 701 ? -34.978 14.423 6.742 1.00 77.69 701 THR A C 1
ATOM 5270 O O . THR A 1 701 ? -34.308 15.433 6.522 1.00 77.69 701 THR A O 1
ATOM 5273 N N . GLU A 1 702 ? -36.097 14.155 6.070 1.00 68.62 702 GLU A N 1
ATOM 5274 C CA . GLU A 1 702 ? -36.725 15.177 5.237 1.00 68.62 702 GLU A CA 1
ATOM 5275 C C . GLU A 1 702 ? -37.296 16.281 6.133 1.00 68.62 702 GLU A C 1
ATOM 5277 O O . GLU A 1 702 ? -37.922 16.018 7.164 1.00 68.62 702 GLU A O 1
ATOM 5282 N N . VAL A 1 703 ? -37.102 17.533 5.717 1.00 53.25 703 VAL A N 1
ATOM 5283 C CA . VAL A 1 703 ? -37.931 18.635 6.203 1.00 53.25 703 VAL A CA 1
ATOM 5284 C C . VAL A 1 703 ? -39.261 18.513 5.466 1.00 53.25 703 VAL A C 1
ATOM 5286 O O . VAL A 1 703 ? -39.299 18.710 4.253 1.00 53.25 703 VAL A O 1
ATOM 5289 N N . ALA A 1 704 ? -40.306 18.114 6.192 1.00 43.75 704 ALA A N 1
ATOM 5290 C CA . ALA A 1 704 ? -41.663 17.960 5.666 1.00 43.75 704 ALA A CA 1
ATOM 5291 C C . ALA A 1 704 ? -42.258 19.269 5.123 1.00 43.75 704 ALA A C 1
ATOM 5293 O O . ALA A 1 704 ? -41.981 20.340 5.719 1.00 43.75 704 ALA A O 1
#

InterPro domains:
  IPR001932 PPM-type phosphatase-like domain [PF13672] (466-665)
  IPR001932 PPM-type phosphatase-like domain [PS51746] (459-696)
  IPR001932 PPM-type phosphatase-like domain [SM00332] (459-694)
  IPR036457 PPM-type phosphatase-like domain superfamily [G3DSA:3.60.40.10] (456-695)
  IPR036457 PPM-type phosphatase-like domain superfamily [SSF81606] (474-695)

Secondary structure (DSSP, 8-state):
------------------------------PPPPPPP---PPPEEEEE---HHHHHHHHHHHHHHHHTT--EEEEE-SS-PPP-TT--SEEEEEEHHHHHHHHHGGG----SHHHHHHHGGGTS-TTEEEEEEEEEEEEEEEEE-TTTS-HHHHHHHHT--TTSPP---TT--EEEETTS-HHHHHHHHHH-TT--EEEE-HHHHHHHHHHT--SEEEEEGGG-TTS-PEEE--TT----EEEEEEEEES--HHHHHHHHHHHHH--HHHHHHHHHT-GGGHHHHHHHHHHHHS--PPPP-------S------------------------------------------------------------------------------------------PPP---HHHHHHGGGG-----TTS--B-SSPPPP------SS--GGG-SEEEEEEEETTEEEEEEEE--HHHHHHTPPP--EEEEEE-TTSSEEEEEEE-B-TTSTTHHHHHHHHHHHHHHHHHHHHTT-TT--HHHHHHHHHHHHHHHHH-GGG----PPS-PPP-B-EEEEEEESSSSEEEEEEEESS--EEEEETTEEEEEEPPPP---TT------BTT-GGG-EEEEEEE-TT-EEEEE-HHHHHHHTTTTSHHHHHHHHHTTSPPPHHHHHHHHS-B-TT--S-EEEEEEEES-------

Solvent-accessible surface area (backbone atoms only — not comparable to full-atom values): 42596 Å² total; per-residue (Å²): 136,87,83,82,88,86,89,90,87,82,90,85,89,87,87,87,84,85,92,88,85,91,87,83,84,87,84,91,74,93,73,82,80,72,79,82,71,80,75,80,69,80,55,34,40,28,37,21,68,64,43,56,62,50,41,43,50,46,48,32,51,34,49,58,38,44,64,72,74,40,55,52,48,80,45,76,42,94,63,77,78,74,81,62,91,88,48,70,35,29,39,39,51,44,39,39,50,59,44,42,26,72,72,50,35,33,73,43,62,53,67,43,47,74,45,37,59,67,53,41,75,83,65,50,60,92,62,52,43,82,54,43,71,41,68,46,75,51,43,40,38,38,40,29,29,63,91,83,46,54,69,67,32,57,51,46,46,59,58,72,60,88,92,56,80,71,36,65,62,81,85,59,50,41,32,31,42,51,38,57,23,49,26,42,49,51,51,49,34,69,75,34,76,85,62,50,75,39,71,33,53,63,71,56,45,49,52,28,42,60,70,59,73,51,66,29,30,52,41,56,56,88,72,54,70,73,36,83,53,44,80,57,77,50,82,87,63,77,56,56,49,30,36,31,27,39,36,32,28,67,63,54,71,69,61,48,49,52,54,30,51,44,39,74,64,52,47,49,65,61,47,50,52,39,48,74,64,32,78,92,39,30,68,61,45,31,51,54,43,39,76,74,67,38,70,90,70,76,76,72,80,77,85,76,80,82,91,76,83,92,77,79,89,86,82,90,82,89,84,88,87,85,84,87,91,83,89,90,88,89,88,86,83,85,90,88,85,85,88,88,86,85,88,84,84,87,82,88,84,85,90,80,91,84,82,89,80,91,83,90,85,83,84,89,84,86,90,89,90,87,85,86,84,88,90,86,90,87,83,90,79,93,75,91,78,90,79,83,88,81,88,77,88,78,80,89,86,81,90,77,82,87,71,52,68,67,59,32,34,47,65,52,80,75,68,80,85,87,61,97,86,64,66,44,59,40,43,67,76,70,80,92,71,71,76,39,71,34,99,72,78,48,88,93,55,41,54,62,47,78,50,73,47,72,49,71,38,21,26,39,43,33,39,36,40,47,14,54,54,35,24,51,76,24,44,63,39,27,58,32,68,47,74,45,67,30,89,85,57,56,31,34,39,38,30,42,15,39,24,36,90,85,25,48,62,11,35,56,22,4,45,38,33,31,60,39,44,61,49,52,53,37,61,42,44,77,74,41,81,79,61,62,62,54,62,51,34,45,54,27,22,52,47,26,54,53,63,70,71,40,81,89,72,61,98,66,90,74,82,88,79,62,59,52,21,12,28,40,27,38,39,42,33,51,13,82,49,56,40,68,27,43,30,42,30,26,28,48,36,32,33,33,33,53,52,99,72,34,64,39,65,59,33,70,42,52,74,82,47,64,62,85,60,72,68,74,48,21,36,53,84,32,34,86,59,56,45,74,32,74,45,83,40,50,54,74,31,37,39,36,39,28,27,50,49,45,48,64,68,26,63,90,30,75,39,48,49,26,40,51,51,44,62,61,54,70,45,89,63,57,71,69,58,50,46,37,71,61,56,46,40,36,67,93,55,35,55,41,23,32,42,41,36,40,32,41,37,75,78,77,74,83,86,127

Radius of gyration: 35.36 Å; Cα contacts (8 Å, |Δi|>4): 1161; chains: 1; bounding box: 95×95×118 Å

Foldseek 3Di:
DDDDDDDDDDDDDDDDDDDDDDDDDDDDDDDDDDPDPDPQADAEEEEEQPALLRLLLSLLLQVLCVQVVGHYDYDYDNAPDDDDPPDAWYKYWHWLLRVLLVQPQQADQDQAQVSSVVCVVVRDDPQKDWLDFFQDKWFWFKWAACVQAPLVLVCQQLVPDPPDDRSDSVVAAAEEESSNYPNNVVVCCVSRVSHHYDYDHPVVVLVCQLVVVHGMYTGTLLSHLRHNIDTDARPVRDTYMIIITIMTGNDDPVSSVQSSQQRVQDHPVLSVVQVVVPPVCSNVSSVVCCVVGGDDDDGDDDPPDDPDDDDDDDDDDDDDDDDDDDDDDDDDDDDDDDDDDDDDDDDDDDDDDDDDDDDDDDDDDDDDDDDDDDDDDDDDDDDDDDDDDDDDDDDDDDDDDDDDLLNLLQVLPPDDDPDPDDFAARHDFDDDAQFAAAPDDDPLQDQKDWDWAAQQFKTKTKMKHAFQVCRRVNHTALKDKDWHQAPVNFKIKIKIKGQPPQADPSNQLNSLLRVLLVVLLSVVCVPPVVDPQLVSLQSSLVRSQVSVPDPVPDDDDDPDDGHTWMKMKMWIAGSHFKDKIKIKIQFFFFKWKLDPLFTHTQWHHPPCRSSPDNPGGTGPRCSVRIDMGMDIGHLQMKMKTKDCLLVVSCPRCPRSLSSVCSVVVSDPDDNVVVVSSQSYHTPPRGHMIIMMMMGRGHPDDDPD